Protein 9FD4 (pdb70)

Nearest PDB structures (foldseek):
  9fd5-assembly2_C  TM=9.879E-01  e=9.944E-30  Streptomyces albogriseolus
  4l82-assembly1_B  TM=9.341E-01  e=3.449E-16  Rickettsia felis URRWXCal2
  4l82-assembly2_D  TM=9.432E-01  e=1.412E-15  Rickettsia felis URRWXCal2
  5zyr-assembly1_B  TM=9.294E-01  e=1.955E-15  Acinetobacter baumannii
  4r82-assembly1_B  TM=9.121E-01  e=1.620E-14  Streptomyces globisporus

Secondary structure (DSSP, 8-state):
---HHHHHHHHHHTTS-EE-EEEEEE-TTS-EEEEEE---EEEETTTTEEEEEEETT-HHHHHHHHHSEEEEEEEBTT-HHHHHHTTSS-S-GGGSS--EE-TTS-EE-TTTEEEEEEEEEEEEEEETTEEEEEEEEEEEEE----BEEEETTEEEE---/-----HHHHHHHHHTS-EE-EEEEEE-TTS-EEEEEE---EEEEETTEEEEEEEETT-HHHHHHHHHSEEEEEEEBTT-HHHHHHTTSS-S-GGGSS--EE-TTS-EE-TTTEEEEEEEEEEEEEEETTEEEEEEEEEEEEE---PBEEEETTEEEE---/------HHHHHHHHHTS-EE-EEEEEE-TTS-EEEEEE---EEEEETTEEEEEEEETT-HHHHHHHHHTEEEEEEEBTT-HHHHHHTTSS-S-GGGSS--EE-TTS-EE-TTTEEEEEEEEEEEEEEETTEEEEEEEEEEEEE---PBEEEETTEEEEPPP-/----HHHHHHHHTTS-EE-EEEEEE-TTS-EEEEEE---EEEEETTEEEEEEEETT-HHHHHHHHH-EEEEEEEBTT-HHHHHHTTS--S-GGGGS--EE-TTS-EE-TTTEEEEEEEEEEEEEEETTEEEEEEEEEEEEE---PBEEEETTEEEE---

Organism: Streptomyces albogriseolus (NCBI:txid1887)

InterPro domains:
  IPR002563 Flavin reductase like domain [PF01613] (19-164)
  IPR002563 Flavin reductase like domain [SM00903] (19-163)
  IPR012349 FMN-binding split barrel [G3DSA:2.30.110.10] (6-163)
  IPR050268 NADH-dependent flavin reductase [PTHR30466] (11-163)

B-factor: mean 24.43, std 9.82, range [10.37, 85.11]

Structure (mmCIF, N/CA/C/O backbone):
data_9FD4
#
_entry.id   9FD4
#
_cell.length_a   47.790
_cell.length_b   83.610
_cell.length_c   157.340
_cell.angle_alpha   90.000
_cell.angle_beta   90.000
_cell.angle_gamma   90.000
#
_symmetry.space_group_name_H-M   'P 21 21 21'
#
loop_
_entity.id
_entity.type
_entity.pdbx_description
1 polymer 'Flavin reductase'
2 non-polymer 'FLAVIN-ADENINE DINUCLEOTIDE'
3 non-polymer GLYCEROL
4 non-polymer 1,2-ETHANEDIOL
5 water water
#
loop_
_atom_site.group_PDB
_atom_site.id
_atom_site.type_symbol
_atom_site.label_atom_id
_atom_site.label_alt_id
_atom_site.label_comp_id
_atom_site.label_asym_id
_atom_site.label_entity_id
_atom_site.label_seq_id
_atom_site.pdbx_PDB_ins_code
_atom_site.Cartn_x
_atom_site.Cartn_y
_atom_site.Cartn_z
_atom_site.occupancy
_atom_site.B_iso_or_equiv
_atom_site.auth_seq_id
_atom_site.auth_comp_id
_atom_site.auth_asym_id
_atom_site.auth_atom_id
_atom_site.pdbx_PDB_model_num
ATOM 1 N N . GLY A 1 9 ? 17.79307 52.43601 11.48857 1.000 39.00281 7 GLY A N 1
ATOM 2 C CA . GLY A 1 9 ? 18.81488 53.46993 11.48349 1.000 33.12133 7 GLY A CA 1
ATOM 3 C C . GLY A 1 9 ? 19.29365 53.81494 12.87870 1.000 27.20337 7 GLY A C 1
ATOM 4 O O . GLY A 1 9 ? 18.63747 53.49856 13.87330 1.000 30.77603 7 GLY A O 1
ATOM 7 N N . VAL A 1 10 ? 20.45128 54.46900 12.96140 1.000 23.67335 8 VAL A N 1
ATOM 8 C CA . VAL A 1 10 ? 21.04545 54.85503 14.23694 1.000 20.67895 8 VAL A CA 1
ATOM 9 C C . VAL A 1 10 ? 21.73850 56.19454 14.07125 1.000 19.27045 8 VAL A C 1
ATOM 10 O O . VAL A 1 10 ? 22.17425 56.57973 12.97822 1.000 21.45294 8 VAL A O 1
ATOM 23 N N . THR A 1 11 ? 21.85966 56.88559 15.18875 1.000 16.60661 9 THR A N 1
ATOM 24 C CA . THR A 1 11 ? 22.64209 58.10496 15.20859 1.000 16.42005 9 THR A CA 1
ATOM 25 C C . THR A 1 11 ? 24.11451 57.75958 15.37906 1.000 15.41581 9 THR A C 1
ATOM 26 O O . THR A 1 11 ? 24.48193 56.64840 15.77488 1.000 15.60975 9 THR A O 1
ATOM 37 N N . THR A 1 12 ? 24.96984 58.74344 15.12387 1.000 15.91645 10 THR A N 1
ATOM 38 C CA . THR A 1 12 ? 26.40435 58.56228 15.35485 1.000 17.11848 10 THR A CA 1
ATOM 39 C C . THR A 1 12 ? 26.69445 58.13992 16.78756 1.000 15.78698 10 THR A C 1
ATOM 40 O O . THR A 1 12 ? 27.48038 57.22458 17.03197 1.000 15.41061 10 THR A O 1
ATOM 51 N N A GLU A 1 13 ? 26.03493 58.78937 17.74100 0.559 16.41680 11 GLU A N 1
ATOM 52 N N B GLU A 1 13 ? 26.06662 58.80456 17.75924 0.441 15.08545 11 GLU A N 1
ATOM 53 C CA A GLU A 1 13 ? 26.23246 58.46568 19.14690 0.559 16.96122 11 GLU A CA 1
ATOM 54 C CA B GLU A 1 13 ? 26.27393 58.41366 19.15190 0.441 16.40979 11 GLU A CA 1
ATOM 55 C C A GLU A 1 13 ? 25.81484 57.02274 19.44759 0.559 15.08225 11 GLU A C 1
ATOM 56 C C B GLU A 1 13 ? 25.87437 56.95702 19.36326 0.441 14.48463 11 GLU A C 1
ATOM 57 O O A GLU A 1 13 ? 26.47051 56.31977 20.23238 0.559 15.88875 11 GLU A O 1
ATOM 58 O O B GLU A 1 13 ? 26.62302 56.16347 19.95202 0.441 13.90618 11 GLU A O 1
ATOM 81 N N . GLN A 1 14 ? 24.69576 56.57741 18.86580 1.000 14.37288 12 GLN A N 1
ATOM 82 C CA . GLN A 1 14 ? 24.26260 55.19217 19.02362 1.000 13.97159 12 GLN A CA 1
ATOM 83 C C . GLN A 1 14 ? 25.21811 54.21706 18.35638 1.000 14.96856 12 GLN A C 1
ATOM 84 O O . GLN A 1 14 ? 25.47412 53.13951 18.89325 1.000 14.79440 12 GLN A O 1
ATOM 98 N N . GLN A 1 15 ? 25.77911 54.58944 17.21471 1.000 14.66170 13 GLN A N 1
ATOM 99 C CA . GLN A 1 15 ? 26.75450 53.72403 16.57549 1.000 15.49619 13 GLN A CA 1
ATOM 100 C C . GLN A 1 15 ? 28.00694 53.54592 17.43132 1.000 15.28322 13 GLN A C 1
ATOM 101 O O . GLN A 1 15 ? 28.53892 52.44003 17.52046 1.000 15.70238 13 GLN A O 1
ATOM 115 N N . HIS A 1 16 ? 28.50153 54.60691 18.07904 1.000 15.77202 14 HIS A N 1
ATOM 116 C CA . HIS A 1 16 ? 29.66372 54.42094 18.94481 1.000 16.86809 14 HIS A CA 1
ATOM 117 C C . HIS A 1 16 ? 29.34644 53.46756 20.09399 1.000 16.07135 14 HIS A C 1
ATOM 118 O O . HIS A 1 16 ? 30.19646 52.67633 20.51712 1.000 15.07755 14 HIS A O 1
ATOM 132 N N . TYR A 1 17 ? 28.11880 53.52324 20.59521 1.000 14.86796 15 TYR A N 1
ATOM 133 C CA . TYR A 1 17 ? 27.70729 52.60555 21.63195 1.000 13.94721 15 TYR A CA 1
ATOM 134 C C . TYR A 1 17 ? 27.61997 51.17142 21.10819 1.000 14.45923 15 TYR A C 1
ATOM 135 O O . TYR A 1 17 ? 28.04097 50.23842 21.79181 1.000 15.00531 15 TYR A O 1
ATOM 153 N N A ARG A 1 18 ? 27.03063 50.96716 19.92265 0.310 11.64107 16 ARG A N 1
ATOM 154 N N B ARG A 1 18 ? 27.02942 50.98318 19.92489 0.690 16.58257 16 ARG A N 1
ATOM 155 C CA A ARG A 1 18 ? 27.03754 49.62720 19.33867 0.310 12.16163 16 ARG A CA 1
ATOM 156 C CA B ARG A 1 18 ? 27.02880 49.66779 19.29840 0.690 17.61238 16 ARG A CA 1
ATOM 157 C C A ARG A 1 18 ? 28.46146 49.11138 19.15419 0.310 14.10012 16 ARG A C 1
ATOM 158 C C B ARG A 1 18 ? 28.44379 49.12594 19.15444 0.690 16.33544 16 ARG A C 1
ATOM 159 O O A ARG A 1 18 ? 28.73133 47.92731 19.38352 0.310 15.70149 16 ARG A O 1
ATOM 160 O O B ARG A 1 18 ? 28.68750 47.94188 19.40742 0.690 17.12418 16 ARG A O 1
ATOM 201 N N . ASP A 1 19 ? 29.39107 49.98296 18.74389 1.000 16.02276 17 ASP A N 1
ATOM 202 C CA . ASP A 1 19 ? 30.77609 49.54657 18.56683 1.000 18.11007 17 ASP A CA 1
ATOM 203 C C . ASP A 1 19 ? 31.36669 49.04380 19.88202 1.000 16.94775 17 ASP A C 1
ATOM 204 O O . ASP A 1 19 ? 32.13251 48.07129 19.91211 1.000 18.18753 17 ASP A O 1
ATOM 213 N N . LEU A 1 20 ? 31.01357 49.71957 20.97579 1.000 15.98734 18 LEU A N 1
ATOM 214 C CA . LEU A 1 20 ? 31.45167 49.31116 22.29764 1.000 16.05397 18 LEU A CA 1
ATOM 215 C C . LEU A 1 20 ? 30.88239 47.95298 22.66439 1.000 16.31187 18 LEU A C 1
ATOM 216 O O . LEU A 1 20 ? 31.62441 47.03026 23.03638 1.000 16.79525 18 LEU A O 1
ATOM 232 N N . MET A 1 21 ? 29.55843 47.80942 22.58609 1.000 16.00646 19 MET A N 1
ATOM 233 C CA . MET A 1 21 ? 28.93220 46.58082 23.03913 1.000 15.57439 19 MET A CA 1
ATOM 234 C C . MET A 1 21 ? 29.23357 45.39519 22.13348 1.000 15.71803 19 MET A C 1
ATOM 235 O O . MET A 1 21 ? 29.24746 44.25508 22.59948 1.000 16.44749 19 MET A O 1
ATOM 249 N N A SER A 1 22 ? 29.54202 45.63918 20.86484 0.393 16.86478 20 SER A N 1
ATOM 250 N N B SER A 1 22 ? 29.50872 45.65552 20.87165 0.607 16.11049 20 SER A N 1
ATOM 251 C CA A SER A 1 22 ? 29.93812 44.55420 19.97807 0.393 18.85379 20 SER A CA 1
ATOM 252 C CA B SER A 1 22 ? 29.92510 44.58304 19.99324 0.607 15.78774 20 SER A CA 1
ATOM 253 C C A SER A 1 22 ? 31.26158 43.94339 20.40019 0.393 18.49969 20 SER A C 1
ATOM 254 C C B SER A 1 22 ? 31.15506 43.88677 20.55627 0.607 16.40275 20 SER A C 1
ATOM 255 O O A SER A 1 22 ? 31.61661 42.85618 19.92256 0.393 17.95888 20 SER A O 1
ATOM 256 O O B SER A 1 22 ? 31.32054 42.66724 20.38555 0.607 17.94065 20 SER A O 1
ATOM 271 N N . ALA A 1 23 ? 32.01587 44.63128 21.24808 1.000 16.03917 21 ALA A N 1
ATOM 272 C CA . ALA A 1 23 ? 33.28849 44.12195 21.74235 1.000 17.79984 21 ALA A CA 1
ATOM 273 C C . ALA A 1 23 ? 33.17933 43.47520 23.11785 1.000 16.20990 21 ALA A C 1
ATOM 274 O O . ALA A 1 23 ? 34.21684 43.10929 23.69962 1.000 16.28277 21 ALA A O 1
ATOM 281 N N . PHE A 1 24 ? 31.95603 43.25433 23.60915 1.000 15.36682 22 PHE A N 1
ATOM 282 C CA . PHE A 1 24 ? 31.69489 42.44422 24.80029 1.000 15.45633 22 PHE A CA 1
ATOM 283 C C . PHE A 1 24 ? 31.01944 41.15654 24.33030 1.000 14.30215 22 PHE A C 1
ATOM 284 O O . PHE A 1 24 ? 29.79375 41.09849 24.18099 1.000 14.83986 22 PHE A O 1
ATOM 301 N N . PRO A 1 25 ? 31.76807 40.10455 24.02530 1.000 14.08204 23 PRO A N 1
ATOM 302 C CA . PRO A 1 25 ? 31.14322 38.88713 23.49403 1.000 14.10322 23 PRO A CA 1
ATOM 303 C C . PRO A 1 25 ? 30.33682 38.15871 24.55447 1.000 13.65215 23 PRO A C 1
ATOM 304 O O . PRO A 1 25 ? 30.54641 38.32928 25.76025 1.000 15.02730 23 PRO A O 1
ATOM 315 N N . THR A 1 26 ? 29.41338 37.32500 24.08389 1.000 13.06196 24 THR A N 1
ATOM 316 C CA . THR A 1 26 ? 28.55865 36.55901 24.96801 1.000 13.86321 24 THR A CA 1
ATOM 317 C C . THR A 1 26 ? 28.23300 35.21337 24.34859 1.000 13.34757 24 THR A C 1
ATOM 318 O O . THR A 1 26 ? 28.39105 34.98472 23.15400 1.000 14.30609 24 THR A O 1
ATOM 329 N N . GLY A 1 27 ? 27.70059 34.33934 25.18099 1.000 12.92457 25 GLY A N 1
ATOM 330 C CA . GLY A 1 27 ? 26.92181 33.22377 24.72594 1.000 13.09149 25 GLY A CA 1
ATOM 331 C C . GLY A 1 27 ? 25.65396 33.65999 24.00418 1.000 13.01298 25 GLY A C 1
ATOM 332 O O . GLY A 1 27 ? 25.37375 34.86577 23.85935 1.000 14.07779 25 GLY A O 1
ATOM 336 N N A ILE A 1 28 ? 24.88616 32.69122 23.51757 0.641 13.26533 26 ILE A N 1
ATOM 337 N N B ILE A 1 28 ? 24.91538 32.69620 23.47119 0.359 14.74470 26 ILE A N 1
ATOM 338 C CA A ILE A 1 28 ? 23.68321 32.99233 22.75438 0.641 12.98203 26 ILE A CA 1
ATOM 339 C CA B ILE A 1 28 ? 23.69191 32.98973 22.74145 0.359 13.56412 26 ILE A CA 1
ATOM 340 C C A ILE A 1 28 ? 22.54358 32.13393 23.24122 0.641 13.04845 26 ILE A C 1
ATOM 341 C C B ILE A 1 28 ? 22.57525 32.14007 23.31211 0.359 13.50256 26 ILE A C 1
ATOM 342 O O A ILE A 1 28 ? 22.61938 30.90580 23.19276 0.641 13.28297 26 ILE A O 1
ATOM 343 O O B ILE A 1 28 ? 22.73791 30.93012 23.48424 0.359 14.77338 26 ILE A O 1
ATOM 374 N N . ALA A 1 29 ? 21.44986 32.77396 23.61453 1.000 13.36175 27 ALA A N 1
ATOM 375 C CA . ALA A 1 29 ? 20.21987 32.08889 23.94785 1.000 13.58834 27 ALA A CA 1
ATOM 376 C C . ALA A 1 29 ? 19.17427 32.32648 22.87507 1.000 12.60104 27 ALA A C 1
ATOM 377 O O . ALA A 1 29 ? 19.20526 33.31821 22.14572 1.000 13.57721 27 ALA A O 1
ATOM 384 N N . VAL A 1 30 ? 18.21467 31.43419 22.83126 1.000 13.15922 28 VAL A N 1
ATOM 385 C CA . VAL A 1 30 ? 16.91360 31.71187 22.25174 1.000 12.42576 28 VAL A CA 1
ATOM 386 C C . VAL A 1 30 ? 15.92932 31.71040 23.39769 1.000 12.47814 28 VAL A C 1
ATOM 387 O O . VAL A 1 30 ? 15.80589 30.70771 24.11970 1.000 12.94017 28 VAL A O 1
ATOM 400 N N . VAL A 1 31 ? 15.29605 32.86149 23.61696 1.000 12.58854 29 VAL A N 1
ATOM 401 C CA . VAL A 1 31 ? 14.29244 33.03301 24.65813 1.000 12.05829 29 VAL A CA 1
ATOM 402 C C . VAL A 1 31 ? 12.94379 32.73529 24.01064 1.000 12.63805 29 VAL A C 1
ATOM 403 O O . VAL A 1 31 ? 12.59624 33.34017 23.00134 1.000 13.10511 29 VAL A O 1
ATOM 416 N N . THR A 1 32 ? 12.22176 31.77147 24.55324 1.000 12.19253 30 THR A N 1
ATOM 417 C CA . THR A 1 32 ? 10.95177 31.33387 24.00067 1.000 12.41749 30 THR A CA 1
ATOM 418 C C . THR A 1 32 ? 9.81717 31.48950 25.00529 1.000 12.25559 30 THR A C 1
ATOM 419 O O . THR A 1 32 ? 10.01164 31.53551 26.22989 1.000 13.05406 30 THR A O 1
ATOM 430 N N . SER A 1 33 ? 8.60913 31.56532 24.46177 1.000 13.04185 31 SER A N 1
ATOM 431 C CA . SER A 1 33 ? 7.40692 31.59390 25.26767 1.000 12.85201 31 SER A CA 1
ATOM 432 C C . SER A 1 33 ? 6.24552 31.15841 24.39120 1.000 14.16397 31 SER A C 1
ATOM 433 O O . SER A 1 33 ? 6.42980 30.86111 23.21051 1.000 16.39914 31 SER A O 1
ATOM 441 N N . LEU A 1 34 ? 5.05664 31.09518 24.97416 1.000 15.57182 32 LEU A N 1
ATOM 442 C CA . LEU A 1 34 ? 3.83899 30.98027 24.19159 1.000 14.93676 32 LEU A CA 1
ATOM 443 C C . LEU A 1 34 ? 3.13572 32.31512 24.27694 1.000 15.83101 32 LEU A C 1
ATOM 444 O O . LEU A 1 34 ? 3.12805 32.95516 25.32638 1.000 16.85015 32 LEU A O 1
ATOM 460 N N . ASP A 1 35 ? 2.55252 32.749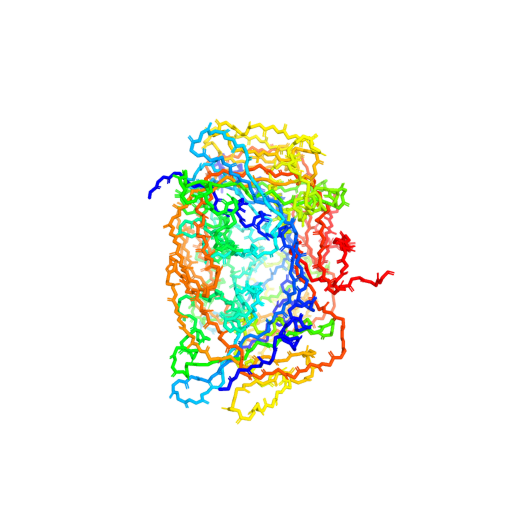82 23.17395 1.000 15.31963 33 ASP A N 1
ATOM 461 C CA . ASP A 1 35 ? 1.74732 33.94927 23.21621 1.000 17.33047 33 ASP A CA 1
ATOM 462 C C . ASP A 1 35 ? 0.38683 33.63308 23.83310 1.000 17.57528 33 ASP A C 1
ATOM 463 O O . ASP A 1 35 ? 0.10393 32.48291 24.20548 1.000 17.45246 33 ASP A O 1
ATOM 472 N N . ALA A 1 36 ? -0.43353 34.66215 23.96695 1.000 20.09450 34 ALA A N 1
ATOM 473 C CA . ALA A 1 36 ? -1.70524 34.49780 24.64991 1.000 20.05068 34 ALA A CA 1
ATOM 474 C C . ALA A 1 36 ? -2.61471 33.50621 23.95664 1.000 20.64459 34 ALA A C 1
ATOM 475 O O . ALA A 1 36 ? -3.49766 32.92994 24.60743 1.000 22.45346 34 ALA A O 1
ATOM 482 N N A GLN A 1 37 ? -2.47248 33.35619 22.63782 0.461 18.34342 35 GLN A N 1
ATOM 483 N N B GLN A 1 37 ? -2.41958 33.29428 22.66406 0.539 19.17101 35 GLN A N 1
ATOM 484 C CA A GLN A 1 37 ? -3.23655 32.39368 21.85262 0.461 18.28018 35 GLN A CA 1
ATOM 485 C CA B GLN A 1 37 ? -3.21970 32.37463 21.87643 0.539 20.63990 35 GLN A CA 1
ATOM 486 C C A GLN A 1 37 ? -2.65024 30.98448 21.90962 0.461 16.62536 35 GLN A C 1
ATOM 487 C C B GLN A 1 37 ? -2.54299 31.02267 21.74575 0.539 19.90248 35 GLN A C 1
ATOM 488 O O A GLN A 1 37 ? -3.28685 30.03954 21.42787 0.461 16.95603 35 GLN A O 1
ATOM 489 O O B GLN A 1 37 ? -2.96971 30.18649 20.94019 0.539 21.44039 35 GLN A O 1
ATOM 516 N N . GLY A 1 38 ? -1.46997 30.80957 22.49143 1.000 17.51038 36 GLY A N 1
ATOM 517 C CA . GLY A 1 38 ? -0.82488 29.51833 22.54035 1.000 18.53721 36 GLY A CA 1
ATOM 518 C C . GLY A 1 38 ? 0.18567 29.26909 21.44706 1.000 18.15696 36 GLY A C 1
ATOM 519 O O . GLY A 1 38 ? 0.69956 28.14968 21.34523 1.000 21.58171 36 GLY A O 1
ATOM 523 N N . VAL A 1 39 ? 0.49480 30.26974 20.63202 1.000 17.93267 37 VAL A N 1
ATOM 524 C CA . VAL A 1 39 ? 1.44059 30.13670 19.52776 1.000 18.43402 37 VAL A CA 1
ATOM 525 C C . VAL A 1 39 ? 2.85729 30.36454 20.04028 1.000 15.78324 37 VAL A C 1
ATOM 526 O O . VAL A 1 39 ? 3.10340 31.34037 20.73882 1.000 15.81967 37 VAL A O 1
ATOM 539 N N . PRO A 1 40 ? 3.81557 29.51830 19.68033 1.000 15.45826 38 PRO A N 1
ATOM 540 C CA . PRO A 1 40 ? 5.20325 29.71652 20.13851 1.000 14.53581 38 PRO A CA 1
ATOM 541 C C . PRO A 1 40 ? 5.81994 30.96499 19.53271 1.000 14.94220 38 PRO A C 1
ATOM 542 O O . PRO A 1 40 ? 5.64430 31.27020 18.35019 1.000 16.19665 38 PRO A O 1
ATOM 553 N N . ARG A 1 41 ? 6.53426 31.70019 20.37079 1.000 14.05948 39 ARG A N 1
ATOM 554 C CA . ARG A 1 41 ? 7.28442 32.87789 19.97513 1.000 14.17909 39 ARG A CA 1
ATOM 555 C C . ARG A 1 41 ? 8.68244 32.76441 20.56545 1.000 14.11534 39 ARG A C 1
ATOM 556 O O . ARG A 1 41 ? 8.88236 32.10707 21.58583 1.000 14.33333 39 ARG A O 1
ATOM 577 N N . GLY A 1 42 ? 9.64162 33.40598 19.92657 1.000 13.85836 40 GLY A N 1
ATOM 578 C CA . GLY A 1 42 ? 10.95446 33.47393 20.51980 1.000 14.19323 40 GLY A CA 1
ATOM 579 C C . GLY A 1 42 ? 11.87687 34.37495 19.76187 1.000 13.54742 40 GLY A C 1
ATOM 580 O O . GLY A 1 42 ? 11.59038 34.78051 18.63891 1.000 14.31896 40 GLY A O 1
ATOM 584 N N . MET A 1 43 ? 13.01468 34.66050 20.38655 1.000 12.25178 41 MET A N 1
ATOM 585 C CA . MET A 1 43 ? 14.02213 35.49144 19.76269 1.000 13.30133 41 MET A CA 1
ATOM 586 C C . MET A 1 43 ? 15.41383 35.10352 20.23179 1.000 12.69875 41 MET A C 1
ATOM 587 O O . MET A 1 43 ? 15.61546 34.66681 21.36621 1.000 13.11438 41 MET A O 1
ATOM 601 N 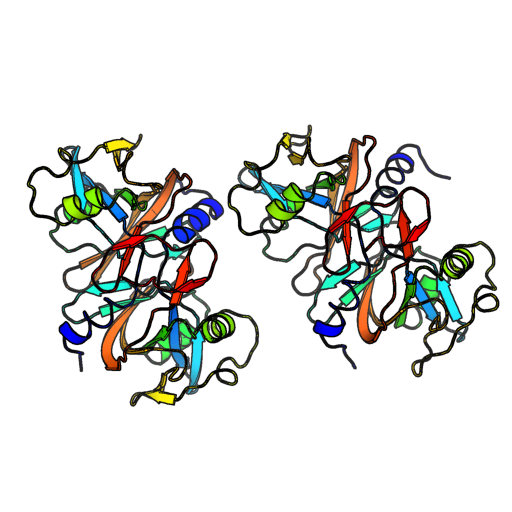N . THR A 1 44 ? 16.37062 35.36312 19.36554 1.000 11.96411 42 THR A N 1
ATOM 602 C CA . THR A 1 44 ? 17.76851 35.28976 19.74587 1.000 12.66017 42 THR A CA 1
ATOM 603 C C . THR A 1 44 ? 18.07274 36.40627 20.72480 1.000 12.50243 42 THR A C 1
ATOM 604 O O . THR A 1 44 ? 17.64634 37.55033 20.53094 1.000 12.82292 42 THR A O 1
ATOM 615 N N A CYS A 1 45 ? 18.81829 36.07709 21.77504 0.825 13.04453 43 CYS A N 1
ATOM 616 N N B CYS A 1 45 ? 18.75497 36.04318 21.80472 0.175 11.78309 43 CYS A N 1
ATOM 617 C CA A CYS A 1 45 ? 19.00458 36.96605 22.91045 0.825 13.04359 43 CYS A CA 1
ATOM 618 C CA B CYS A 1 45 ? 19.05987 36.95152 22.88963 0.175 11.61335 43 CYS A CA 1
ATOM 619 C C A CYS A 1 45 ? 20.42130 36.79775 23.45215 0.825 13.41756 43 CYS A C 1
ATOM 620 C C B CYS A 1 45 ? 20.50760 36.76912 23.30091 0.175 12.57031 43 CYS A C 1
ATOM 621 O O A CYS A 1 45 ? 20.79793 35.70187 23.88482 0.825 13.97221 43 CYS A O 1
ATOM 622 O O B CYS A 1 45 ? 21.00165 35.64168 23.39651 0.175 14.13752 43 CYS A O 1
ATOM 637 N N . SER A 1 46 ? 21.19070 37.88932 23.50202 1.000 13.41668 44 SER A N 1
ATOM 638 C CA . SER A 1 46 ? 22.50457 37.89841 24.11455 1.000 13.65545 44 SER A CA 1
ATOM 639 C C . SER A 1 46 ? 22.51195 38.64025 25.43340 1.000 13.82830 44 SER A C 1
ATOM 640 O O . SER A 1 46 ? 23.54832 38.70393 26.06052 1.000 15.59726 44 SER A O 1
ATOM 648 N N A SER A 1 47 ? 21.36625 39.13892 25.90455 0.701 16.65771 45 SER A N 1
ATOM 649 N N B SER A 1 47 ? 21.39203 39.20375 25.86594 0.299 16.32674 45 SER A N 1
ATOM 650 C CA A SER A 1 47 ? 21.27554 39.94205 27.13069 0.701 14.67051 45 SER A CA 1
ATOM 651 C CA B SER A 1 47 ? 21.34455 39.93614 27.12835 0.299 18.25805 45 SER A CA 1
ATOM 652 C C A SER A 1 47 ? 21.04175 39.10880 28.41467 0.701 15.26545 45 SER A C 1
ATOM 653 C C B SER A 1 47 ? 20.80503 39.07613 28.27964 0.299 19.29172 45 SER A C 1
ATOM 654 O O A SER A 1 47 ? 20.69969 39.65679 29.47961 0.701 16.18549 45 SER A O 1
ATOM 655 O O B SER A 1 47 ? 20.00696 39.54517 29.09039 0.299 21.96651 45 SER A O 1
ATOM 670 N N . VAL A 1 48 ? 21.21874 37.80519 28.35656 1.000 19.03718 46 VAL A N 1
ATOM 671 C CA . VAL A 1 48 ? 21.06452 36.97099 29.55125 1.000 16.69872 46 VAL A CA 1
ATOM 672 C C . VAL A 1 48 ? 22.11719 37.36289 30.58444 1.000 16.66389 46 VAL A C 1
ATOM 673 O O . VAL A 1 48 ? 23.32164 37.30257 30.30883 1.000 19.03209 46 VAL A O 1
ATOM 687 N N . THR A 1 49 ? 21.67990 37.67251 31.80930 1.000 15.28188 47 THR A N 1
ATOM 688 C CA . THR A 1 49 ? 22.58409 38.07105 32.87247 1.000 14.38093 47 THR A CA 1
ATOM 689 C C . THR A 1 49 ? 22.09547 37.52969 34.20802 1.000 13.25775 47 THR A C 1
ATOM 690 O O . THR A 1 49 ? 20.91485 37.42173 34.42211 1.000 14.58859 47 THR A O 1
ATOM 701 N N . SER A 1 50 ? 23.00203 37.18847 35.12390 1.000 15.46178 48 SER A N 1
ATOM 702 C CA . SER A 1 50 ? 22.58615 36.75560 36.46145 1.000 16.97784 48 SER A CA 1
ATOM 703 C C . SER A 1 50 ? 22.24697 37.93202 37.37829 1.000 17.29367 48 SER A C 1
ATOM 704 O O . SER A 1 50 ? 22.99105 38.91259 37.44992 1.000 19.14894 48 SER A O 1
ATOM 712 N N . ALA A 1 51 ? 21.12626 37.85178 38.07646 1.000 17.75961 49 ALA A N 1
ATOM 713 C CA . ALA A 1 51 ? 20.75824 38.89264 39.03046 1.000 20.14123 49 ALA A CA 1
ATOM 714 C C . ALA A 1 51 ? 21.06382 38.50679 40.47116 1.000 18.74362 49 ALA A C 1
ATOM 715 O O . ALA A 1 51 ? 21.70579 39.27142 41.18439 1.000 21.33437 49 ALA A O 1
ATOM 722 N N . THR A 1 52 ? 20.59385 37.34703 40.92882 1.000 16.43578 50 THR A N 1
ATOM 723 C CA . THR A 1 52 ? 20.85663 36.93089 42.29199 1.000 16.52004 50 THR A CA 1
ATOM 724 C C . THR A 1 52 ? 20.70688 35.41843 42.40335 1.000 15.40375 50 THR A C 1
ATOM 725 O O . THR A 1 52 ? 20.09075 34.76835 41.55600 1.000 16.13258 50 THR A O 1
ATOM 736 N N . LEU A 1 53 ? 21.28952 34.86307 43.45384 1.000 16.41661 51 LEU A N 1
ATOM 737 C CA . LEU A 1 53 ? 21.16131 33.43760 43.71830 1.000 16.27552 51 LEU A CA 1
ATOM 738 C C . LEU A 1 53 ? 19.98013 33.06981 44.59128 1.000 17.14662 51 LEU A C 1
ATOM 739 O O . LEU A 1 53 ? 19.57452 31.90870 44.56942 1.000 19.60815 51 LEU A O 1
ATOM 755 N N A SER A 1 54 ? 19.44608 33.99449 45.38289 0.520 17.76258 52 SER A N 1
ATOM 756 N N B SER A 1 54 ? 19.42855 34.00973 45.36335 0.480 18.81263 52 SER A N 1
ATOM 757 C CA A SER A 1 54 ? 18.41446 33.64821 46.35824 0.520 18.54314 52 SER A CA 1
ATOM 758 C CA B SER A 1 54 ? 18.41986 33.69820 46.37864 0.480 19.61057 52 SER A CA 1
ATOM 759 C C A SER A 1 54 ? 17.16395 34.48420 46.14205 0.520 19.81651 52 SER A C 1
ATOM 760 C C B SER A 1 54 ? 17.14316 34.49328 46.16683 0.480 18.33988 52 SER A C 1
ATOM 761 O O A SER A 1 54 ? 17.11754 35.65888 46.55048 0.520 24.18278 52 SER A O 1
ATOM 762 O O B SER A 1 54 ? 17.03834 35.63643 46.64692 0.480 19.53694 52 SER A O 1
ATOM 777 N N . PRO A 1 55 ? 16.14466 33.94169 45.48275 1.000 17.97148 53 PRO A N 1
ATOM 778 C CA . PRO A 1 55 ? 16.14036 32.65462 44.77419 1.000 18.31296 53 PRO A CA 1
ATOM 779 C C . PRO A 1 55 ? 16.85633 32.86299 43.44355 1.000 16.25843 53 PRO A C 1
ATOM 780 O O . PRO A 1 55 ? 17.07368 34.00573 43.01339 1.000 15.55815 53 PRO A O 1
ATOM 791 N N . PRO A 1 56 ? 17.19348 31.79629 42.72766 1.000 15.15076 54 PRO A N 1
ATOM 792 C CA . PRO A 1 56 ? 17.92801 31.96533 41.46180 1.000 14.27407 54 PRO A CA 1
ATOM 793 C C . PRO A 1 56 ? 17.12232 32.79673 40.47965 1.000 13.90495 54 PRO A C 1
ATOM 794 O O . PRO A 1 56 ? 16.00806 32.42596 40.09783 1.000 14.29796 54 PRO A O 1
ATOM 805 N N . THR A 1 57 ? 17.70382 33.92621 40.07894 1.000 13.38175 55 THR A N 1
ATOM 806 C CA . THR A 1 57 ? 17.02516 34.92643 39.25726 1.000 13.17730 55 THR A CA 1
ATOM 807 C C . THR A 1 57 ? 18.00399 35.44269 38.21960 1.000 13.23473 55 THR A C 1
ATOM 808 O O . THR A 1 57 ? 19.06076 35.98759 38.56241 1.000 14.16408 55 THR A O 1
ATOM 819 N N . LEU A 1 58 ? 17.63858 35.31381 36.95874 1.000 13.17290 56 LEU A N 1
ATOM 820 C CA . LEU A 1 58 ? 18.36001 35.89946 35.83869 1.000 12.98159 56 LEU A CA 1
ATOM 821 C C . LEU A 1 58 ? 17.52021 37.04985 35.28425 1.000 12.69368 56 LEU A C 1
ATOM 822 O O . LEU A 1 58 ? 16.38722 37.29652 35.71834 1.000 13.05032 56 LEU A O 1
ATOM 838 N N . LEU A 1 59 ? 18.08275 37.77189 34.33191 1.000 12.29020 57 LEU A N 1
ATOM 839 C CA . LEU A 1 59 ? 17.35009 38.78979 33.59513 1.000 12.64261 57 LEU A CA 1
ATOM 840 C C . LEU A 1 59 ? 17.67676 38.65998 32.11840 1.000 12.03930 57 LEU A C 1
ATOM 841 O O . LEU A 1 59 ? 18.73708 38.16379 31.73016 1.000 13.00403 57 LEU A O 1
ATOM 857 N N . VAL A 1 60 ? 16.75412 39.16221 31.30192 1.000 12.32314 58 VAL A N 1
ATOM 858 C CA . VAL A 1 60 ? 16.94903 39.36598 29.87947 1.000 13.16150 58 VAL A CA 1
ATOM 859 C C . VAL A 1 60 ? 16.39566 40.74542 29.55512 1.000 12.75214 58 VAL A C 1
ATOM 860 O O . VAL A 1 60 ? 15.60236 41.29995 30.30227 1.000 14.81258 58 VAL A O 1
ATOM 873 N N A CYS A 1 61 ? 16.87182 41.30109 28.44781 0.395 13.04365 59 CYS A N 1
ATOM 874 N N B CYS A 1 61 ? 16.80510 41.30762 28.42655 0.605 12.81260 59 CYS A N 1
ATOM 875 C CA A CYS A 1 61 ? 16.39771 42.56849 27.91296 0.395 12.47972 59 CYS A CA 1
ATOM 876 C CA B CYS A 1 61 ? 16.33407 42.62166 28.00390 0.605 14.70303 59 CYS A CA 1
ATOM 877 C C A CYS A 1 61 ? 15.73529 42.29275 26.57788 0.395 12.34437 59 CYS A C 1
ATOM 878 C C B CYS A 1 61 ? 15.79318 42.52210 26.58202 0.605 13.93597 59 CYS A C 1
ATOM 879 O O A CYS A 1 61 ? 16.35880 41.68401 25.69658 0.395 11.92142 59 CYS A O 1
ATOM 880 O O B CYS A 1 61 ? 16.56242 42.28832 25.64137 0.605 14.29453 59 CYS A O 1
ATOM 895 N N . LEU A 1 62 ? 14.47516 42.71287 26.43764 1.000 13.19080 60 LEU A N 1
ATOM 896 C CA . LEU A 1 62 ? 13.71833 42.45526 25.22031 1.000 12.76882 60 LEU A CA 1
ATOM 897 C C . LEU A 1 62 ? 13.09351 43.72463 24.67814 1.000 13.11723 60 LEU A C 1
ATOM 898 O O . LEU A 1 62 ? 12.61139 44.56716 25.42861 1.000 14.00633 60 LEU A O 1
ATOM 914 N N . ARG A 1 63 ? 13.04914 43.83121 23.35623 1.000 13.89260 61 ARG A N 1
ATOM 915 C CA . ARG A 1 63 ? 12.50367 45.01023 22.71239 1.000 14.55127 61 ARG A CA 1
ATOM 916 C C . ARG A 1 63 ? 11.00808 45.13741 22.94051 1.000 14.85714 61 ARG A C 1
ATOM 917 O O . ARG A 1 63 ? 10.23995 44.19370 22.73303 1.000 15.14744 61 ARG A O 1
ATOM 938 N N . ASN A 1 64 ? 10.57996 46.34823 23.25213 1.000 15.04229 62 ASN A N 1
ATOM 939 C CA . ASN A 1 64 ? 9.15591 46.61424 23.43443 1.000 16.88653 62 ASN A CA 1
ATOM 940 C C . ASN A 1 64 ? 8.42581 46.43357 22.10973 1.000 18.69072 62 ASN A C 1
ATOM 941 O O . ASN A 1 64 ? 8.88213 46.89404 21.06602 1.000 20.67562 62 ASN A O 1
ATOM 952 N N . GLY A 1 65 ? 7.28179 45.76038 22.15957 1.000 19.57638 63 GLY A N 1
ATOM 953 C CA . GLY A 1 65 ? 6.50260 45.48522 20.97285 1.000 21.47396 63 GLY A CA 1
ATOM 954 C C . GLY A 1 65 ? 6.95016 44.26336 20.20628 1.000 20.70509 63 GLY A C 1
ATOM 955 O O . GLY A 1 65 ? 6.30209 43.91999 19.21405 1.000 22.64709 63 GLY A O 1
ATOM 959 N N . SER A 1 66 ? 8.04292 43.61455 20.61658 1.000 16.78254 64 SER A N 1
ATOM 960 C CA . SER A 1 66 ? 8.42834 42.36475 19.99235 1.000 16.23067 64 SER A CA 1
ATOM 961 C C . SER A 1 66 ? 7.40466 41.29128 20.29522 1.000 16.26189 64 SER A C 1
ATOM 962 O O . SER A 1 66 ? 6.77647 41.27537 21.35845 1.000 15.93482 64 SER A O 1
ATOM 970 N N . ALA A 1 67 ? 7.26844 40.35273 19.36418 1.000 16.22692 65 ALA A N 1
ATOM 971 C CA . ALA A 1 67 ? 6.37499 39.23175 19.61063 1.000 15.97645 65 ALA A CA 1
ATOM 972 C C . ALA A 1 67 ? 6.78040 38.48202 20.86789 1.000 15.39321 65 ALA A C 1
ATOM 973 O O . ALA A 1 67 ? 5.92239 38.02163 21.62541 1.000 15.29146 65 ALA A O 1
ATOM 980 N N . THR A 1 68 ? 8.07715 38.30429 21.07521 1.000 14.48823 66 THR A N 1
ATOM 981 C CA . THR A 1 68 ? 8.52190 37.54914 22.24376 1.000 14.01519 66 THR A CA 1
ATOM 982 C C . THR A 1 68 ? 8.19348 38.26865 23.55535 1.000 13.11570 66 THR A C 1
ATOM 983 O O . THR A 1 68 ? 7.66626 37.66039 24.48132 1.000 13.02114 66 THR A O 1
ATOM 994 N N . LEU A 1 69 ? 8.46639 39.57908 23.64180 1.000 13.30911 67 LEU A N 1
ATOM 995 C CA . LEU A 1 69 ? 8.10867 40.28822 24.86054 1.000 13.47216 67 LEU A CA 1
ATOM 996 C C . LEU A 1 69 ? 6.60446 40.26631 25.09203 1.000 13.93021 67 LEU A C 1
ATOM 997 O O . LEU A 1 69 ? 6.14924 40.10591 26.22559 1.000 14.46783 67 LEU A O 1
ATOM 1013 N N . ASP A 1 70 ? 5.80949 40.45214 24.03563 1.000 14.42228 68 ASP A N 1
ATOM 1014 C CA . ASP A 1 70 ? 4.36343 40.37767 24.20947 1.000 15.88923 68 ASP A CA 1
ATOM 1015 C C . ASP A 1 70 ? 3.96797 39.03004 24.83063 1.000 15.98086 68 ASP A C 1
ATOM 1016 O O . ASP A 1 70 ? 3.11016 38.96690 25.71771 1.000 16.09689 68 ASP A O 1
ATOM 1025 N N . ALA A 1 71 ? 4.56203 37.94119 24.34237 1.000 15.35996 69 ALA A N 1
ATOM 1026 C CA . ALA A 1 71 ? 4.21391 36.61277 24.82507 1.000 15.08274 69 ALA A CA 1
ATOM 1027 C C . ALA A 1 71 ? 4.65983 36.42525 26.27374 1.000 14.07045 69 ALA A C 1
ATOM 1028 O O . ALA A 1 71 ? 3.88995 35.93640 27.11859 1.000 14.91853 69 ALA A O 1
ATOM 1035 N N . VAL A 1 72 ? 5.89648 36.83338 26.56914 1.000 13.72184 70 VAL A N 1
ATOM 1036 C CA . VAL A 1 72 ? 6.42073 36.73241 27.92349 1.000 14.05744 70 VAL A CA 1
ATOM 1037 C C . VAL A 1 72 ? 5.58064 37.53856 28.89190 1.000 15.27279 70 VAL A C 1
ATOM 1038 O O . VAL A 1 72 ? 5.27913 37.08663 29.99970 1.000 15.46223 70 VAL A O 1
ATOM 1051 N N A SER A 1 73 ? 5.20553 38.75599 28.50731 0.594 17.07616 71 SER A N 1
ATOM 1052 N N B SER A 1 73 ? 5.18324 38.74111 28.49461 0.406 15.91150 71 SER A N 1
ATOM 1053 C CA A SER A 1 73 ? 4.37194 39.58339 29.37603 0.594 18.75269 71 SER A CA 1
ATOM 1054 C CA B SER A 1 73 ? 4.38214 39.57280 29.38243 0.406 17.52281 71 SER A CA 1
ATOM 1055 C C A SER A 1 73 ? 2.98812 38.97075 29.57818 0.594 18.47718 71 SER A C 1
ATOM 1056 C C B SER A 1 73 ? 2.96884 39.02526 29.55766 0.406 18.10872 71 SER A C 1
ATOM 1057 O O A SER A 1 73 ? 2.43647 39.02273 30.67934 0.594 19.23399 71 SER A O 1
ATOM 1058 O O B SER A 1 73 ? 2.36860 39.19829 30.61980 0.406 18.35109 71 SER A O 1
ATOM 1073 N N . ALA A 1 74 ? 2.41579 38.37377 28.53638 1.000 15.66354 72 ALA A N 1
ATOM 1074 C CA . ALA A 1 74 ? 1.05538 37.85875 28.63106 1.000 16.55911 72 ALA A CA 1
ATOM 1075 C C . ALA A 1 74 ? 1.00239 36.63015 29.50896 1.000 16.66781 72 ALA A C 1
ATOM 1076 O O . ALA A 1 74 ? 0.05502 36.45002 30.26215 1.000 18.00596 72 ALA A O 1
ATOM 1083 N N . THR A 1 75 ? 1.99420 35.75277 29.39728 1.000 15.88180 73 THR A N 1
ATOM 1084 C CA . THR A 1 75 ? 1.94397 34.46435 30.06435 1.000 16.73529 73 THR A CA 1
ATOM 1085 C C . THR A 1 75 ? 2.82270 34.37572 31.29736 1.000 15.80038 73 THR A C 1
ATOM 1086 O O . THR A 1 75 ? 2.66775 33.42593 32.07709 1.000 16.44995 73 THR A O 1
ATOM 1097 N N . ARG A 1 76 ? 3.75186 35.31216 31.45110 1.000 14.91445 74 ARG A N 1
ATOM 1098 C CA . ARG A 1 76 ? 4.59978 35.43001 32.64310 1.000 15.62898 74 ARG A CA 1
ATOM 1099 C C . ARG A 1 76 ? 5.50330 34.22784 32.81568 1.000 14.55290 74 ARG A C 1
ATOM 1100 O O . ARG A 1 76 ? 5.92597 33.91610 33.92165 1.000 15.17110 74 ARG A O 1
ATOM 1121 N N . GLY A 1 77 ? 5.85195 33.58427 31.70719 1.000 14.34815 75 GLY A N 1
ATOM 1122 C CA . GLY A 1 77 ? 6.85919 32.54330 31.71736 1.000 15.49251 75 GLY A CA 1
ATOM 1123 C C . GLY A 1 77 ? 7.67611 32.57492 30.44179 1.000 14.00109 75 GLY A C 1
ATOM 1124 O O . GLY A 1 77 ? 7.19933 33.02296 29.40496 1.000 15.26675 75 GLY A O 1
ATOM 1128 N N . PHE A 1 78 ? 8.89605 32.05035 30.52029 1.000 12.88680 76 PHE A N 1
ATOM 1129 C CA . PHE A 1 78 ? 9.75430 31.97520 29.35250 1.000 12.75216 76 PHE A CA 1
ATOM 1130 C C . PHE A 1 78 ? 10.82519 30.93493 29.60223 1.000 12.17262 76 PHE A C 1
ATOM 1131 O O . PHE A 1 78 ? 11.15428 30.63331 30.74022 1.000 13.17287 76 PHE A O 1
ATOM 1148 N N . ALA A 1 79 ? 11.36630 30.40801 28.50894 1.000 12.10584 77 ALA A N 1
ATOM 1149 C CA . ALA A 1 79 ? 12.47809 29.49183 28.54548 1.000 11.56192 77 ALA A CA 1
ATOM 1150 C C . ALA A 1 79 ? 13.69804 30.13000 27.92741 1.000 12.04781 77 ALA A C 1
ATOM 1151 O O . ALA A 1 79 ? 13.62389 30.78526 26.89775 1.000 14.94089 77 ALA A O 1
ATOM 1158 N N . VAL A 1 80 ? 14.82935 29.94958 28.57573 1.000 12.02082 78 VAL A N 1
ATOM 1159 C CA . VAL A 1 80 ? 16.12034 30.38826 28.06831 1.000 11.84687 78 VAL A CA 1
ATOM 1160 C C . VAL A 1 80 ? 16.83469 29.14736 27.53073 1.000 11.94746 78 VAL A C 1
ATOM 1161 O O . VAL A 1 80 ? 17.16219 28.24900 28.30102 1.000 12.73978 78 VAL A O 1
ATOM 1174 N N . ASN A 1 81 ? 17.01903 29.07578 26.22595 1.000 11.98801 79 ASN A N 1
ATOM 1175 C CA . ASN A 1 81 ? 17.64728 27.94266 25.55221 1.000 11.50881 79 ASN A CA 1
ATOM 1176 C C . ASN A 1 81 ? 19.06679 28.35664 25.18275 1.000 12.15965 79 ASN A C 1
ATOM 1177 O O . ASN A 1 81 ? 19.24080 29.19326 24.29700 1.000 13.47859 79 ASN A O 1
ATOM 1188 N N . LEU A 1 82 ? 20.07255 27.80270 25.85392 1.000 11.44966 80 LEU A N 1
ATOM 1189 C CA . LEU A 1 82 ? 21.44736 28.17039 25.57200 1.000 11.71351 80 LEU A CA 1
ATOM 1190 C C . LEU A 1 82 ? 21.95792 27.32380 24.41168 1.000 12.32221 80 LEU A C 1
ATOM 1191 O O . LEU A 1 82 ? 21.89778 26.08777 24.46055 1.000 13.35250 80 LEU A O 1
ATOM 1207 N N . LEU A 1 83 ? 22.43848 27.99150 23.37485 1.000 12.80848 81 LEU A N 1
ATOM 1208 C CA . LEU A 1 83 ? 22.80708 27.29989 22.13949 1.000 13.55959 81 LEU A CA 1
ATOM 1209 C C . LEU A 1 83 ? 24.22417 26.75512 22.18356 1.000 13.62619 81 LEU A C 1
ATOM 1210 O O . LEU A 1 83 ? 25.15779 27.43987 22.61796 1.000 13.13389 81 LEU A O 1
ATOM 1226 N N . HIS A 1 84 ? 24.38090 25.52436 21.70517 1.000 13.80557 82 HIS A N 1
ATOM 1227 C CA . HIS A 1 84 ? 25.71256 24.97080 21.49291 1.000 13.98419 82 HIS A CA 1
ATOM 1228 C C . HIS A 1 84 ? 26.26211 25.40966 20.14042 1.000 14.18532 82 HIS A C 1
ATOM 1229 O O . HIS A 1 84 ? 25.59748 26.07308 19.34491 1.000 15.15923 82 HIS A O 1
ATOM 1243 N N . ASP A 1 85 ? 27.48598 25.00317 19.86744 1.000 15.48828 83 ASP A N 1
ATOM 1244 C CA . ASP A 1 85 ? 28.21139 25.46384 18.70767 1.000 17.61887 83 ASP A CA 1
ATOM 1245 C C . ASP A 1 85 ? 27.69449 24.87809 17.41024 1.000 18.24982 83 ASP A C 1
ATOM 1246 O O . ASP A 1 85 ? 28.12385 25.33229 16.35708 1.000 21.06605 83 ASP A O 1
ATOM 1255 N N . GLY A 1 86 ? 26.74001 23.96540 17.45325 1.000 17.57317 84 GLY A N 1
ATOM 1256 C CA . GLY A 1 86 ? 25.99546 23.56707 16.27601 1.000 19.37823 84 GLY A CA 1
ATOM 1257 C C . GLY A 1 86 ? 24.72679 24.35510 16.04780 1.000 19.39647 84 GLY A C 1
ATOM 1258 O O . GLY A 1 86 ? 23.99895 24.05851 15.09564 1.000 22.41682 84 GLY A O 1
ATOM 1262 N N . GLY A 1 87 ? 24.47005 25.37967 16.85849 1.000 17.53389 85 GLY A N 1
ATOM 1263 C CA . GLY A 1 87 ? 23.20889 26.10793 16.83082 1.000 18.87650 85 GLY A CA 1
ATOM 1264 C C . GLY A 1 87 ? 23.17160 27.43139 16.09217 1.000 16.76936 85 GLY A C 1
ATOM 1265 O O . GLY A 1 87 ? 22.22340 28.19645 16.24455 1.000 17.39980 85 GLY A O 1
ATOM 1269 N N . ARG A 1 88 ? 24.14844 27.69557 15.23191 1.000 17.25645 86 ARG A N 1
ATOM 1270 C CA . ARG A 1 88 ? 24.16534 28.98207 14.55039 1.000 18.34164 86 ARG A CA 1
ATOM 1271 C C . ARG A 1 88 ? 22.92906 29.18295 13.69851 1.000 19.44002 86 ARG A C 1
ATOM 1272 O O . ARG A 1 88 ? 22.37326 30.28151 13.65964 1.000 19.66551 86 ARG A O 1
ATOM 1293 N N . HIS A 1 89 ? 22.47424 28.14118 13.01483 1.000 20.78775 87 HIS A N 1
ATOM 1294 C CA . HIS A 1 89 ? 21.28412 28.29729 12.19109 1.000 22.87514 87 HIS A CA 1
ATOM 1295 C C . HIS A 1 89 ? 20.07202 28.72944 13.01905 1.000 19.99355 87 HIS A C 1
ATOM 1296 O O . HIS A 1 89 ? 19.30675 29.60904 12.60980 1.000 20.96566 87 HIS A O 1
ATOM 1310 N N . ALA A 1 90 ? 19.89627 28.14759 14.19862 1.000 19.25862 88 ALA A N 1
ATOM 1311 C CA . ALA A 1 90 ? 18.79684 28.56931 15.05682 1.000 18.28539 88 ALA A CA 1
ATOM 1312 C C . ALA A 1 90 ? 18.93454 30.02464 15.45870 1.000 16.52627 88 ALA A C 1
ATOM 1313 O O . ALA A 1 90 ? 17.95005 30.76524 15.48814 1.000 17.28123 88 ALA A O 1
ATOM 1320 N N . ALA A 1 91 ? 20.14468 30.44392 15.80943 1.000 14.98916 89 ALA A N 1
ATOM 1321 C CA . ALA A 1 91 ? 20.37152 31.83979 16.15886 1.000 15.03827 89 ALA A CA 1
ATOM 1322 C C . ALA A 1 91 ? 20.00479 32.76944 15.01470 1.000 17.32202 89 ALA A C 1
ATOM 1323 O O . ALA A 1 91 ? 19.47467 33.86741 15.24091 1.000 17.10037 89 ALA A O 1
ATOM 1330 N N . GLU A 1 92 ? 20.29482 32.36573 13.78547 1.000 19.76271 90 GLU A N 1
ATOM 1331 C CA . GLU A 1 92 ? 19.94627 33.17195 12.62542 1.000 22.68135 90 GLU A CA 1
ATOM 1332 C C . GLU A 1 92 ? 18.43775 33.19071 12.38963 1.000 25.75981 90 GLU A C 1
ATOM 1333 O O . GLU A 1 92 ? 17.85780 34.25352 12.14897 1.000 26.19654 90 GLU A O 1
ATOM 1345 N N . VAL A 1 93 ? 17.78320 32.02761 12.46588 1.000 24.91297 91 VAL A N 1
ATOM 1346 C CA . VAL A 1 93 ? 16.32507 31.96354 12.31249 1.000 27.13090 91 VAL A CA 1
ATOM 1347 C C . VAL A 1 93 ? 15.64969 32.89964 13.30332 1.000 23.24585 91 VAL A C 1
ATOM 1348 O O . VAL A 1 93 ? 14.75504 33.66371 12.95199 1.000 24.89579 91 VAL A O 1
ATOM 1361 N N . PHE A 1 94 ? 16.06179 32.84182 14.55846 1.000 19.40062 92 PHE A N 1
ATOM 1362 C CA . PHE A 1 94 ? 15.38590 33.56168 15.62860 1.000 17.27197 92 PHE A CA 1
ATOM 1363 C C . PHE A 1 94 ? 15.80250 35.01375 15.72833 1.000 16.09164 92 PHE A C 1
ATOM 1364 O O . PHE A 1 94 ? 15.31997 35.69023 16.61739 1.000 15.24087 92 PHE A O 1
ATOM 1381 N N . SER A 1 95 ? 16.61689 35.50022 14.79440 1.000 17.52557 93 SER A N 1
ATOM 1382 C CA . SER A 1 95 ? 16.92253 36.90735 14.72378 1.000 19.84928 93 SER A CA 1
ATOM 1383 C C . SER A 1 95 ? 16.54255 37.50016 13.38583 1.000 19.11738 93 SER A C 1
ATOM 1384 O O . SER A 1 95 ? 16.82556 38.67552 13.14029 1.000 23.57086 93 SER A O 1
ATOM 1392 N N . GLY A 1 96 ? 15.92693 36.71042 12.51169 1.000 19.70775 94 GLY A N 1
ATOM 1393 C CA . GLY A 1 96 ? 15.63743 37.13079 11.16532 1.000 23.29389 94 GLY A CA 1
ATOM 1394 C C . GLY A 1 96 ? 14.21477 37.59546 10.92534 1.000 21.06045 94 GLY A C 1
ATOM 1395 O O . GLY A 1 96 ? 13.32311 37.52988 11.76644 1.000 25.31007 94 GLY A O 1
ATOM 1399 N N . PRO A 1 97 ? 13.98052 38.05631 9.72176 1.000 17.81943 95 PRO A N 1
ATOM 1400 C CA . PRO A 1 97 ? 12.69832 38.69726 9.42783 1.000 20.51574 95 PRO A CA 1
ATOM 1401 C C . PRO A 1 97 ? 11.53699 37.73114 9.33910 1.000 20.22211 95 PRO A C 1
ATOM 1402 O O . PRO A 1 97 ? 10.38840 38.16270 9.45332 1.000 21.05351 95 PRO A O 1
ATOM 1413 N N . ASP A 1 98 ? 11.78778 36.45378 9.10646 1.000 24.31384 96 ASP A N 1
ATOM 1414 C CA . ASP A 1 98 ? 10.71710 35.49515 8.89716 1.000 24.44010 96 ASP A CA 1
ATOM 1415 C C . ASP A 1 98 ? 10.03196 35.14015 10.21551 1.000 19.63955 96 ASP A C 1
ATOM 1416 O O . ASP A 1 98 ? 10.68541 34.61900 11.11517 1.000 20.98547 96 ASP A O 1
ATOM 1425 N N . PRO A 1 99 ? 8.73219 35.40182 10.37581 1.000 19.81395 97 PRO A N 1
ATOM 1426 C CA . PRO A 1 99 ? 8.03900 34.95942 11.59823 1.000 19.91596 97 PRO A CA 1
ATOM 1427 C C . PRO A 1 99 ? 7.81132 33.46780 11.67346 1.000 19.71999 97 PRO A C 1
ATOM 1428 O O . PRO A 1 99 ? 7.43327 32.99002 12.75491 1.000 20.79929 97 PRO A O 1
ATOM 1439 N N . ASN A 1 100 ? 7.99402 32.72594 10.57289 1.000 20.00664 98 ASN A N 1
ATOM 1440 C CA . ASN A 1 100 ? 7.80502 31.27388 10.55847 1.000 21.19379 98 ASN A CA 1
ATOM 1441 C C . ASN A 1 100 ? 9.00323 30.50105 11.14318 1.000 22.28646 98 ASN A C 1
ATOM 1442 O O . ASN A 1 100 ? 9.40042 29.43747 10.67321 1.000 26.87386 98 ASN A O 1
ATOM 1453 N N A ARG A 1 101 ? 9.49325 30.95086 12.26309 0.579 27.65319 99 ARG A N 1
ATOM 1454 N N B ARG A 1 101 ? 9.53737 31.00037 12.24792 0.421 27.92371 99 ARG A N 1
ATOM 1455 C CA A ARG A 1 101 ? 10.76456 30.43350 12.75482 0.579 26.68670 99 ARG A CA 1
ATOM 1456 C CA B ARG A 1 101 ? 10.76560 30.45684 12.81930 0.421 27.11987 99 ARG A CA 1
ATOM 1457 C C A ARG A 1 101 ? 10.64390 29.04015 13.34831 0.579 22.97140 99 ARG A C 1
ATOM 1458 C C B ARG A 1 101 ? 10.59739 29.01275 13.26710 0.421 23.89482 99 ARG A C 1
ATOM 1459 O O A ARG A 1 101 ? 11.59641 28.25862 13.26363 0.579 20.34926 99 ARG A O 1
ATOM 1460 O O B ARG A 1 101 ? 11.44830 28.15999 12.98871 0.421 21.83327 99 ARG A O 1
ATOM 1501 N N . PHE A 1 102 ? 9.51641 28.72159 13.98655 1.000 23.09917 100 PHE A N 1
ATOM 1502 C CA . PHE A 1 102 ? 9.40070 27.42213 14.63189 1.000 20.93718 100 PHE A CA 1
ATOM 1503 C C . PHE A 1 102 ? 9.25179 26.28207 13.63141 1.000 23.44816 100 PHE A C 1
ATOM 1504 O O . PHE A 1 102 ? 9.39175 25.11842 14.02014 1.000 24.63781 100 PHE A O 1
ATOM 1521 N N A SER A 1 103 ? 8.97920 26.57594 12.35340 0.665 22.80593 101 SER A N 1
ATOM 1522 N N B SER A 1 103 ? 9.03576 26.58613 12.34988 0.335 21.81929 101 SER A N 1
ATOM 1523 C CA A SER A 1 103 ? 8.99675 25.54941 11.32021 0.665 23.94416 101 SER A CA 1
ATOM 1524 C CA B SER A 1 103 ? 9.01935 25.56736 11.31072 0.335 21.18327 101 SER A CA 1
ATOM 1525 C C A SER A 1 103 ? 10.38061 25.36191 10.71649 0.665 24.09492 101 SER A C 1
ATOM 1526 C C B SER A 1 103 ? 10.40120 25.25313 10.76204 0.335 21.68050 101 SER A C 1
ATOM 1527 O O A SER A 1 103 ? 10.55626 24.48338 9.86789 0.665 25.61847 101 SER A O 1
ATOM 1528 O O B SER A 1 103 ? 10.55005 24.26457 10.03756 0.335 24.05518 101 SER A O 1
ATOM 1543 N N A ARG A 1 104 ? 11.36215 26.15989 11.12914 0.665 23.79513 102 ARG A N 1
ATOM 1544 N N B ARG A 1 104 ? 11.40930 26.05265 11.10098 0.335 19.77579 102 ARG A N 1
ATOM 1545 C CA A ARG A 1 104 ? 12.70672 26.09679 10.57775 0.665 23.55800 102 ARG A CA 1
ATOM 1546 C CA B ARG A 1 104 ? 12.74332 25.92794 10.53629 0.335 21.99694 102 ARG A CA 1
ATOM 1547 C C A ARG A 1 104 ? 13.71554 25.44286 11.51955 0.665 22.97553 102 ARG A C 1
ATOM 1548 C C B ARG A 1 104 ? 13.76255 25.48172 11.56771 0.335 22.44637 102 ARG A C 1
ATOM 1549 O O A ARG A 1 104 ? 14.87055 25.26801 11.11984 0.665 26.40648 102 ARG A O 1
ATOM 1550 O O B ARG A 1 104 ? 14.96906 25.56666 11.31486 0.335 23.45400 102 ARG A O 1
ATOM 1591 N N . VAL A 1 105 ? 13.30180 25.04445 12.73948 1.000 24.35465 103 VAL A N 1
ATOM 1592 C CA . VAL A 1 105 ? 14.13612 24.37509 13.73133 1.000 24.04497 103 VAL A CA 1
ATOM 1593 C C . VAL A 1 105 ? 13.36829 23.16988 14.26083 1.000 23.65952 103 VAL A C 1
ATOM 1594 O O . VAL A 1 105 ? 12.13994 23.13814 14.25882 1.000 26.16380 103 VAL A O 1
ATOM 1607 N N . GLN A 1 106 ? 14.10248 22.19527 14.77805 1.000 22.94584 104 GLN A N 1
ATOM 1608 C CA . GLN A 1 106 ? 13.50017 21.06734 15.47740 1.000 25.36992 104 GLN A CA 1
ATOM 1609 C C . GLN A 1 106 ? 13.29859 21.49017 16.91796 1.000 24.15818 104 GLN A C 1
ATOM 1610 O O . GLN A 1 106 ? 14.24261 21.94578 17.55877 1.000 28.62387 104 GLN A O 1
ATOM 1624 N N . TRP A 1 107 ? 12.07770 21.36981 17.42096 1.000 19.51271 105 TRP A N 1
ATOM 1625 C CA . TRP A 1 107 ? 11.81832 21.75802 18.79398 1.000 19.00307 105 TRP A CA 1
ATOM 1626 C C . TRP A 1 107 ? 10.77336 20.82969 19.39255 1.000 17.55223 105 TRP A C 1
ATOM 1627 O O . TRP A 1 107 ? 10.13111 20.02861 18.69699 1.000 18.58175 105 TRP A O 1
ATOM 1648 N N . LYS A 1 108 ? 10.66419 20.91579 20.71742 1.000 17.93191 106 LYS A N 1
ATOM 1649 C CA . LYS A 1 108 ? 9.71133 20.15790 21.50834 1.000 18.39286 106 LYS A CA 1
ATOM 1650 C C . LYS A 1 108 ? 9.05994 21.06890 22.53882 1.000 16.72213 106 LYS A C 1
ATOM 1651 O O . LYS A 1 108 ? 9.64637 22.05526 22.98930 1.000 17.59907 106 LYS A O 1
ATOM 1670 N N A GLN A 1 109 ? 7.84428 20.72170 22.91252 0.673 16.78275 107 GLN A N 1
ATOM 1671 N N B GLN A 1 109 ? 7.81958 20.74775 22.89124 0.327 16.91681 107 GLN A N 1
ATOM 1672 C CA A GLN A 1 109 ? 7.14185 21.47636 23.93459 0.673 17.06127 107 GLN A CA 1
ATOM 1673 C CA B GLN A 1 109 ? 7.11826 21.48115 23.93785 0.327 17.41890 107 GLN A CA 1
ATOM 1674 C C A GLN A 1 109 ? 7.39494 20.85777 25.29652 0.673 17.07495 107 GLN A C 1
ATOM 1675 C C B GLN A 1 109 ? 7.42193 20.84923 25.28632 0.327 17.27665 107 GLN A C 1
ATOM 1676 O O A GLN A 1 109 ? 7.14693 19.66890 25.49544 0.673 19.36699 107 GLN A O 1
ATOM 1677 O O B GLN A 1 109 ? 7.25052 19.64011 25.46177 0.327 19.54814 107 GLN A O 1
ATOM 1704 N N . CYS A 1 110 ? 7.87570 21.66477 26.23107 1.000 16.20973 108 CYS A N 1
ATOM 1705 C CA . CYS A 1 110 ? 8.04901 21.18397 27.59690 1.000 15.59974 108 CYS A CA 1
ATOM 1706 C C . CYS A 1 110 ? 6.69672 20.83594 28.20335 1.000 16.40627 108 CYS A C 1
ATOM 1707 O O . CYS A 1 110 ? 5.64771 21.26307 27.72810 1.000 17.07915 108 CYS A O 1
ATOM 1715 N N . ARG A 1 111 ? 6.74522 20.10973 29.32349 1.000 16.59509 109 ARG A N 1
ATOM 1716 C CA . ARG A 1 111 ? 5.52577 19.78855 30.05113 1.000 18.28115 109 ARG A CA 1
ATOM 1717 C C . ARG A 1 111 ? 4.73414 21.05145 30.39097 1.000 19.08388 109 ARG A C 1
ATOM 1718 O O . ARG A 1 111 ? 3.50002 21.04382 30.35060 1.000 20.73185 109 ARG A O 1
ATOM 1739 N N . SER A 1 112 ? 5.43052 22.14564 30.71416 1.000 17.45089 110 SER A N 1
ATOM 1740 C CA . SER A 1 112 ? 4.79158 23.41549 31.02804 1.000 17.33024 110 SER A CA 1
ATOM 1741 C C . SER A 1 112 ? 4.19860 24.11903 29.81884 1.000 17.73989 110 SER A C 1
ATOM 1742 O O . SER A 1 112 ? 3.46877 25.10322 29.99084 1.000 21.34405 110 SER A O 1
ATOM 1750 N N . GLY A 1 113 ? 4.52659 23.66900 28.61148 1.000 17.81904 111 GLY A N 1
ATOM 1751 C CA . GLY A 1 113 ? 4.15532 24.33250 27.38925 1.000 17.97447 111 GLY A CA 1
ATOM 1752 C C . GLY A 1 113 ? 5.26738 25.13146 26.74313 1.000 16.13922 111 GLY A C 1
ATOM 1753 O O . GLY A 1 113 ? 5.15187 25.47100 25.55913 1.000 16.76937 111 GLY A O 1
ATOM 1757 N N . LEU A 1 114 ? 6.34501 25.41117 27.45283 1.000 14.81938 112 LEU A N 1
ATOM 1758 C CA . LEU A 1 114 ? 7.36009 26.29239 26.89561 1.000 14.92639 112 LEU A CA 1
ATOM 1759 C C . LEU A 1 114 ? 8.12717 25.60492 25.76312 1.000 14.69141 112 LEU A C 1
ATOM 1760 O O . LEU A 1 114 ? 8.50710 24.43383 25.88844 1.000 15.61098 112 LEU A O 1
ATOM 1776 N N . PRO A 1 115 ? 8.49656 26.34149 24.70796 1.000 14.15169 113 PRO A N 1
ATOM 1777 C CA . PRO A 1 115 ? 9.28467 25.71382 23.62956 1.000 14.95834 113 PRO A CA 1
ATOM 1778 C C . PRO A 1 115 ? 10.73758 25.46880 24.01592 1.000 14.76985 113 PRO A C 1
ATOM 1779 O O . PRO A 1 115 ? 11.43590 26.37593 24.48367 1.000 15.00104 113 PRO A O 1
ATOM 1790 N N . TRP A 1 116 ? 11.21401 24.25586 23.73597 1.000 14.76506 114 TRP A N 1
ATOM 1791 C CA . TRP A 1 116 ? 12.58994 23.83100 23.96246 1.000 14.90521 114 TRP A CA 1
ATOM 1792 C C . TRP A 1 116 ? 13.23382 23.50441 22.62015 1.000 14.92485 114 TRP A C 1
ATOM 1793 O O . TRP A 1 116 ? 12.71776 22.67097 21.87659 1.000 15.63782 114 TRP A O 1
ATOM 1814 N N . LEU A 1 117 ? 14.36032 24.15779 22.32150 1.000 15.11630 115 LEU A N 1
ATOM 1815 C CA . LEU A 1 117 ? 15.10704 23.92686 21.08273 1.000 16.03161 115 LEU A CA 1
ATOM 1816 C C . LEU A 1 117 ? 15.99678 22.70677 21.29607 1.000 15.93439 115 LEU A C 1
ATOM 1817 O O . LEU A 1 117 ? 17.19141 22.78708 21.57576 1.000 16.39772 115 LEU A O 1
ATOM 1833 N N . SER A 1 118 ? 15.36813 21.54258 21.17187 1.000 16.53985 116 SER A N 1
ATOM 1834 C CA . SER A 1 118 ? 15.99541 20.30210 21.59174 1.000 18.61389 116 SER A CA 1
ATOM 1835 C C . SER A 1 118 ? 17.24127 19.95645 20.77983 1.000 18.62514 116 SER A C 1
ATOM 1836 O O . SER A 1 118 ? 18.14573 19.30028 21.29179 1.000 20.56061 116 SER A O 1
ATOM 1844 N N . LYS A 1 119 ? 17.29419 20.31944 19.50930 1.000 17.50378 117 LYS A N 1
ATOM 1845 C CA . LYS A 1 119 ? 18.44995 19.99319 18.68288 1.000 18.21306 117 LYS A CA 1
ATOM 1846 C C . LYS A 1 119 ? 19.57858 21.00788 18.81683 1.000 17.69294 117 LYS A C 1
ATOM 1847 O O . LYS A 1 119 ? 20.74630 20.65360 18.65297 1.000 21.19978 117 LYS A O 1
ATOM 1866 N N . ASP A 1 120 ? 19.27549 22.26527 19.09146 1.000 15.90604 118 ASP A N 1
ATOM 1867 C CA . ASP A 1 120 ? 20.27641 23.33019 19.01392 1.000 16.10183 118 ASP A CA 1
ATOM 1868 C C . ASP A 1 120 ? 20.77947 23.82043 20.35170 1.000 15.19259 118 ASP A C 1
ATOM 1869 O O . ASP A 1 120 ? 21.77554 24.54789 20.38236 1.000 15.75168 118 ASP A O 1
ATOM 1878 N N . ALA A 1 121 ? 20.11798 23.45000 21.43161 1.000 14.35909 119 ALA A N 1
ATOM 1879 C CA . ALA A 1 121 ? 20.45726 23.94680 22.75500 1.000 14.48575 119 ALA A CA 1
ATOM 1880 C C . ALA A 1 121 ? 21.11377 22.85240 23.59175 1.000 14.84363 119 ALA A C 1
ATOM 1881 O O . ALA A 1 121 ? 20.72312 21.68690 23.53280 1.000 17.00249 119 ALA A O 1
ATOM 1888 N N . PHE A 1 122 ? 22.08347 23.22604 24.42838 1.000 13.86964 120 PHE A N 1
ATOM 1889 C CA . PHE A 1 122 ? 22.64440 22.28280 25.38271 1.000 14.57094 120 PHE A CA 1
ATOM 1890 C C . PHE A 1 122 ? 22.07623 22.47944 26.78399 1.000 13.61807 120 PHE A C 1
ATOM 1891 O O . PHE A 1 122 ? 22.34746 21.64591 27.65671 1.000 14.62140 120 PHE A O 1
ATOM 1908 N N . ALA A 1 123 ? 21.32104 23.55810 27.01694 1.000 13.33248 121 ALA A N 1
ATOM 1909 C CA . ALA A 1 123 ? 20.69982 23.79635 28.30730 1.000 12.95229 121 ALA A CA 1
ATOM 1910 C C . ALA A 1 123 ? 19.39941 24.53963 28.06862 1.000 12.87518 121 ALA A C 1
ATOM 1911 O O . ALA A 1 123 ? 19.29822 25.34646 27.14975 1.000 13.70453 121 ALA A O 1
ATOM 1918 N N . VAL A 1 124 ? 18.43308 24.28519 28.94023 1.000 13.16659 122 VAL A N 1
ATOM 1919 C CA . VAL A 1 124 ? 17.16963 24.99961 28.94010 1.000 12.91773 122 VAL A CA 1
ATOM 1920 C C . VAL A 1 124 ? 16.82612 25.33976 30.37734 1.000 12.85413 122 VAL A C 1
ATOM 1921 O O . VAL A 1 124 ? 16.93005 24.49309 31.27310 1.000 14.59576 122 VAL A O 1
ATOM 1934 N N . ALA A 1 125 ? 16.41913 26.58117 30.58466 1.000 13.01860 123 ALA A N 1
ATOM 1935 C CA . ALA A 1 125 ? 15.98311 27.05239 31.88573 1.000 12.32473 123 ALA A CA 1
ATOM 1936 C C . ALA A 1 125 ? 14.58349 27.63389 31.76628 1.000 12.67143 123 ALA A C 1
ATOM 1937 O O . ALA A 1 125 ? 14.37912 28.61340 31.03941 1.000 14.47989 123 ALA A O 1
ATOM 1944 N N . GLU A 1 126 ? 13.64075 27.05206 32.49708 1.000 12.45865 124 GLU A N 1
ATOM 1945 C CA . GLU A 1 126 ? 12.27427 27.56605 32.53815 1.000 12.53133 124 GLU A CA 1
ATOM 1946 C C . GLU A 1 126 ? 12.15338 28.57609 33.66399 1.000 12.25167 124 GLU A C 1
ATOM 1947 O O . GLU A 1 126 ? 12.54128 28.28100 34.78980 1.000 13.58621 124 GLU A O 1
ATOM 1959 N N . CYS A 1 127 ? 11.60079 29.74464 33.34821 1.000 12.82824 125 CYS A N 1
ATOM 1960 C CA . CYS A 1 127 ? 11.57462 30.88784 34.24474 1.000 12.27048 125 CYS A CA 1
ATOM 1961 C C . CYS A 1 127 ? 10.16551 31.43422 34.39800 1.000 13.21066 125 CYS A C 1
ATOM 1962 O O . CYS A 1 127 ? 9.38651 31.47540 33.43967 1.000 14.39648 125 CYS A O 1
ATOM 1970 N N . ARG A 1 128 ? 9.86251 31.88942 35.60371 1.000 13.49791 126 ARG A N 1
ATOM 1971 C CA . ARG A 1 128 ? 8.67667 32.68850 35.87585 1.000 13.84016 126 ARG A CA 1
ATOM 1972 C C . ARG A 1 128 ? 9.07264 34.14750 35.90496 1.000 13.78218 126 ARG A C 1
ATOM 1973 O O . ARG A 1 128 ? 10.08187 34.51027 36.52713 1.000 15.99471 126 ARG A O 1
ATOM 1994 N N . VAL A 1 129 ? 8.26487 34.99335 35.27095 1.000 13.98861 127 VAL A N 1
ATOM 1995 C CA . VAL A 1 129 ? 8.51160 36.42875 35.33123 1.000 14.24359 127 VAL A CA 1
ATOM 1996 C C . VAL A 1 129 ? 8.25475 36.90343 36.75003 1.000 14.75937 127 VAL A C 1
ATOM 1997 O O . VAL A 1 129 ? 7.14578 36.75368 37.26526 1.000 17.20510 127 VAL A O 1
ATOM 2010 N N . SER A 1 130 ? 9.25573 37.49292 37.37106 1.000 14.48314 128 SER A N 1
ATOM 2011 C CA . SER A 1 130 ? 9.15080 37.98829 38.72351 1.000 15.66667 128 SER A CA 1
ATOM 2012 C C . SER A 1 130 ? 9.12737 39.51160 38.80167 1.000 17.25130 128 SER A C 1
ATOM 2013 O O . SER A 1 130 ? 8.91866 40.05550 39.88650 1.000 21.12699 128 SER A O 1
ATOM 2021 N N . GLY A 1 131 ? 9.37277 40.20164 37.70201 1.000 16.75534 129 GLY A N 1
ATOM 2022 C CA . GLY A 1 131 ? 9.30943 41.64777 37.66290 1.000 17.42265 129 GLY A CA 1
ATOM 2023 C C . GLY A 1 131 ? 9.75986 42.09233 36.29196 1.000 15.85055 129 GLY A C 1
ATOM 2024 O O . GLY A 1 131 ? 10.37483 41.32867 35.54350 1.000 15.06525 129 GLY A O 1
ATOM 2028 N N . THR A 1 132 ? 9.44248 43.33717 35.97710 1.000 18.20358 130 THR A N 1
ATOM 2029 C CA . THR A 1 132 ? 9.90337 43.95286 34.74619 1.000 18.13199 130 THR A CA 1
ATOM 2030 C C . THR A 1 132 ? 10.28330 45.40337 35.01890 1.000 19.47696 130 THR A C 1
ATOM 2031 O O . THR A 1 132 ? 9.76810 46.03658 35.94763 1.000 23.00030 130 THR A O 1
ATOM 2042 N N . GLN A 1 133 ? 11.14075 45.95669 34.16051 1.000 18.12374 131 GLN A N 1
ATOM 2043 C CA . GLN A 1 133 ? 11.51616 47.36985 34.22392 1.000 18.59542 131 GLN A CA 1
ATOM 2044 C C . GLN A 1 133 ? 11.69145 47.87863 32.80277 1.000 16.77597 131 GLN A C 1
ATOM 2045 O O . GLN A 1 133 ? 12.58966 47.41611 32.09575 1.000 16.64347 131 GLN A O 1
ATOM 2059 N N . GLU A 1 134 ? 10.85442 48.83180 32.38790 1.000 17.87477 132 GLU A N 1
ATOM 2060 C CA . GLU A 1 134 ? 11.04512 49.45229 31.08916 1.000 17.60179 132 GLU A CA 1
ATOM 2061 C C . GLU A 1 134 ? 12.25522 50.35573 31.12969 1.000 17.16568 132 GLU A C 1
ATOM 2062 O O . GLU A 1 134 ? 12.50485 51.03976 32.12601 1.000 20.00786 132 GLU A O 1
ATOM 2074 N N A VAL A 1 135 ? 13.05487 50.27884 30.07501 0.600 16.72922 133 VAL A N 1
ATOM 2075 N N B VAL A 1 135 ? 13.02771 50.32847 30.04482 0.400 15.88364 133 VAL A N 1
ATOM 2076 C CA A VAL A 1 135 ? 14.20479 51.14566 29.86898 0.600 18.85061 133 VAL A CA 1
ATOM 2077 C CA B VAL A 1 135 ? 14.23154 51.13911 29.88623 0.400 18.38666 133 VAL A CA 1
ATOM 2078 C C A VAL A 1 135 ? 14.17661 51.54865 28.40435 0.600 17.88501 133 VAL A C 1
ATOM 2079 C C B VAL A 1 135 ? 14.34718 51.58577 28.42902 0.400 18.48645 133 VAL A C 1
ATOM 2080 O O A VAL A 1 135 ? 14.33681 50.70387 27.51505 0.600 15.95907 133 VAL A O 1
ATOM 2081 O O B VAL A 1 135 ? 14.82173 50.83952 27.56471 0.400 16.56524 133 VAL A O 1
ATOM 2106 N N . GLY A 1 136 ? 13.92448 52.81905 28.14992 1.000 22.09746 134 GLY A N 1
ATOM 2107 C CA . GLY A 1 136 ? 13.84107 53.26373 26.77128 1.000 24.04656 134 GLY A CA 1
ATOM 2108 C C . GLY A 1 136 ? 12.81772 52.42605 26.03222 1.000 23.30923 134 GLY A C 1
ATOM 2109 O O . GLY A 1 136 ? 11.68432 52.23188 26.48772 1.000 25.60526 134 GLY A O 1
ATOM 2113 N N . ASP A 1 137 ? 13.21331 51.86910 24.89790 1.000 23.51705 135 ASP A N 1
ATOM 2114 C CA . ASP A 1 137 ? 12.28162 51.06996 24.11037 1.000 23.18725 135 ASP A CA 1
ATOM 2115 C C . ASP A 1 137 ? 12.45278 49.58459 24.34661 1.000 17.83358 135 ASP A C 1
ATOM 2116 O O . ASP A 1 137 ? 12.05458 48.77194 23.49846 1.000 18.25033 135 ASP A O 1
ATOM 2125 N N . HIS A 1 138 ? 13.03863 49.22114 25.47907 1.000 16.75620 136 HIS A N 1
ATOM 2126 C CA . HIS A 1 138 ? 13.20001 47.83321 25.86955 1.000 14.64565 136 HIS A CA 1
ATOM 2127 C C . HIS A 1 138 ? 12.62522 47.62498 27.25235 1.000 14.58407 136 HIS A C 1
ATOM 2128 O O . HIS A 1 138 ? 12.32085 48.58446 27.96521 1.000 15.77537 136 HIS A O 1
ATOM 2143 N N . THR A 1 139 ? 12.52410 46.35614 27.63171 1.000 14.12743 137 THR A N 1
ATOM 2144 C CA . THR A 1 139 ? 12.08397 45.96692 28.95876 1.000 13.96526 137 THR A CA 1
ATOM 2145 C C . THR A 1 139 ? 13.04105 44.92428 29.50637 1.000 13.55821 137 THR A C 1
ATOM 2146 O O . THR A 1 139 ? 13.29695 43.91276 28.85146 1.000 13.77924 137 THR A O 1
ATOM 2157 N N . VAL A 1 140 ? 13.57947 45.18675 30.69921 1.000 13.13501 138 VAL A N 1
ATOM 2158 C CA . VAL A 1 140 ? 14.29610 44.17453 31.46728 1.000 12.89571 138 VAL A CA 1
ATOM 2159 C C . VAL A 1 140 ? 13.27545 43.27768 32.13951 1.000 13.76264 138 VAL A C 1
ATOM 2160 O O . VAL A 1 140 ? 12.37688 43.76574 32.83549 1.000 15.12031 138 VAL A O 1
ATOM 2173 N N . VAL A 1 141 ? 13.39837 41.96956 31.91161 1.000 12.67521 139 VAL A N 1
ATOM 2174 C CA . VAL A 1 141 ? 12.50405 40.96514 32.44862 1.000 12.61770 139 VAL A CA 1
ATOM 2175 C C . VAL A 1 141 ? 13.31588 40.12523 33.41468 1.000 12.38376 139 VAL A C 1
ATOM 2176 O O . VAL A 1 141 ? 14.30914 39.49853 33.02187 1.000 13.36144 139 VAL A O 1
ATOM 2189 N N . PHE A 1 142 ? 12.87640 40.09917 34.66049 1.000 12.99806 140 PHE A N 1
ATOM 2190 C CA . PHE A 1 142 ? 13.48843 39.25287 35.66845 1.000 12.96080 140 PHE A CA 1
ATOM 2191 C C . PHE A 1 142 ? 12.79701 37.90923 35.67208 1.000 13.62432 140 PHE A C 1
ATOM 2192 O O . PHE A 1 142 ? 11.56995 37.84115 35.65473 1.000 14.67203 140 PHE A O 1
ATOM 2209 N N . GLY A 1 143 ? 13.59328 36.84833 35.64663 1.000 13.25364 141 GLY A N 1
ATOM 2210 C CA . GLY A 1 143 ? 13.10733 35.48696 35.61818 1.000 13.20232 141 GLY A CA 1
ATOM 2211 C C . GLY A 1 143 ? 13.61891 34.67299 36.77762 1.000 13.19561 141 GLY A C 1
ATOM 2212 O O . GLY A 1 143 ? 14.82114 34.41062 36.88510 1.000 14.27077 141 GLY A O 1
ATOM 2216 N N . GLU A 1 144 ? 12.70072 34.23261 37.62137 1.000 13.11577 142 GLU A N 1
ATOM 2217 C CA . GLU A 1 144 ? 13.02395 33.29094 38.67796 1.000 13.63740 142 GLU A CA 1
ATOM 2218 C C . GLU A 1 144 ? 13.03435 31.90345 38.07443 1.000 13.18236 142 GLU A C 1
ATOM 2219 O O . GLU A 1 144 ? 12.06382 31.48681 37.43844 1.000 14.15097 142 GLU A O 1
ATOM 2231 N N . VAL A 1 145 ? 14.15664 31.21115 38.21120 1.000 13.06038 143 VAL A N 1
ATOM 2232 C CA . VAL A 1 145 ? 14.35975 29.95497 37.51148 1.000 13.75975 143 VAL A CA 1
ATOM 2233 C C . VAL A 1 145 ? 13.68324 28.80642 38.25356 1.000 13.76560 143 VAL A C 1
ATOM 2234 O O . VAL A 1 145 ? 14.00412 28.51843 39.41556 1.000 14.81863 143 VAL A O 1
ATOM 2247 N N . ALA A 1 146 ? 12.74337 28.16327 37.57507 1.000 13.27891 144 ALA A N 1
ATOM 2248 C CA . ALA A 1 146 ? 11.93479 27.07142 38.09250 1.000 13.63423 144 ALA A CA 1
ATOM 2249 C C . ALA A 1 146 ? 12.56800 25.71506 37.82750 1.000 14.04798 144 ALA A C 1
ATOM 2250 O O . ALA A 1 146 ? 12.45209 24.82542 38.66605 1.000 15.98048 144 ALA A O 1
ATOM 2257 N N . ARG A 1 147 ? 13.19793 25.53144 36.67290 1.000 12.98524 145 ARG A N 1
ATOM 2258 C CA . ARG A 1 147 ? 13.69500 24.22296 36.25563 1.000 13.08052 145 ARG A CA 1
ATOM 2259 C C . ARG A 1 147 ? 14.83519 24.43798 35.28217 1.000 12.54972 145 ARG A C 1
ATOM 2260 O O . ARG A 1 147 ? 14.73024 25.29343 34.40587 1.000 13.71907 145 ARG A O 1
ATOM 2281 N N . ILE A 1 148 ? 15.88724 23.62873 35.40487 1.000 12.62723 146 ILE A N 1
ATOM 2282 C CA . ILE A 1 148 ? 16.99529 23.60600 34.46576 1.000 12.87915 146 ILE A CA 1
ATOM 2283 C C . ILE A 1 148 ? 17.20940 22.17911 34.00693 1.000 12.58116 146 ILE A C 1
ATOM 2284 O O . ILE A 1 148 ? 17.15807 21.24669 34.81866 1.000 13.73908 146 ILE A O 1
ATOM 2300 N N . ALA A 1 149 ? 17.51101 22.01282 32.72077 1.000 13.41711 147 ALA A N 1
ATOM 2301 C CA . ALA A 1 149 ? 18.09533 20.79205 32.19660 1.000 13.42807 147 ALA A CA 1
ATOM 2302 C C . ALA A 1 149 ? 19.33090 21.16622 31.40600 1.000 13.64154 147 ALA A C 1
ATOM 2303 O O . ALA A 1 149 ? 19.34982 22.18700 30.71228 1.000 14.10940 147 ALA A O 1
ATOM 2310 N N . GLN A 1 150 ? 20.37178 20.35915 31.53379 1.000 13.39857 148 GLN A N 1
ATOM 2311 C CA . GLN A 1 150 ? 21.65483 20.74327 30.98210 1.000 14.51416 148 GLN A CA 1
ATOM 2312 C C . GLN A 1 150 ? 22.43290 19.49080 30.62705 1.000 14.71222 148 GLN A C 1
ATOM 2313 O O . GLN A 1 150 ? 22.33801 18.47381 31.31659 1.000 16.58269 148 GLN A O 1
ATOM 2327 N N . THR A 1 151 ? 23.19261 19.57739 29.54383 1.000 14.77767 149 THR A N 1
ATOM 2328 C CA . THR A 1 151 ? 24.12017 18.53583 29.13412 1.000 16.84216 149 THR A CA 1
ATOM 2329 C C . THR A 1 151 ? 25.42026 19.20458 28.71629 1.000 17.16180 149 THR A C 1
ATOM 2330 O O . THR A 1 151 ? 25.46833 20.40678 28.48747 1.000 17.78759 149 THR A O 1
ATOM 2341 N N . ASP A 1 152 ? 26.48254 18.42468 28.62165 1.000 20.02258 150 ASP A N 1
ATOM 2342 C CA . ASP A 1 152 ? 27.74078 18.96838 28.13688 1.000 22.42757 150 ASP A CA 1
ATOM 2343 C C . ASP A 1 152 ? 27.58243 19.49379 26.71632 1.000 22.12401 150 ASP A C 1
ATOM 2344 O O . ASP A 1 152 ? 26.85681 18.93379 25.88997 1.000 22.85234 150 ASP A O 1
ATOM 2353 N N . GLY A 1 153 ? 28.25964 20.58530 26.44133 1.000 21.86376 151 GLY A N 1
ATOM 2354 C CA . GLY A 1 153 ? 28.24918 21.16098 25.11304 1.000 22.09946 151 GLY A CA 1
ATOM 2355 C C . GLY A 1 153 ? 29.21580 22.31045 25.07376 1.000 18.69724 151 GLY A C 1
ATOM 2356 O O . GLY A 1 153 ? 29.54801 22.91050 26.10763 1.000 22.00804 151 GLY A O 1
ATOM 2360 N N . THR A 1 154 ? 29.65199 22.61924 23.87014 1.000 18.32515 152 THR A N 1
ATOM 2361 C CA . THR A 1 154 ? 30.49276 23.78168 23.64571 1.000 17.02309 152 THR A CA 1
ATOM 2362 C C . THR A 1 154 ? 29.59149 24.97300 23.33152 1.000 15.70122 152 THR A C 1
ATOM 2363 O O . THR A 1 154 ? 28.89151 24.94094 22.31168 1.000 17.04188 152 THR A O 1
ATOM 2374 N N . PRO A 1 155 ? 29.55389 26.02670 24.15890 1.000 14.82185 153 PRO A N 1
ATOM 2375 C CA . PRO A 1 155 ? 28.65674 27.15498 23.84934 1.000 14.83347 153 PRO A CA 1
ATOM 2376 C C . PRO A 1 155 ? 28.98578 27.83568 22.52606 1.000 14.27029 153 PRO A C 1
ATOM 2377 O O . PRO A 1 155 ? 30.15407 28.07797 22.20078 1.000 15.71094 153 PRO A O 1
ATOM 2388 N N . LEU A 1 156 ? 27.93267 28.20542 21.80799 1.000 14.40411 154 LEU A N 1
ATOM 2389 C CA . LEU A 1 156 ? 28.02057 29.18578 20.72980 1.000 15.05334 154 LEU A CA 1
ATOM 2390 C C . LEU A 1 156 ? 28.30744 30.56384 21.32808 1.000 14.35573 154 LEU A C 1
ATOM 2391 O O . LEU A 1 156 ? 27.77951 30.90337 22.38425 1.000 15.57286 154 LEU A O 1
ATOM 2407 N N . LEU A 1 157 ? 29.11749 31.35759 20.66138 1.000 14.48488 155 LEU A N 1
ATOM 2408 C CA . LEU A 1 157 ? 29.36682 32.74046 21.04278 1.000 13.97374 155 LEU A CA 1
ATOM 2409 C C . LEU A 1 157 ? 29.02985 33.68973 19.90418 1.000 14.56331 155 LEU A C 1
ATOM 2410 O O . LEU A 1 157 ? 29.00558 33.31525 18.72670 1.000 15.98530 155 LEU A O 1
ATOM 2426 N N . TYR A 1 158 ? 28.78832 34.93642 20.29008 1.000 15.09797 156 TYR A N 1
ATOM 2427 C CA . TYR A 1 158 ? 28.67029 36.01566 19.32286 1.000 15.53410 156 TYR A CA 1
ATOM 2428 C C . TYR A 1 158 ? 29.44240 37.21104 19.85194 1.000 15.91466 156 TYR A C 1
ATOM 2429 O O . TYR A 1 158 ? 29.30500 37.57361 21.02269 1.000 16.04899 156 TYR A O 1
ATOM 2447 N N . GLY A 1 159 ? 30.24163 37.81919 18.98680 1.000 15.64430 157 GLY A N 1
ATOM 2448 C CA . GLY A 1 159 ? 30.95359 39.02493 19.34490 1.000 17.47742 157 GLY A CA 1
ATOM 2449 C C . GLY A 1 159 ? 31.67453 39.55513 18.13219 1.000 17.65144 157 GLY A C 1
ATOM 2450 O O . GLY A 1 159 ? 31.91388 38.82563 17.16483 1.000 17.85250 157 GLY A O 1
ATOM 2454 N N A LEU A 1 160 ? 32.03722 40.83591 18.19882 0.506 18.69979 158 LEU A N 1
ATOM 2455 N N B LEU A 1 160 ? 32.00262 40.84796 18.18729 0.494 19.14681 158 LEU A N 1
ATOM 2456 C CA A LEU A 1 160 ? 32.74112 41.48223 17.09399 0.506 18.11458 158 LEU A CA 1
ATOM 2457 C CA B LEU A 1 160 ? 32.73484 41.50743 17.10631 0.494 20.30694 158 LEU A CA 1
ATOM 2458 C C A LEU A 1 160 ? 32.05116 41.15005 15.77992 0.506 19.27806 158 LEU A C 1
ATOM 2459 C C B LEU A 1 160 ? 32.04803 41.25921 15.77069 0.494 20.61818 158 LEU A C 1
ATOM 2460 O O A LEU A 1 160 ? 32.68629 40.82945 14.77305 0.506 19.70820 158 LEU A O 1
ATOM 2461 O O B LEU A 1 160 ? 32.68912 41.11344 14.73065 0.494 21.23715 158 LEU A O 1
ATOM 2492 N N . ARG A 1 161 ? 30.72060 41.20231 15.81385 1.000 19.56471 159 ARG A N 1
ATOM 2493 C CA . ARG A 1 161 ? 29.89775 41.03385 14.63780 1.000 22.12450 159 ARG A CA 1
ATOM 2494 C C . ARG A 1 161 ? 30.10790 39.67598 13.94952 1.000 22.01763 159 ARG A C 1
ATOM 2495 O O . ARG A 1 161 ? 30.01468 39.56764 12.72313 1.000 25.49484 159 ARG A O 1
ATOM 2517 N N A SER A 1 162 ? 30.39183 38.63634 14.74073 0.619 20.52816 160 SER A N 1
ATOM 2518 N N B SER A 1 162 ? 30.34484 38.62573 14.73758 0.187 21.07303 160 SER A N 1
ATOM 2519 N N C SER A 1 162 ? 30.35725 38.63447 14.74968 0.194 20.97077 160 SER A N 1
ATOM 2520 C CA A SER A 1 162 ? 30.62897 37.30231 14.21779 0.619 20.60108 160 SER A CA 1
ATOM 2521 C CA B SER A 1 162 ? 30.57544 37.30526 14.16431 0.187 20.50017 160 SER A CA 1
ATOM 2522 C CA C SER A 1 162 ? 30.64086 37.30314 14.22797 0.194 20.24668 160 SER A CA 1
ATOM 2523 C C A SER A 1 162 ? 30.18278 36.25182 15.22262 0.619 18.89069 160 SER A C 1
ATOM 2524 C C B SER A 1 162 ? 30.28637 36.22469 15.19484 0.187 19.73210 160 SER A C 1
ATOM 2525 C C C SER A 1 162 ? 30.22707 36.23682 15.23086 0.194 19.83731 160 SER A C 1
ATOM 2526 O O A SER A 1 162 ? 30.24859 36.46441 16.42691 0.619 19.56366 160 SER A O 1
ATOM 2527 O O B SER A 1 162 ? 30.55892 36.39409 16.38372 0.187 18.54539 160 SER A O 1
ATOM 2528 O O C SER A 1 162 ? 30.35074 36.42579 16.44139 0.194 19.54938 160 SER A O 1
ATOM 2550 N N . PHE A 1 163 ? 29.76965 35.09607 14.71625 1.000 20.51334 161 PHE A N 1
ATOM 2551 C CA . PHE A 1 163 ? 29.64217 33.90648 15.54800 1.000 19.36015 161 PHE A CA 1
ATOM 2552 C C . PHE A 1 163 ? 31.00131 33.23625 15.72048 1.000 20.58478 161 PHE A C 1
ATOM 2553 O O . PHE A 1 163 ? 31.87711 33.32597 14.85078 1.000 22.86614 161 PHE A O 1
ATOM 2572 N N . ALA A 1 164 ? 31.16438 32.54899 16.84960 1.000 18.63506 162 ALA A N 1
ATOM 2573 C CA . ALA A 1 164 ? 32.33549 31.73314 17.12177 1.000 19.19320 162 ALA A CA 1
ATOM 2574 C C . ALA A 1 164 ? 31.92834 30.62715 18.08613 1.000 19.40692 162 ALA A C 1
ATOM 2575 O O . ALA A 1 164 ? 30.80689 30.57819 18.56283 1.000 24.10173 162 ALA A O 1
ATOM 2582 N N . ALA A 1 165 ? 32.83742 29.72390 18.36041 1.000 21.17643 163 ALA A N 1
ATOM 2583 C CA . ALA A 1 165 ? 32.64189 28.67742 19.35398 1.000 20.08989 163 ALA A CA 1
ATOM 2584 C C . ALA A 1 165 ? 33.51920 28.98811 20.56058 1.000 19.08927 163 ALA A C 1
ATOM 2585 O O . ALA A 1 165 ? 34.64903 29.45199 20.41468 1.000 18.97739 163 ALA A O 1
ATOM 2592 N N . TRP A 1 166 ? 33.01341 28.69989 21.74957 1.000 17.99696 164 TRP A N 1
ATOM 2593 C CA . TRP A 1 166 ? 33.85121 28.76750 22.93645 1.000 16.94159 164 TRP A CA 1
ATOM 2594 C C . TRP A 1 166 ? 35.12082 27.94443 22.70923 1.000 18.55043 164 TRP A C 1
ATOM 2595 O O . TRP A 1 166 ? 35.02647 26.78347 22.28043 1.000 18.86559 164 TRP A O 1
ATOM 2616 N N . PRO A 1 167 ? 36.31304 28.49456 22.97522 1.000 19.33653 165 PRO A N 1
ATOM 2617 C CA . PRO A 1 167 ? 37.54820 27.82936 22.54743 1.000 22.88291 165 PRO A CA 1
ATOM 2618 C C . PRO A 1 167 ? 38.07922 26.77244 23.49390 1.000 28.39154 165 PRO A C 1
ATOM 2619 O O . PRO A 1 167 ? 38.96788 26.01332 23.08846 1.000 36.08898 165 PRO A O 1
ATOM 2630 N N . LEU A 1 168 ? 37.56241 26.70815 24.70762 1.000 32.10447 166 LEU A N 1
ATOM 2631 C CA . LEU A 1 168 ? 37.96946 25.74523 25.72833 1.000 42.21350 166 LEU A CA 1
ATOM 2632 C C . LEU A 1 168 ? 39.28880 26.15023 26.38122 1.000 47.04495 166 LEU A C 1
ATOM 2633 O O . LEU A 1 168 ? 39.35105 27.19447 27.05282 1.000 47.73767 166 LEU A O 1
ATOM 2649 N N . GLY B 1 8 ? 35.92821 62.87008 68.72286 1.000 38.02992 6 GLY C N 1
ATOM 2650 C CA . GLY B 1 8 ? 36.10495 63.50332 67.43183 1.000 33.32753 6 GLY C CA 1
ATOM 2651 C C . GLY B 1 8 ? 37.53787 63.41058 66.97130 1.000 30.64110 6 GLY C C 1
ATOM 2652 O O . GLY B 1 8 ? 38.39973 62.89954 67.68087 1.000 36.29556 6 GLY C O 1
ATOM 2655 N N . GLY B 1 9 ? 37.78807 63.90909 65.76947 1.000 24.68722 7 GLY C N 1
ATOM 2656 C CA . GLY B 1 9 ? 39.09400 63.86835 65.14854 1.000 22.38943 7 GLY C CA 1
ATOM 2657 C C . GLY B 1 9 ? 39.07259 63.04008 63.88342 1.000 21.27274 7 GLY C C 1
ATOM 2658 O O . GLY B 1 9 ? 38.06207 62.44685 63.51653 1.000 23.11639 7 GLY C O 1
ATOM 2662 N N . VAL B 1 10 ? 40.21883 63.02164 63.20466 1.000 20.45733 8 VAL C N 1
ATOM 2663 C CA . VAL B 1 10 ? 40.34034 62.33288 61.92281 1.000 20.08876 8 VAL C CA 1
ATOM 2664 C C . VAL B 1 10 ? 40.41609 60.83233 62.15128 1.000 19.35933 8 VAL C C 1
ATOM 2665 O O . VAL B 1 10 ? 40.96955 60.35945 63.15032 1.000 21.36148 8 VAL C O 1
ATOM 2678 N N . THR B 1 11 ? 39.90547 60.05882 61.19900 1.000 19.79351 9 THR C N 1
ATOM 2679 C CA . THR B 1 11 ? 40.27443 58.65061 61.15187 1.000 23.31936 9 THR C CA 1
ATOM 2680 C C . THR B 1 11 ? 40.54289 58.24866 59.72050 1.000 21.91211 9 THR C C 1
ATOM 2681 O O . THR B 1 11 ? 40.12746 58.93055 58.77385 1.000 22.20894 9 THR C O 1
ATOM 2692 N N . THR B 1 12 ? 41.23277 57.11411 59.58393 1.000 23.42472 10 THR C N 1
ATOM 2693 C CA . THR B 1 12 ? 41.57907 56.58375 58.27163 1.000 26.16150 10 THR C CA 1
ATOM 2694 C C . THR B 1 12 ? 40.34199 56.06016 57.56549 1.000 26.70564 10 THR C C 1
ATOM 2695 O O . THR B 1 12 ? 39.29575 55.83269 58.17449 1.000 24.48489 10 THR C O 1
ATOM 2706 N N . GLU B 1 13 ? 40.47232 55.86678 56.25250 1.000 28.04427 11 GLU C N 1
ATOM 2707 C CA . GLU B 1 13 ? 39.43172 55.14764 55.53384 1.000 29.51005 11 GLU C CA 1
ATOM 2708 C C . GLU B 1 13 ? 39.25356 53.76184 56.13525 1.000 23.01341 11 GLU C C 1
ATOM 2709 O O . GLU B 1 13 ? 40.21291 53.12190 56.61539 1.000 21.63706 11 GLU C O 1
ATOM 2721 N N . GLN B 1 14 ? 38.00744 53.28650 56.07835 1.000 25.03345 12 GLN C N 1
ATOM 2722 C CA . GLN B 1 14 ? 37.69434 51.99199 56.66711 1.000 21.76519 12 GLN C CA 1
ATOM 2723 C C . GLN B 1 14 ? 38.47649 50.86906 56.01270 1.000 18.58096 12 GLN C C 1
ATOM 2724 O O . GLN B 1 14 ? 38.90317 49.93529 56.69078 1.000 18.42645 12 GLN C O 1
ATOM 2738 N N . GLN B 1 15 ? 38.64881 50.91314 54.69913 1.000 18.41355 13 GLN C N 1
ATOM 2739 C CA . GLN B 1 15 ? 39.26789 49.77386 54.04081 1.000 18.04884 13 GLN C CA 1
ATOM 2740 C C . GLN B 1 15 ? 40.71752 49.60941 54.47890 1.000 16.70784 13 GLN C C 1
ATOM 2741 O O . GLN B 1 15 ? 41.19345 48.49051 54.69552 1.000 17.27706 13 GLN C O 1
ATOM 2755 N N . HIS B 1 16 ? 41.44715 50.71305 54.62118 1.000 17.74387 14 HIS C N 1
ATOM 2756 C CA . HIS B 1 16 ? 42.82484 50.59563 55.08724 1.000 18.16852 14 HIS C CA 1
ATOM 2757 C C . HIS B 1 16 ? 42.89839 50.06438 56.50635 1.000 17.57049 14 HIS C C 1
ATOM 2758 O O . HIS B 1 16 ? 43.85267 49.37801 56.85362 1.000 17.54974 14 HIS C O 1
ATOM 2772 N N . TYR B 1 17 ? 41.89953 50.36141 57.32133 1.000 17.81130 15 TYR C N 1
ATOM 2773 C CA . TYR B 1 17 ? 41.84061 49.77728 58.64822 1.000 17.01775 15 TYR C CA 1
ATOM 2774 C C . TYR B 1 17 ? 41.61312 48.27892 58.57420 1.000 16.29154 15 TYR C C 1
ATOM 2775 O O . TYR B 1 17 ? 42.28752 47.50845 59.27540 1.000 16.50459 15 TYR C O 1
ATOM 2793 N N . ARG B 1 18 ? 40.69771 47.83150 57.70501 1.000 16.26169 16 ARG C N 1
ATOM 2794 C CA . ARG B 1 18 ? 40.53904 46.40056 57.49061 1.000 16.40069 16 ARG C CA 1
ATOM 2795 C C . ARG B 1 18 ? 41.85152 45.77136 57.03236 1.000 16.11129 16 ARG C C 1
ATOM 2796 O O . ARG B 1 18 ? 42.20825 44.68330 57.48124 1.000 16.48351 16 ARG C O 1
ATOM 2817 N N . ASP B 1 19 ? 42.58505 46.43762 56.13883 1.000 16.33357 17 ASP C N 1
ATOM 2818 C CA . ASP B 1 19 ? 43.81640 45.87335 55.60841 1.000 16.32532 17 ASP C CA 1
ATOM 2819 C C . ASP B 1 19 ? 44.86092 45.75150 56.71152 1.000 15.93230 17 ASP C C 1
ATOM 2820 O O . ASP B 1 19 ? 45.67151 44.82260 56.70658 1.000 17.30280 17 ASP C O 1
ATOM 2829 N N . LEU B 1 20 ? 44.86856 46.69657 57.64759 1.000 16.52309 18 LEU C N 1
ATOM 2830 C CA . LEU B 1 20 ? 45.77674 46.63473 58.77984 1.000 17.47444 18 LEU C CA 1
ATOM 2831 C C . LEU B 1 20 ? 45.44135 45.45833 59.67815 1.000 16.36760 18 LEU C C 1
ATOM 2832 O O . LEU B 1 20 ? 46.30655 44.62474 59.97988 1.000 16.40710 18 LEU C O 1
ATOM 2848 N N . MET B 1 21 ? 44.18053 45.36391 60.10556 1.000 16.06083 19 MET C N 1
ATOM 2849 C CA . MET B 1 21 ? 43.79474 44.32110 61.04483 1.000 15.62383 19 MET C CA 1
ATOM 2850 C C . MET B 1 21 ? 43.85267 42.93856 60.42554 1.000 15.80994 19 MET C C 1
ATOM 2851 O O . MET B 1 21 ? 44.12114 41.95056 61.11127 1.000 16.50575 19 MET C O 1
ATOM 2865 N N . SER B 1 22 ? 43.62912 42.85255 59.12281 1.000 16.22393 20 SER C N 1
ATOM 2866 C CA . SER B 1 22 ? 43.80293 41.58117 58.42354 1.000 16.06564 20 SER C CA 1
ATOM 2867 C C . SER B 1 22 ? 45.21076 41.02469 58.59419 1.000 16.29646 20 SER C C 1
ATOM 2868 O O . SER B 1 22 ? 45.39658 39.80021 58.63492 1.000 16.67483 20 SER C O 1
ATOM 2876 N N . ALA B 1 23 ? 46.19331 41.91485 58.70608 1.000 15.67998 21 ALA C N 1
ATOM 2877 C CA . ALA B 1 23 ? 47.59885 41.54881 58.82910 1.000 16.20817 21 ALA C CA 1
ATOM 2878 C C . ALA B 1 23 ? 48.03762 41.25735 60.26408 1.000 16.29158 21 ALA C C 1
ATOM 2879 O O . ALA B 1 23 ? 49.22675 41.02170 60.49482 1.000 17.30333 21 ALA C O 1
ATOM 2886 N N . PHE B 1 24 ? 47.09448 41.17947 61.20551 1.000 15.18514 22 PHE C N 1
ATOM 2887 C CA . PHE B 1 24 ? 47.31202 40.67141 62.55867 1.000 16.03963 22 PHE C CA 1
ATOM 2888 C C . PHE B 1 24 ? 46.61398 39.31787 62.64132 1.000 15.15452 22 PHE C C 1
ATOM 2889 O O . PHE B 1 24 ? 45.41988 39.24224 62.96404 1.000 15.71785 22 PHE C O 1
ATOM 2906 N N . PRO B 1 25 ? 47.30640 38.22149 62.36310 1.000 15.01427 23 PRO C N 1
ATOM 2907 C CA . PRO B 1 25 ? 46.62436 36.92081 62.34837 1.000 15.37571 23 PRO C CA 1
ATOM 2908 C C . PRO B 1 25 ? 46.28378 36.46986 63.76423 1.000 14.39441 23 PRO C C 1
ATOM 2909 O O . PRO B 1 25 ? 46.87022 36.93529 64.74627 1.000 15.62412 23 PRO C O 1
ATOM 2920 N N . THR B 1 26 ? 45.31520 35.56716 63.85184 1.000 14.53616 24 THR C N 1
ATOM 2921 C CA . THR B 1 26 ? 44.83352 35.07971 65.13707 1.000 14.93393 24 THR C CA 1
ATOM 2922 C C . THR B 1 26 ? 44.39791 33.62785 64.99686 1.000 14.51656 24 THR C C 1
ATOM 2923 O O . THR B 1 26 ? 44.17648 33.10801 63.89022 1.000 15.24891 24 THR C O 1
ATOM 2934 N N . GLY B 1 27 ? 44.20823 32.98865 66.14900 1.000 14.41099 25 GLY C N 1
ATOM 2935 C CA . GLY B 1 27 ? 43.36197 31.81654 66.23890 1.000 15.16813 25 GLY C CA 1
ATOM 2936 C C . GLY B 1 27 ? 41.91978 32.11708 65.89435 1.000 14.04931 25 GLY C C 1
ATOM 2937 O O . GLY B 1 27 ? 41.54364 33.25511 65.57320 1.000 14.80951 25 GLY C O 1
ATOM 2941 N N . ILE B 1 28 ? 41.09101 31.08866 65.93698 1.000 14.76236 26 ILE C N 1
ATOM 2942 C CA . ILE B 1 28 ? 39.68104 31.22982 65.60241 1.000 14.42940 26 ILE C CA 1
ATOM 2943 C C . ILE B 1 28 ? 38.87075 30.50605 66.65159 1.000 13.79701 26 ILE C C 1
ATOM 2944 O O . ILE B 1 28 ? 39.13159 29.33050 66.94515 1.000 14.86139 26 ILE C O 1
ATOM 2960 N N . ALA B 1 29 ? 37.85250 31.17974 67.16609 1.000 14.04360 27 ALA C N 1
ATOM 2961 C CA . ALA B 1 29 ? 36.92676 30.58301 68.10100 1.000 14.99088 27 ALA C CA 1
ATOM 2962 C C . ALA B 1 29 ? 35.53454 30.55955 67.49146 1.000 13.86602 27 ALA C C 1
ATOM 2963 O O . ALA B 1 29 ? 35.20875 31.31458 66.56392 1.000 14.37352 27 ALA C O 1
ATOM 2970 N N . VAL B 1 30 ? 34.68599 29.71941 68.06777 1.000 14.14593 28 VAL C N 1
ATOM 2971 C CA . VAL B 1 30 ? 33.23761 29.87134 67.96948 1.000 14.40464 28 VAL C CA 1
ATOM 2972 C C . VAL B 1 30 ? 32.74408 30.20429 69.37075 1.000 14.11488 28 VAL C C 1
ATOM 2973 O O . VAL B 1 30 ? 33.00438 29.44641 70.31810 1.000 14.52555 28 VAL C O 1
ATOM 2986 N N . VAL B 1 31 ? 32.10327 31.37504 69.51077 1.000 14.34999 29 VAL C N 1
ATOM 2987 C CA . VAL B 1 31 ? 31.53180 31.82152 70.76394 1.000 13.59305 29 VAL C CA 1
ATOM 2988 C C . VAL B 1 31 ? 30.07695 31.42389 70.77293 1.000 14.15181 29 VAL C C 1
ATOM 2989 O O . VAL B 1 31 ? 29.34901 31.74358 69.83244 1.000 15.04983 29 VAL C O 1
ATOM 3002 N N . THR B 1 32 ? 29.65557 30.71451 71.81817 1.000 14.14325 30 THR C N 1
ATOM 3003 C CA . THR B 1 32 ? 28.29649 30.20706 71.88957 1.000 14.19252 30 THR C CA 1
ATOM 3004 C C . THR B 1 32 ? 27.60706 30.62629 73.18504 1.000 14.22582 30 THR C C 1
ATOM 3005 O O . THR B 1 32 ? 28.25322 30.91750 74.19812 1.000 15.27097 30 THR C O 1
ATOM 3016 N N . SER B 1 33 ? 26.28051 30.62580 73.15542 1.000 14.95203 31 SER C N 1
ATOM 3017 C CA . SER B 1 33 ? 25.48152 30.83680 74.35475 1.000 15.40143 31 SER C CA 1
ATOM 3018 C C . SER B 1 33 ? 24.07126 30.33664 74.05261 1.000 16.32382 31 SER C C 1
ATOM 3019 O O . SER B 1 33 ? 23.83337 29.67187 73.03734 1.000 17.91225 31 SER C O 1
ATOM 3027 N N . LEU B 1 34 ? 23.13384 30.60669 74.97021 1.000 16.87999 32 LEU C N 1
ATOM 3028 C CA . LEU B 1 34 ? 21.71915 30.28373 74.81784 1.000 18.03170 32 LEU C CA 1
ATOM 3029 C C . LEU B 1 34 ? 20.91732 31.57694 74.86719 1.000 19.14558 32 LEU C C 1
ATOM 3030 O O . LEU B 1 34 ? 21.19873 32.45546 75.68496 1.000 20.55081 32 LEU C O 1
ATOM 3046 N N . ASP B 1 35 ? 19.93428 31.72074 73.98005 1.000 18.84382 33 ASP C N 1
ATOM 3047 C CA . ASP B 1 35 ? 19.15014 32.94862 73.97711 1.000 20.27522 33 ASP C CA 1
ATOM 3048 C C . ASP B 1 35 ? 18.09666 32.92069 75.07409 1.000 21.75898 33 ASP C C 1
ATOM 3049 O O . ASP B 1 35 ? 17.99549 31.94748 75.83704 1.000 21.01030 33 ASP C O 1
ATOM 3058 N N . ALA B 1 36 ? 17.29563 33.99977 75.15378 1.000 22.57608 34 ALA C N 1
ATOM 3059 C CA . ALA B 1 36 ? 16.32897 34.15604 76.23202 1.000 23.22850 34 ALA C CA 1
ATOM 3060 C C . ALA B 1 36 ? 15.24760 33.09026 76.18358 1.000 25.56708 34 ALA C C 1
ATOM 3061 O O . ALA B 1 36 ? 14.57083 32.86840 77.18852 1.000 28.84929 34 ALA C O 1
ATOM 3068 N N . GLN B 1 37 ? 15.05454 32.44765 75.03528 1.000 22.76827 35 GLN C N 1
ATOM 3069 C CA . GLN B 1 37 ? 14.10862 31.35125 74.89322 1.000 23.30785 35 GLN C CA 1
ATOM 3070 C C . GLN B 1 37 ? 14.79409 29.98871 74.92201 1.000 24.20787 35 GLN C C 1
ATOM 3071 O O . GLN B 1 37 ? 14.14060 28.96914 74.66254 1.000 27.44614 35 GLN C O 1
ATOM 3085 N N . GLY B 1 38 ? 16.08461 29.93950 75.23636 1.000 22.51664 36 GLY C N 1
ATOM 3086 C CA . GLY B 1 38 ? 16.77478 28.67346 75.37070 1.000 22.62510 36 GLY C CA 1
ATOM 3087 C C . GLY B 1 38 ? 17.41899 28.13119 74.10298 1.000 22.68162 36 GLY C C 1
ATOM 3088 O O . GLY B 1 38 ? 17.93271 27.01391 74.12405 1.000 25.13649 36 GLY C O 1
ATOM 3092 N N . VAL B 1 39 ? 17.39210 28.86619 73.00588 1.000 21.90642 37 VAL C N 1
ATOM 3093 C CA . VAL B 1 39 ? 17.88715 28.35560 71.72405 1.000 21.18140 37 VAL C CA 1
ATOM 3094 C C . VAL B 1 39 ? 19.39862 28.58163 71.65429 1.000 19.06518 37 VAL C C 1
ATOM 3095 O O . VAL B 1 39 ? 19.85129 29.69655 71.90567 1.000 19.02144 37 VAL C O 1
ATOM 3108 N N . PRO B 1 40 ? 20.19895 27.59301 71.26353 1.000 18.22963 38 PRO C N 1
ATOM 3109 C CA . PRO B 1 40 ? 21.63880 27.83514 71.08547 1.000 17.27931 38 PRO C CA 1
ATOM 3110 C C . PRO B 1 40 ? 21.90502 28.84498 69.98851 1.000 15.88113 38 PRO C C 1
ATOM 3111 O O . PRO B 1 40 ? 21.27449 28.82125 68.92321 1.000 17.31081 38 PRO C O 1
ATOM 3122 N N . ARG B 1 41 ? 22.83301 29.72758 70.27691 1.000 15.41642 39 ARG C N 1
ATOM 3123 C CA . ARG B 1 41 ? 23.28612 30.74208 69.34038 1.000 16.51906 39 ARG C CA 1
ATOM 3124 C C . ARG B 1 41 ? 24.80864 30.76661 69.36444 1.000 14.63157 39 ARG C C 1
ATOM 3125 O O . ARG B 1 41 ? 25.42983 30.40184 70.36204 1.000 16.05685 39 ARG C O 1
ATOM 3146 N N . GLY B 1 42 ? 25.42025 31.16407 68.25857 1.000 15.41638 40 GLY C N 1
ATOM 3147 C CA . GLY B 1 42 ? 26.86519 31.30859 68.25967 1.000 14.45389 40 GLY C CA 1
ATOM 3148 C C . GLY B 1 42 ? 27.37502 31.90569 66.97720 1.000 14.18508 40 GLY C C 1
ATOM 3149 O O . GLY B 1 42 ? 26.64866 31.99929 65.98487 1.000 15.45775 40 GLY C O 1
ATOM 3153 N N . MET B 1 43 ? 28.64888 32.31204 67.02381 1.000 14.26649 41 MET C N 1
ATOM 3154 C CA . MET B 1 43 ? 29.28553 32.90582 65.86463 1.000 14.10845 41 MET C CA 1
ATOM 3155 C C . MET B 1 43 ? 30.77415 32.60573 65.86770 1.000 14.49384 41 MET C C 1
ATOM 3156 O O . MET B 1 43 ? 31.40137 32.45290 66.92125 1.000 14.66956 41 MET C O 1
ATOM 3170 N N . THR B 1 44 ? 31.36058 32.67132 64.68458 1.000 13.75960 42 THR C N 1
ATOM 3171 C CA . THR B 1 44 ? 32.80704 32.67649 64.53495 1.000 13.15991 42 THR C CA 1
ATOM 3172 C C . THR B 1 44 ? 33.35947 33.98929 65.05997 1.000 13.46467 42 THR C C 1
ATOM 3173 O O . THR B 1 44 ? 32.79519 35.05076 64.78357 1.000 14.74657 42 THR C O 1
ATOM 3184 N N A CYS B 1 45 ? 34.43188 33.91886 65.84677 0.873 13.99299 43 CYS C N 1
ATOM 3185 N N B CYS B 1 45 ? 34.41937 33.89473 65.85413 0.127 14.16190 43 CYS C N 1
ATOM 3186 C CA A CYS B 1 45 ? 34.97212 35.06773 66.55414 0.873 13.55426 43 CYS C CA 1
ATOM 3187 C CA B CYS B 1 45 ? 35.00678 35.02904 66.54071 0.127 14.36467 43 CYS C CA 1
ATOM 3188 C C A CYS B 1 45 ? 36.48424 34.97872 66.61368 0.873 14.61933 43 CYS C C 1
ATOM 3189 C C B CYS B 1 45 ? 36.51206 34.91156 66.45906 0.127 14.51976 43 CYS C C 1
ATOM 3190 O O A CYS B 1 45 ? 37.03164 34.00891 67.15841 0.873 16.21575 43 CYS C O 1
ATOM 3191 O O B CYS B 1 45 ? 37.06945 33.83333 66.68549 0.127 13.44149 43 CYS C O 1
ATOM 3206 N N . SER B 1 46 ? 37.16151 36.01441 66.12281 1.000 14.74118 44 SER C N 1
ATOM 3207 C CA . SER B 1 46 ? 38.60493 36.10612 66.21509 1.000 15.49444 44 SER C CA 1
ATOM 3208 C C . SER B 1 46 ? 39.04412 37.19021 67.17407 1.000 16.08710 44 SER C C 1
ATOM 3209 O O . SER B 1 46 ? 40.24301 37.37956 67.34081 1.000 18.34987 44 SER C O 1
ATOM 3217 N N . SER B 1 47 ? 38.12702 37.85577 67.87891 1.000 16.22568 45 SER C N 1
ATOM 3218 C CA . SER B 1 47 ? 38.48321 38.94636 68.77691 1.000 15.66821 45 SER C CA 1
ATOM 3219 C C . SER B 1 47 ? 38.75765 38.47978 70.21789 1.000 16.58040 45 SER C C 1
ATOM 3220 O O . SER B 1 47 ? 38.75762 39.29863 71.14732 1.000 19.87400 45 SER C O 1
ATOM 3228 N N . VAL B 1 48 ? 38.98560 37.18510 70.42260 1.000 17.02190 46 VAL C N 1
ATOM 3229 C CA . VAL B 1 48 ? 39.33809 36.64775 71.73884 1.000 16.34615 46 VAL C CA 1
ATOM 3230 C C . VAL B 1 48 ? 40.66598 37.26547 72.16850 1.000 17.13283 46 VAL C C 1
ATOM 3231 O O . VAL B 1 48 ? 41.66889 37.17259 71.45743 1.000 19.56919 46 VAL C O 1
ATOM 3244 N N . THR B 1 49 ? 40.68036 37.90566 73.33553 1.000 16.05967 47 THR C N 1
ATOM 3245 C CA . THR B 1 49 ? 41.84462 38.60416 73.85855 1.000 17.00387 47 THR C CA 1
ATOM 3246 C C . THR B 1 49 ? 41.93440 38.40185 75.36369 1.000 17.49592 47 THR C C 1
ATOM 3247 O O . THR B 1 49 ? 40.92934 38.44464 76.05933 1.000 17.72629 47 THR C O 1
ATOM 3258 N N . SER B 1 50 ? 43.12609 38.18610 75.87482 1.000 18.54083 48 SER C N 1
ATOM 3259 C CA . SER B 1 50 ? 43.29019 38.09093 77.31309 1.000 21.24913 48 SER C CA 1
ATOM 3260 C C . SER B 1 50 ? 43.25698 39.47628 77.95762 1.000 23.09641 48 SER C C 1
ATOM 3261 O O . SER B 1 50 ? 43.91495 40.40459 77.48719 1.000 25.49118 48 SER C O 1
ATOM 3269 N N . ALA B 1 51 ? 42.50862 39.61175 79.04951 1.000 23.74797 49 ALA C N 1
ATOM 3270 C CA . ALA B 1 51 ? 42.42584 40.88043 79.76726 1.000 25.70013 49 ALA C CA 1
ATOM 3271 C C . ALA B 1 51 ? 43.21528 40.90576 81.06899 1.000 25.55039 49 ALA C C 1
ATOM 3272 O O . ALA B 1 51 ? 43.98800 41.83545 81.28749 1.000 28.76895 49 ALA C O 1
ATOM 3279 N N . THR B 1 52 ? 43.02245 39.92470 81.94404 1.000 24.07868 50 THR C N 1
ATOM 3280 C CA . THR B 1 52 ? 43.73148 39.90079 83.21716 1.000 23.55298 50 THR C CA 1
ATOM 3281 C C . THR B 1 52 ? 43.76882 38.46702 83.73053 1.000 22.77837 50 THR C C 1
ATOM 3282 O O . THR B 1 52 ? 42.96066 37.62091 83.33102 1.000 22.12765 50 THR C O 1
ATOM 3293 N N . LEU B 1 53 ? 44.72307 38.20878 84.62116 1.000 21.75780 51 LEU C N 1
ATOM 3294 C CA . LEU B 1 53 ? 44.81679 36.90164 85.25893 1.000 22.00434 51 LEU C CA 1
ATOM 3295 C C . LEU B 1 53 ? 44.08572 36.83855 86.57904 1.000 24.96792 51 LEU C C 1
ATOM 3296 O O . LEU B 1 53 ? 43.86367 35.73159 87.09627 1.000 29.81316 51 LEU C O 1
ATOM 3312 N N . SER B 1 54 ? 43.72939 37.98954 87.14081 1.000 28.15630 52 SER C N 1
ATOM 3313 C CA . SER B 1 54 ? 43.31197 38.08842 88.53390 1.000 34.03464 52 SER C CA 1
ATOM 3314 C C . SER B 1 54 ? 41.99038 38.83663 88.62324 1.000 35.23118 52 SER C C 1
ATOM 3315 O O . SER B 1 54 ? 41.96144 40.07019 88.73782 1.000 40.04558 52 SER C O 1
ATOM 3323 N N . PRO B 1 55 ? 40.87756 38.12549 88.54999 1.000 30.78766 53 PRO C N 1
ATOM 3324 C CA . PRO B 1 55 ? 40.77698 36.70393 88.17832 1.000 27.71712 53 PRO C CA 1
ATOM 3325 C C . PRO B 1 55 ? 40.87347 36.51682 86.67426 1.000 24.49341 53 PRO C C 1
ATOM 3326 O O . PRO B 1 55 ? 40.77334 37.48033 85.93218 1.000 22.97073 53 PRO C O 1
ATOM 3337 N N . PRO B 1 56 ? 41.06954 35.28285 86.21103 1.000 24.71363 54 PRO C N 1
ATOM 3338 C CA . PRO B 1 56 ? 41.20139 35.04604 84.76783 1.000 20.55952 54 PRO C CA 1
ATOM 3339 C C . PRO B 1 56 ? 40.00697 35.57134 83.97946 1.000 19.49594 54 PRO C C 1
ATOM 3340 O O . PRO B 1 56 ? 38.87624 35.11600 84.15161 1.000 19.92833 54 PRO C O 1
ATOM 3351 N N . THR B 1 57 ? 40.27622 36.54188 83.10875 1.000 18.40023 55 THR C N 1
ATOM 3352 C CA . THR B 1 57 ? 39.25136 37.24803 82.34958 1.000 18.06248 55 THR C CA 1
ATOM 3353 C C . THR B 1 57 ? 39.76157 37.46153 80.93577 1.000 18.08437 55 THR C C 1
ATOM 3354 O O . THR B 1 57 ? 40.83496 38.04273 80.72924 1.000 19.16642 55 THR C O 1
ATOM 3365 N N . LEU B 1 58 ? 38.98515 36.99979 79.97440 1.000 17.81317 56 LEU C N 1
ATOM 3366 C CA . LEU B 1 58 ? 39.19637 37.29784 78.56937 1.000 17.45642 56 LEU C CA 1
ATOM 3367 C C . LEU B 1 58 ? 38.12665 38.28210 78.10852 1.000 16.58791 56 LEU C C 1
ATOM 3368 O O . LEU B 1 58 ? 37.20425 38.62394 78.85004 1.000 17.39487 56 LEU C O 1
ATOM 3384 N N . LEU B 1 59 ? 38.26488 38.75609 76.87688 1.000 16.46715 57 LEU C N 1
ATOM 3385 C CA . LEU B 1 59 ? 37.22554 39.55529 76.25531 1.000 16.15844 57 LEU C CA 1
ATOM 3386 C C . LEU B 1 59 ? 37.01657 39.07636 74.83086 1.000 15.16563 57 LEU C C 1
ATOM 3387 O O . LEU B 1 59 ? 37.88003 38.44124 74.21619 1.000 15.86985 57 LEU C O 1
ATOM 3403 N N . VAL B 1 60 ? 35.83917 39.40513 74.32714 1.000 15.48569 58 VAL C N 1
ATOM 3404 C CA . VAL B 1 60 ? 35.47625 39.26698 72.92807 1.000 15.63258 58 VAL C CA 1
ATOM 3405 C C . VAL B 1 60 ? 34.74039 40.53294 72.53118 1.000 15.96711 58 VAL C C 1
ATOM 3406 O O . VAL B 1 60 ? 34.20262 41.25951 73.37550 1.000 17.85270 58 VAL C O 1
ATOM 3419 N N A CYS B 1 61 ? 34.67774 40.78050 71.22500 0.693 15.68567 59 CYS C N 1
ATOM 3420 N N B CYS B 1 61 ? 34.75089 40.81216 71.23125 0.307 15.49385 59 CYS C N 1
ATOM 3421 C CA A CYS B 1 61 ? 34.00840 41.96410 70.69028 0.693 15.71777 59 CYS C CA 1
ATOM 3422 C CA B CYS B 1 61 ? 34.01726 41.92829 70.64792 0.307 16.55633 59 CYS C CA 1
ATOM 3423 C C A CYS B 1 61 ? 32.97063 41.50821 69.67235 0.693 15.39506 59 CYS C C 1
ATOM 3424 C C B CYS B 1 61 ? 32.94422 41.34774 69.73983 0.307 16.19387 59 CYS C C 1
ATOM 3425 O O A CYS B 1 61 ? 33.32811 41.00542 68.59960 0.693 15.55392 59 CYS C O 1
ATOM 3426 O O B CYS B 1 61 ? 33.25005 40.55138 68.84232 0.307 16.88042 59 CYS C O 1
ATOM 3441 N N . LEU B 1 62 ? 31.68926 41.71187 69.99560 1.000 15.60027 60 LEU C N 1
ATOM 3442 C CA . LEU B 1 62 ? 30.56280 41.19131 69.22779 1.000 15.20179 60 LEU C CA 1
ATOM 3443 C C . LEU B 1 62 ? 29.70294 42.31497 68.66433 1.000 14.98789 60 LEU C C 1
ATOM 3444 O O . LEU B 1 62 ? 29.44049 43.31752 69.33398 1.000 17.18030 60 LEU C O 1
ATOM 3460 N N . ARG B 1 63 ? 29.19200 42.10640 67.45681 1.000 16.11585 61 ARG C N 1
ATOM 3461 C CA . ARG B 1 63 ? 28.35520 43.10871 66.80487 1.000 16.35292 61 ARG C CA 1
ATOM 3462 C C . ARG B 1 63 ? 27.03351 43.31258 67.54809 1.000 17.05545 61 ARG C C 1
ATOM 3463 O O . ARG B 1 63 ? 26.32074 42.34827 67.86354 1.000 17.53746 61 ARG C O 1
ATOM 3484 N N . ASN B 1 64 ? 26.66900 44.58115 67.75761 1.000 18.00449 62 ASN C N 1
ATOM 3485 C CA . ASN B 1 64 ? 25.34957 44.92050 68.26774 1.000 20.21284 62 ASN C CA 1
ATOM 3486 C C . ASN B 1 64 ? 24.30308 44.48859 67.25283 1.000 19.89045 62 ASN C C 1
ATOM 3487 O O . ASN B 1 64 ? 24.40603 44.77239 66.05209 1.000 21.41619 62 ASN C O 1
ATOM 3498 N N . GLY B 1 65 ? 23.29918 43.81329 67.74001 1.000 21.40995 63 GLY C N 1
ATOM 3499 C CA . GLY B 1 65 ? 22.27316 43.26395 66.89013 1.000 19.91633 63 GLY C CA 1
ATOM 3500 C C . GLY B 1 65 ? 22.46471 41.79881 66.58395 1.000 18.73997 63 GLY C C 1
ATOM 3501 O O . GLY B 1 65 ? 21.51750 41.14699 66.12131 1.000 21.16002 63 GLY C O 1
ATOM 3505 N N . SER B 1 66 ? 23.64229 41.24945 66.84567 1.000 17.19736 64 SER C N 1
ATOM 3506 C CA . SER B 1 66 ? 23.85641 39.83720 66.58459 1.000 18.56605 64 SER C CA 1
ATOM 3507 C C . SER B 1 66 ? 23.05653 38.96430 67.54784 1.000 17.32061 64 SER C C 1
ATOM 3508 O O . SER B 1 66 ? 22.87865 39.26960 68.74027 1.000 17.00533 64 SER C O 1
ATOM 3516 N N . ALA B 1 67 ? 22.59274 37.83782 67.01218 1.000 17.32772 65 ALA C N 1
ATOM 3517 C CA . ALA B 1 67 ? 21.90774 36.85582 67.83862 1.000 16.74646 65 ALA C CA 1
ATOM 3518 C C . ALA B 1 67 ? 22.80800 36.38026 68.96649 1.000 16.11063 65 ALA C C 1
ATOM 3519 O O . ALA B 1 67 ? 22.34236 36.14232 70.08531 1.000 16.86121 65 ALA C O 1
ATOM 3526 N N . THR B 1 68 ? 24.09758 36.23723 68.69489 1.000 15.97099 66 THR C N 1
ATOM 3527 C CA . THR B 1 68 ? 24.99567 35.74914 69.72857 1.000 15.84969 66 THR C CA 1
ATOM 3528 C C . THR B 1 68 ? 25.12104 36.76500 70.86069 1.000 15.70972 66 THR C C 1
ATOM 3529 O O . THR B 1 68 ? 25.05189 36.38709 72.03409 1.000 16.89905 66 THR C O 1
ATOM 3540 N N . LEU B 1 69 ? 25.32207 38.05548 70.55077 1.000 15.57881 67 LEU C N 1
ATOM 3541 C CA . LEU B 1 69 ? 25.42450 39.02532 71.63717 1.000 16.01476 67 LEU C CA 1
ATOM 3542 C C . LEU B 1 69 ? 24.14897 39.06100 72.45301 1.000 17.69100 67 LEU C C 1
ATOM 3543 O O . LEU B 1 69 ? 24.19550 39.18014 73.67628 1.000 18.18639 67 LEU C O 1
ATOM 3559 N N . ASP B 1 70 ? 22.99799 38.96579 71.80408 1.000 17.12166 68 ASP C N 1
ATOM 3560 C CA . ASP B 1 70 ? 21.75603 38.95387 72.56917 1.000 18.75895 68 ASP C CA 1
ATOM 3561 C C . ASP B 1 70 ? 21.68226 37.74688 73.50228 1.000 18.90187 68 ASP C C 1
ATOM 3562 O O . ASP B 1 70 ? 21.21524 37.85964 74.64926 1.000 19.40213 68 ASP C O 1
ATOM 3571 N N . ALA B 1 71 ? 22.12885 36.58170 73.02606 1.000 17.97293 69 ALA C N 1
ATOM 3572 C CA . ALA B 1 71 ? 22.14180 35.39654 73.87359 1.000 16.85757 69 ALA C CA 1
ATOM 3573 C C . ALA B 1 71 ? 23.11355 35.56244 75.04813 1.000 17.75877 69 ALA C C 1
ATOM 3574 O O . ALA B 1 71 ? 22.77946 35.24038 76.19820 1.000 19.21635 69 ALA C O 1
ATOM 3581 N N . VAL B 1 72 ? 24.31767 36.06067 74.77775 1.000 16.81112 70 VAL C N 1
ATOM 3582 C CA . VAL B 1 72 ? 25.28915 36.30295 75.83596 1.000 18.42441 70 VAL C CA 1
ATOM 3583 C C . VAL B 1 72 ? 24.70791 37.23861 76.88572 1.000 18.94716 70 VAL C C 1
ATOM 3584 O O . VAL B 1 72 ? 24.87896 37.03675 78.09825 1.000 20.85956 70 VAL C O 1
ATOM 3597 N N . SER B 1 73 ? 24.00858 38.26990 76.43304 1.000 20.44578 71 SER C N 1
ATOM 3598 C CA . SER B 1 73 ? 23.43335 39.23819 77.34510 1.000 23.21459 71 SER C CA 1
ATOM 3599 C C . SER B 1 73 ? 22.31737 38.61572 78.17519 1.000 25.02233 71 SER C C 1
ATOM 3600 O O . SER B 1 73 ? 22.21481 38.88531 79.37023 1.000 28.83783 71 SER C O 1
ATOM 3608 N N . ALA B 1 74 ? 21.48177 37.77018 77.56649 1.000 23.46173 72 ALA C N 1
ATOM 3609 C CA . ALA B 1 74 ? 20.39911 37.12567 78.30684 1.000 23.75603 72 ALA C CA 1
ATOM 3610 C C . ALA B 1 74 ? 20.92077 36.12428 79.33775 1.000 24.20207 72 ALA C C 1
ATOM 3611 O O . ALA B 1 74 ? 20.44959 36.09155 80.48305 1.000 28.82124 72 ALA C O 1
ATOM 3618 N N . THR B 1 75 ? 21.85210 35.27079 78.92425 1.000 22.85535 73 THR C N 1
ATOM 3619 C CA . THR B 1 75 ? 22.39394 34.18437 79.73857 1.000 22.33996 73 THR C CA 1
ATOM 3620 C C . THR B 1 75 ? 23.38260 34.70037 80.76606 1.000 20.48928 73 THR C C 1
ATOM 3621 O O . THR B 1 75 ? 23.57084 34.07567 81.80898 1.000 21.61735 73 THR C O 1
ATOM 3632 N N . ARG B 1 76 ? 24.06543 35.79991 80.45018 1.000 20.60144 74 ARG C N 1
ATOM 3633 C CA . ARG B 1 76 ? 25.17691 36.30550 81.25322 1.000 21.66051 74 ARG C CA 1
ATOM 3634 C C . ARG B 1 76 ? 26.32235 35.31199 81.28018 1.000 19.90970 74 ARG C C 1
ATOM 3635 O O . ARG B 1 76 ? 27.11231 35.28582 82.21824 1.000 20.59799 74 ARG C O 1
ATOM 3656 N N . GLY B 1 77 ? 26.43132 34.50476 80.23346 1.000 20.44360 75 GLY C N 1
ATOM 3657 C CA . GLY B 1 77 ? 27.54311 33.58527 80.09847 1.000 22.15767 75 GLY C CA 1
ATOM 3658 C C . GLY B 1 77 ? 27.69515 33.18907 78.65144 1.000 16.77385 75 GLY C C 1
ATOM 3659 O O . GLY B 1 77 ? 26.80382 33.39055 77.82193 1.000 18.52990 75 GLY C O 1
ATOM 3663 N N . PHE B 1 78 ? 28.84257 32.61641 78.35513 1.000 16.63586 76 PHE C N 1
ATOM 3664 C CA . PHE B 1 78 ? 29.16749 32.21207 77.00434 1.000 16.02546 76 PHE C CA 1
ATOM 3665 C C . PHE B 1 78 ? 30.33370 31.24150 77.04211 1.000 15.68024 76 PHE C C 1
ATOM 3666 O O . PHE B 1 78 ? 31.11062 31.22782 77.99238 1.000 15.39131 76 PHE C O 1
ATOM 3683 N N . ALA B 1 79 ? 30.43471 30.42491 76.00985 1.000 14.88428 77 ALA C N 1
ATOM 3684 C CA . ALA B 1 79 ? 31.55571 29.51546 75.84218 1.000 14.45228 77 ALA C CA 1
ATOM 3685 C C . ALA B 1 79 ? 32.41915 29.96663 74.67700 1.000 15.08537 77 ALA C C 1
ATOM 3686 O O . ALA B 1 79 ? 31.91131 30.35251 73.62020 1.000 16.26033 77 ALA C O 1
ATOM 3693 N N . VAL B 1 80 ? 33.72144 29.91385 74.88270 1.000 13.60992 78 VAL C N 1
ATOM 3694 C CA . VAL B 1 80 ? 34.70336 30.17266 73.84857 1.000 13.41598 78 VAL C CA 1
ATOM 3695 C C . VAL B 1 80 ? 35.28842 28.83097 73.40878 1.000 13.74297 78 VAL C C 1
ATOM 3696 O O . VAL B 1 80 ? 35.96467 28.16261 74.19083 1.000 14.85872 78 VAL C O 1
ATOM 3709 N N . ASN B 1 81 ? 35.00690 28.42202 72.17551 1.000 13.43650 79 ASN C N 1
ATOM 3710 C CA . ASN B 1 81 ? 35.45014 27.14053 71.61009 1.000 13.80728 79 ASN C CA 1
ATOM 3711 C C . ASN B 1 81 ? 36.60011 27.40544 70.64729 1.000 13.61829 79 ASN C C 1
ATOM 3712 O O . ASN B 1 81 ? 36.38176 27.96330 69.57687 1.000 15.11768 79 ASN C O 1
ATOM 3723 N N . LEU B 1 82 ? 37.80558 27.04499 71.04139 1.000 13.61018 80 LEU C N 1
ATOM 3724 C CA . LEU B 1 82 ? 38.97601 27.28041 70.20880 1.000 13.57750 80 LEU C CA 1
ATOM 3725 C C . LEU B 1 82 ? 39.10526 26.19144 69.16487 1.000 14.43293 80 LEU C C 1
ATOM 3726 O O . LEU B 1 82 ? 39.20889 25.01880 69.50436 1.000 14.46533 80 LEU C O 1
ATOM 3742 N N . LEU B 1 83 ? 39.12622 26.57942 67.88737 1.000 14.16329 81 LEU C N 1
ATOM 3743 C CA . LEU B 1 83 ? 39.08711 25.59704 66.80382 1.000 14.68560 81 LEU C CA 1
ATOM 3744 C C . LEU B 1 83 ? 40.46575 25.04800 66.48626 1.000 14.48221 81 LEU C C 1
ATOM 3745 O O . LEU B 1 83 ? 41.44332 25.79358 66.43280 1.000 14.45795 81 LEU C O 1
ATOM 3761 N N . HIS B 1 84 ? 40.53117 23.73549 66.26583 1.000 15.16792 82 HIS C N 1
ATOM 3762 C CA . HIS B 1 84 ? 41.75370 23.13331 65.79051 1.000 15.76754 82 HIS C CA 1
ATOM 3763 C C . HIS B 1 84 ? 41.78822 23.18423 64.26071 1.000 16.83079 82 HIS C C 1
ATOM 3764 O O . HIS B 1 84 ? 40.84648 23.65756 63.60866 1.000 16.43331 82 HIS C O 1
ATOM 3778 N N . ASP B 1 85 ? 42.88018 22.68159 63.68142 1.000 17.14093 83 ASP C N 1
ATOM 3779 C CA . ASP B 1 85 ? 43.12351 22.81378 62.24869 1.000 18.34569 83 ASP C CA 1
ATOM 3780 C C . ASP B 1 85 ? 42.19135 21.97880 61.38850 1.000 20.03426 83 ASP C C 1
ATOM 3781 O O . ASP B 1 85 ? 42.20916 22.14435 60.16445 1.000 22.83089 83 ASP C O 1
ATOM 3790 N N . GLY B 1 86 ? 41.35052 21.13177 61.97701 1.000 18.68978 84 GLY C N 1
ATOM 3791 C CA . GLY B 1 86 ? 40.24515 20.51753 61.26806 1.000 20.60748 84 GLY C CA 1
ATOM 3792 C C . GLY B 1 86 ? 38.95091 21.30381 61.30087 1.000 20.59497 84 GLY C C 1
ATOM 3793 O O . GLY B 1 86 ? 37.93897 20.84689 60.75839 1.000 24.14198 84 GLY C O 1
ATOM 3797 N N . GLY B 1 87 ? 38.96058 22.49352 61.88382 1.000 19.72091 85 GLY C N 1
ATOM 3798 C CA . GLY B 1 87 ? 37.76072 23.25266 62.15522 1.000 19.34908 85 GLY C CA 1
ATOM 3799 C C . GLY B 1 87 ? 37.33075 24.27948 61.13436 1.000 18.66622 85 GLY C C 1
ATOM 3800 O O . GLY B 1 87 ? 36.44696 25.08843 61.43022 1.000 18.69063 85 GLY C O 1
ATOM 3804 N N . ARG B 1 88 ? 37.92573 24.30682 59.94836 1.000 18.20347 86 ARG C N 1
ATOM 3805 C CA . ARG B 1 88 ? 37.55245 25.33006 58.97375 1.000 18.24325 86 ARG C CA 1
ATOM 3806 C C . ARG B 1 88 ? 36.06929 25.27587 58.62935 1.000 18.07256 86 ARG C C 1
ATOM 3807 O O . ARG B 1 88 ? 35.41573 26.31433 58.54010 1.000 17.36874 86 ARG C O 1
ATOM 3828 N N . HIS B 1 89 ? 35.51777 24.08317 58.41483 1.000 18.72382 87 HIS C N 1
ATOM 3829 C CA . HIS B 1 89 ? 34.10539 23.99087 58.07892 1.000 19.49594 87 HIS C CA 1
ATOM 3830 C C . HIS B 1 89 ? 33.24736 24.61461 59.17088 1.000 18.48110 87 HIS C C 1
ATOM 3831 O O . HIS B 1 89 ? 32.30696 25.36691 58.88396 1.000 18.49100 87 HIS C O 1
ATOM 3845 N N . ALA B 1 90 ? 33.56448 24.34289 60.43542 1.000 18.49200 88 ALA C N 1
ATOM 3846 C CA . ALA B 1 90 ? 32.78607 24.95047 61.51233 1.000 18.10770 88 ALA C CA 1
ATOM 3847 C C . ALA B 1 90 ? 32.90264 26.47102 61.50399 1.000 16.71070 88 ALA C C 1
ATOM 3848 O O . ALA B 1 90 ? 31.91131 27.17792 61.72868 1.000 17.02810 88 ALA C O 1
ATOM 3855 N N . ALA B 1 91 ? 34.10917 26.98689 61.27250 1.000 16.04635 89 ALA C N 1
ATOM 3856 C CA . ALA B 1 91 ? 34.29891 28.42664 61.17435 1.000 15.74917 89 ALA C CA 1
ATOM 3857 C C . ALA B 1 91 ? 33.47080 29.02847 60.05651 1.000 15.50821 89 ALA C C 1
ATOM 3858 O O . ALA B 1 91 ? 32.95110 30.14321 60.20067 1.000 16.13662 89 ALA C O 1
ATOM 3865 N N . GLU B 1 92 ? 33.38150 28.33260 58.92296 1.000 15.92366 90 GLU C N 1
ATOM 3866 C CA . GLU B 1 92 ? 32.56284 28.79722 57.81019 1.000 16.37259 90 GLU C CA 1
ATOM 3867 C C . GLU B 1 92 ? 31.07958 28.73440 58.14834 1.000 16.24241 90 GLU C C 1
ATOM 3868 O O . GLU B 1 92 ? 30.33933 29.69573 57.90172 1.000 17.92565 90 GLU C O 1
ATOM 3880 N N . VAL B 1 93 ? 30.62349 27.63752 58.74855 1.000 16.59603 91 VAL C N 1
ATOM 3881 C CA . VAL B 1 93 ? 29.22150 27.53888 59.14060 1.000 17.26115 91 VAL C CA 1
ATOM 3882 C C . VAL B 1 93 ? 28.85118 28.70067 60.06315 1.000 15.80573 91 VAL C C 1
ATOM 3883 O O . VAL B 1 93 ? 27.81354 29.34913 59.89189 1.000 16.56605 91 VAL C O 1
ATOM 3896 N N . PHE B 1 94 ? 29.69836 28.97019 61.05897 1.000 15.83830 92 PHE C N 1
ATOM 3897 C CA . PHE B 1 94 ? 29.37382 29.92477 62.10420 1.000 15.58599 92 PHE C CA 1
ATOM 3898 C C . PHE B 1 94 ? 29.64335 31.36587 61.71400 1.000 15.00030 92 PHE C C 1
ATOM 3899 O O . PHE B 1 94 ? 29.39730 32.25412 62.52045 1.000 15.37218 92 PHE C O 1
ATOM 3916 N N . SER B 1 95 ? 30.07386 31.61308 60.49091 1.000 15.58304 93 SER C N 1
ATOM 3917 C CA . SER B 1 95 ? 30.19772 32.96399 59.96669 1.000 17.25383 93 SER C CA 1
ATOM 3918 C C . SER B 1 95 ? 29.33809 33.20049 58.74283 1.000 17.23488 93 SER C C 1
ATOM 3919 O O . SER B 1 95 ? 29.33919 34.31862 58.22655 1.000 20.17085 93 SER C O 1
ATOM 3927 N N . GLY B 1 96 ? 28.60571 32.19706 58.27568 1.000 19.24573 94 GLY C N 1
ATOM 3928 C CA . GLY B 1 96 ? 27.89020 32.25380 57.03294 1.000 21.95577 94 GLY C CA 1
ATOM 3929 C C . GLY B 1 96 ? 26.40517 32.42237 57.20256 1.000 22.23132 94 GLY C C 1
ATOM 3930 O O . GLY B 1 96 ? 25.83939 32.37904 58.29990 1.000 22.10210 94 GLY C O 1
ATOM 3934 N N . PRO B 1 97 ? 25.73442 32.61985 56.07863 1.000 26.83262 95 PRO C N 1
ATOM 3935 C CA . PRO B 1 97 ? 24.33275 33.01658 56.13255 1.000 32.17022 95 PRO C CA 1
ATOM 3936 C C . PRO B 1 97 ? 23.38989 31.85755 56.31218 1.000 34.20389 95 PRO C C 1
ATOM 3937 O O . PRO B 1 97 ? 22.18011 32.07441 56.50005 1.000 36.86849 95 PRO C O 1
ATOM 3948 N N . ASP B 1 98 ? 23.87075 30.63990 56.23010 1.000 34.51899 96 ASP C N 1
ATOM 3949 C CA . ASP B 1 98 ? 22.91392 29.55976 56.17495 1.000 38.42693 96 ASP C CA 1
ATOM 3950 C C . ASP B 1 98 ? 22.27212 29.38868 57.55358 1.000 35.23954 96 ASP C C 1
ATOM 3951 O O . ASP B 1 98 ? 22.91406 29.62230 58.58634 1.000 33.93783 96 ASP C O 1
ATOM 3960 N N . PRO B 1 99 ? 20.98491 29.09537 57.60666 1.000 33.86584 97 PRO C N 1
ATOM 3961 C CA . PRO B 1 99 ? 20.31832 28.96312 58.89108 1.000 32.52848 97 PRO C CA 1
ATOM 3962 C C . PRO B 1 99 ? 20.71772 27.63360 59.51867 1.000 32.74710 97 PRO C C 1
ATOM 3963 O O . PRO B 1 99 ? 21.37371 26.77616 58.91222 1.000 34.62662 97 PRO C O 1
ATOM 3974 N N . ASN B 1 100 ? 20.31645 27.48272 60.76000 1.000 28.84548 98 ASN C N 1
ATOM 3975 C CA . ASN B 1 100 ? 20.43059 26.21309 61.46732 1.000 23.59753 98 ASN C CA 1
ATOM 3976 C C . ASN B 1 100 ? 21.87337 25.75407 61.60858 1.000 21.39842 98 ASN C C 1
ATOM 3977 O O . ASN B 1 100 ? 22.20581 24.59754 61.35060 1.000 22.07239 98 ASN C O 1
ATOM 3988 N N . ARG B 1 101 ? 22.72414 26.65853 62.08689 1.000 18.59318 99 ARG C N 1
ATOM 3989 C CA . ARG B 1 101 ? 24.13300 26.33473 62.26436 1.000 17.86768 99 ARG C CA 1
ATOM 3990 C C . ARG B 1 101 ? 24.34024 25.10751 63.14887 1.000 17.25587 99 ARG C C 1
ATOM 3991 O O . ARG B 1 101 ? 25.21275 24.26797 62.87145 1.000 17.35719 99 ARG C O 1
ATOM 4012 N N . PHE B 1 102 ? 23.60743 25.01004 64.25663 1.000 16.72880 100 PHE C N 1
ATOM 4013 C CA . PHE B 1 102 ? 23.84057 23.91020 65.18026 1.000 18.80839 100 PHE C CA 1
ATOM 4014 C C . PHE B 1 102 ? 23.38309 22.57176 64.63802 1.000 21.68382 100 PHE C C 1
ATOM 4015 O O . PHE B 1 102 ? 23.72209 21.54822 65.22001 1.000 27.95771 100 PHE C O 1
ATOM 4032 N N A SER B 1 103 ? 22.64218 22.56109 63.53955 0.458 16.78383 101 SER C N 1
ATOM 4033 N N B SER B 1 103 ? 22.62966 22.54373 63.54729 0.542 17.58159 101 SER C N 1
ATOM 4034 C CA A SER B 1 103 ? 22.28455 21.30764 62.88457 0.458 17.27657 101 SER C CA 1
ATOM 4035 C CA B SER B 1 103 ? 22.28513 21.28402 62.89117 0.542 19.28630 101 SER C CA 1
ATOM 4036 C C A SER B 1 103 ? 23.40114 20.76572 62.00826 0.458 16.15181 101 SER C C 1
ATOM 4037 C C B SER B 1 103 ? 23.39694 20.76123 61.99699 0.542 19.18334 101 SER C C 1
ATOM 4038 O O A SER B 1 103 ? 23.31007 19.62023 61.55442 0.458 17.85428 101 SER C O 1
ATOM 4039 O O B SER B 1 103 ? 23.30181 19.62461 61.52300 0.542 21.78450 101 SER C O 1
ATOM 4054 N N . ARG B 1 104 ? 24.45182 21.54418 61.79265 1.000 17.70414 102 ARG C N 1
ATOM 4055 C CA . ARG B 1 104 ? 25.48856 21.23432 60.82307 1.000 19.05768 102 ARG C CA 1
ATOM 4056 C C . ARG B 1 104 ? 26.85355 21.01193 61.45306 1.000 18.49032 102 ARG C C 1
ATOM 4057 O O . ARG B 1 104 ? 27.81892 20.74523 60.72592 1.000 21.60689 102 ARG C O 1
ATOM 4078 N N . VAL B 1 105 ? 26.94640 21.05594 62.77963 1.000 18.58087 103 VAL C N 1
ATOM 4079 C CA . VAL B 1 105 ? 28.17333 20.74371 63.49970 1.000 18.67730 103 VAL C CA 1
ATOM 4080 C C . VAL B 1 105 ? 27.84514 19.82824 64.66508 1.000 19.28926 103 VAL C C 1
ATOM 4081 O O . VAL B 1 105 ? 26.72583 19.81189 65.18100 1.000 21.39852 103 VAL C O 1
ATOM 4094 N N . GLN B 1 106 ? 28.82407 19.05114 65.07454 1.000 18.91038 104 GLN C N 1
ATOM 4095 C CA . GLN B 1 106 ? 28.64674 18.26106 66.28098 1.000 19.71647 104 GLN C CA 1
ATOM 4096 C C . GLN B 1 106 ? 28.78149 19.16925 67.49920 1.000 18.59237 104 GLN C C 1
ATOM 4097 O O . GLN B 1 106 ? 29.68675 20.00660 67.58409 1.000 20.85143 104 GLN C O 1
ATOM 4111 N N . TRP B 1 107 ? 27.88427 19.00796 68.45572 1.000 18.12964 105 TRP C N 1
ATOM 4112 C CA . TRP B 1 107 ? 28.00779 19.77464 69.68062 1.000 17.16879 105 TRP C CA 1
ATOM 4113 C C . TRP B 1 107 ? 27.37512 19.01035 70.81902 1.000 17.01949 105 TRP C C 1
ATOM 4114 O O . TRP B 1 107 ? 26.57722 18.09436 70.62679 1.000 19.20870 105 TRP C O 1
ATOM 4135 N N . LYS B 1 108 ? 27.76418 19.40643 72.01284 1.000 17.27010 106 LYS C N 1
ATOM 4136 C CA . LYS B 1 108 ? 27.22015 18.85724 73.23615 1.000 17.66459 106 LYS C CA 1
ATOM 4137 C C . LYS B 1 108 ? 27.10073 19.98813 74.23647 1.000 18.00973 106 LYS C C 1
ATOM 4138 O O . LYS B 1 108 ? 27.55862 21.10481 74.00409 1.000 20.19242 106 LYS C O 1
ATOM 4157 N N . GLN B 1 109 ? 26.48002 19.70591 75.37044 1.000 19.59636 107 GLN C N 1
ATOM 4158 C CA . GLN B 1 109 ? 26.30862 20.76347 76.34897 1.000 21.49995 107 GLN C CA 1
ATOM 4159 C C . GLN B 1 109 ? 27.36607 20.69155 77.44353 1.000 26.73655 107 GLN C C 1
ATOM 4160 O O . GLN B 1 109 ? 27.61557 19.62822 78.00156 1.000 32.23223 107 GLN C O 1
ATOM 4174 N N . CYS B 1 110 ? 28.04800 21.81340 77.67753 1.000 24.72926 108 CYS C N 1
ATOM 4175 C CA . CYS B 1 110 ? 28.82967 21.96919 78.89530 1.000 28.78131 108 CYS C CA 1
ATOM 4176 C C . CYS B 1 110 ? 27.88846 21.79604 80.08772 1.000 33.89689 108 CYS C C 1
ATOM 4177 O O . CYS B 1 110 ? 26.66328 21.82592 79.94844 1.000 33.34876 108 CYS C O 1
ATOM 4185 N N . ARG B 1 111 ? 28.45339 21.59264 81.27690 1.000 39.27130 109 ARG C N 1
ATOM 4186 C CA . ARG B 1 111 ? 27.57090 21.38734 82.42561 1.000 42.80683 109 ARG C CA 1
ATOM 4187 C C . ARG B 1 111 ? 26.59939 22.55716 82.60825 1.000 41.24789 109 ARG C C 1
ATOM 4188 O O . ARG B 1 111 ? 25.45336 22.36601 83.04113 1.000 41.48666 109 ARG C O 1
ATOM 4209 N N . SER B 1 112 ? 27.03833 23.76677 82.28901 1.000 35.78868 110 SER C N 1
ATOM 4210 C CA . SER B 1 112 ? 26.19762 24.95545 82.36691 1.000 30.77832 110 SER C CA 1
ATOM 4211 C C . SER B 1 112 ? 25.07841 25.00246 81.32408 1.000 29.99608 110 SER C C 1
ATOM 4212 O O . SER B 1 112 ? 24.23989 25.90798 81.40053 1.000 31.88856 110 SER C O 1
ATOM 4220 N N . GLY B 1 113 ? 25.06148 24.10002 80.33332 1.000 28.68727 111 GLY C N 1
ATOM 4221 C CA . GLY B 1 113 ? 24.18703 24.23207 79.16881 1.000 27.15825 111 GLY C CA 1
ATOM 4222 C C . GLY B 1 113 ? 24.79940 24.93600 77.96979 1.000 23.30241 111 GLY C C 1
ATOM 4223 O O . GLY B 1 113 ? 24.21278 24.90629 76.87359 1.000 23.65659 111 GLY C O 1
ATOM 4227 N N . LEU B 1 114 ? 25.95051 25.55597 78.12509 1.000 19.55446 112 LEU C N 1
ATOM 4228 C CA . LEU B 1 114 ? 26.54339 26.25843 77.00952 1.000 19.21895 112 LEU C CA 1
ATOM 4229 C C . LEU B 1 114 ? 26.96062 25.26988 75.91780 1.000 18.42670 112 LEU C C 1
ATOM 4230 O O . LEU B 1 114 ? 27.51096 24.21014 76.21205 1.000 18.62320 112 LEU C O 1
ATOM 4246 N N . PRO B 1 115 ? 26.77707 25.61727 74.64538 1.000 16.91515 113 PRO C N 1
ATOM 4247 C CA . PRO B 1 115 ? 27.18149 24.68307 73.58590 1.000 16.47742 113 PRO C CA 1
ATOM 4248 C C . PRO B 1 115 ? 28.69044 24.56512 73.43617 1.000 16.74251 113 PRO C C 1
ATOM 4249 O O . PRO B 1 115 ? 29.41033 25.57018 73.31605 1.000 17.23381 113 PRO C O 1
ATOM 4260 N N . TRP B 1 116 ? 29.14210 23.31592 73.32349 1.000 17.48255 114 TRP C N 1
ATOM 4261 C CA . TRP B 1 116 ? 30.54380 22.94361 73.16467 1.000 17.11583 114 TRP C CA 1
ATOM 4262 C C . TRP B 1 116 ? 30.67203 22.22496 71.83400 1.000 17.05994 114 TRP C C 1
ATOM 4263 O O . TRP B 1 116 ? 30.03453 21.19283 71.61414 1.000 18.10620 114 TRP C O 1
ATOM 4284 N N . LEU B 1 117 ? 31.52248 22.75568 70.96552 1.000 16.22230 115 LEU C N 1
ATOM 4285 C CA . LEU B 1 117 ? 31.77411 22.18769 69.63542 1.000 16.44977 115 LEU C CA 1
ATOM 4286 C C . LEU B 1 117 ? 32.84936 21.12097 69.76982 1.000 18.23801 115 LEU C C 1
ATOM 4287 O O . LEU B 1 117 ? 34.04170 21.34365 69.49604 1.000 19.42478 115 LEU C O 1
ATOM 4303 N N . SER B 1 118 ? 32.40395 19.93953 70.19308 1.000 21.64449 116 SER C N 1
ATOM 4304 C CA . SER B 1 118 ? 33.31826 18.92014 70.68407 1.000 26.80563 116 SER C CA 1
ATOM 4305 C C . SER B 1 118 ? 34.17019 18.27472 69.59646 1.000 25.40283 116 SER C C 1
ATOM 4306 O O . SER B 1 118 ? 35.23422 17.71684 69.91004 1.000 28.61268 116 SER C O 1
ATOM 4314 N N . LYS B 1 119 ? 33.72443 18.28472 68.34664 1.000 20.98043 117 LYS C N 1
ATOM 4315 C CA . LYS B 1 119 ? 34.50114 17.69055 67.26374 1.000 20.88453 117 LYS C CA 1
ATOM 4316 C C . LYS B 1 119 ? 35.48318 18.66923 66.63709 1.000 18.49544 117 LYS C C 1
ATOM 4317 O O . LYS B 1 119 ? 36.55596 18.25522 66.19647 1.000 21.14759 117 LYS C O 1
ATOM 4336 N N . ASP B 1 120 ? 35.15241 19.94502 66.59778 1.000 16.83425 118 ASP C N 1
ATOM 4337 C CA . ASP B 1 120 ? 35.91059 20.93567 65.85163 1.000 16.51388 118 ASP C CA 1
ATOM 4338 C C . ASP B 1 120 ? 36.80846 21.80203 66.72201 1.000 15.94230 118 ASP C C 1
ATOM 4339 O O . ASP B 1 120 ? 37.66998 22.51795 66.17901 1.000 16.58990 118 ASP C O 1
ATOM 4348 N N . ALA B 1 121 ? 36.63933 21.74961 68.04564 1.000 16.20479 119 ALA C N 1
ATOM 4349 C CA . ALA B 1 121 ? 37.39523 22.57042 68.98023 1.000 15.99003 119 ALA C CA 1
ATOM 4350 C C . ALA B 1 121 ? 38.31109 21.71492 69.83236 1.000 16.61565 119 ALA C C 1
ATOM 4351 O O . ALA B 1 121 ? 37.93901 20.62029 70.25345 1.000 19.12817 119 ALA C O 1
ATOM 4358 N N . PHE B 1 122 ? 39.51333 22.21777 70.08286 1.000 15.90677 120 PHE C N 1
ATOM 4359 C CA . PHE B 1 122 ? 40.41319 21.52085 70.99854 1.000 16.88271 120 PHE C CA 1
ATOM 4360 C C . PHE B 1 122 ? 40.31619 22.04940 72.42424 1.000 15.87020 120 PHE C C 1
ATOM 4361 O O . PHE B 1 122 ? 40.90321 21.44647 73.32920 1.000 17.77746 120 PHE C O 1
ATOM 4378 N N . ALA B 1 123 ? 39.61637 23.15166 72.65169 1.000 15.59625 121 ALA C N 1
ATOM 4379 C CA . ALA B 1 123 ? 39.46572 23.70046 73.98493 1.000 15.78665 121 ALA C CA 1
ATOM 4380 C C . ALA B 1 123 ? 38.17512 24.47221 74.06526 1.000 15.54134 121 ALA C C 1
ATOM 4381 O O . ALA B 1 123 ? 37.73126 25.04881 73.06862 1.000 15.92231 121 ALA C O 1
ATOM 4388 N N . VAL B 1 124 ? 37.55142 24.40978 75.24063 1.000 16.29185 122 VAL C N 1
ATOM 4389 C CA . VAL B 1 124 ? 36.37381 25.20529 75.52917 1.000 16.20707 122 VAL C CA 1
ATOM 4390 C C . VAL B 1 124 ? 36.55253 25.87632 76.88172 1.000 16.70406 122 VAL C C 1
ATOM 4391 O O . VAL B 1 124 ? 36.94069 25.23301 77.85672 1.000 18.47755 122 VAL C O 1
ATOM 4404 N N . ALA B 1 125 ? 36.26441 27.16759 76.92515 1.000 16.08031 123 ALA C N 1
ATOM 4405 C CA . ALA B 1 125 ? 36.26117 27.95860 78.14859 1.000 16.25880 123 ALA C CA 1
ATOM 4406 C C . ALA B 1 125 ? 34.85548 28.46890 78.41561 1.000 15.98990 123 ALA C C 1
ATOM 4407 O O . ALA B 1 125 ? 34.28558 29.18404 77.58785 1.000 17.59412 123 ALA C O 1
ATOM 4414 N N . GLU B 1 126 ? 34.30755 28.11592 79.56708 1.000 16.82958 124 GLU C N 1
ATOM 4415 C CA . GLU B 1 126 ? 33.00471 28.59864 79.99174 1.000 17.77551 124 GLU C CA 1
ATOM 4416 C C . GLU B 1 126 ? 33.19786 29.86761 80.79431 1.000 17.22544 124 GLU C C 1
ATOM 4417 O O . GLU B 1 126 ? 33.95725 29.86541 81.77312 1.000 18.63465 124 GLU C O 1
ATOM 4429 N N . CYS B 1 127 ? 32.52461 30.93350 80.37957 1.000 17.39476 125 CYS C N 1
ATOM 4430 C CA . CYS B 1 127 ? 32.75736 32.26727 80.91028 1.000 18.26720 125 CYS C CA 1
ATOM 4431 C C . CYS B 1 127 ? 31.48591 32.88633 81.45205 1.000 19.60965 125 CYS C C 1
ATOM 4432 O O . CYS B 1 127 ? 30.40772 32.70834 80.88176 1.000 20.53296 125 CYS C O 1
ATOM 4440 N N . ARG B 1 128 ? 31.63328 33.61407 82.56606 1.000 20.52116 126 ARG C N 1
ATOM 4441 C CA . ARG B 1 128 ? 30.58165 34.45871 83.10679 1.000 19.80948 126 ARG C CA 1
ATOM 4442 C C . ARG B 1 128 ? 30.82173 35.88505 82.64803 1.000 19.84149 126 ARG C C 1
ATOM 4443 O O . ARG B 1 128 ? 31.94641 36.37416 82.71095 1.000 20.86174 126 ARG C O 1
ATOM 4464 N N . VAL B 1 129 ? 29.76251 36.55326 82.19834 1.000 19.11388 127 VAL C N 1
ATOM 4465 C CA . VAL B 1 129 ? 29.90212 37.94789 81.79492 1.000 20.36115 127 VAL C CA 1
ATOM 4466 C C . VAL B 1 129 ? 30.15790 38.76551 83.04967 1.000 20.52866 127 VAL C C 1
ATOM 4467 O O . VAL B 1 129 ? 29.34019 38.78781 83.97141 1.000 23.98527 127 VAL C O 1
ATOM 4480 N N . SER B 1 130 ? 31.29632 39.41823 83.09885 1.000 20.99982 128 SER C N 1
ATOM 4481 C CA . SER B 1 130 ? 31.66706 40.26505 84.21810 1.000 22.70966 128 SER C CA 1
ATOM 4482 C C . SER B 1 130 ? 31.51830 41.74953 83.91943 1.000 24.95814 128 SER C C 1
ATOM 4483 O O . SER B 1 130 ? 31.62626 42.56286 84.84077 1.000 28.66936 128 SER C O 1
ATOM 4491 N N . GLY B 1 131 ? 31.25040 42.10995 82.67496 1.000 24.48755 129 GLY C N 1
ATOM 4492 C CA . GLY B 1 131 ? 30.95608 43.47345 82.29621 1.000 24.70784 129 GLY C CA 1
ATOM 4493 C C . GLY B 1 131 ? 30.90515 43.56637 80.78871 1.000 21.86196 129 GLY C C 1
ATOM 4494 O O . GLY B 1 131 ? 31.28218 42.63756 80.05412 1.000 21.50133 129 GLY C O 1
ATOM 4498 N N . THR B 1 132 ? 30.44092 44.71996 80.33139 1.000 23.73444 130 THR C N 1
ATOM 4499 C CA . THR B 1 132 ? 30.38500 45.02825 78.91310 1.000 23.63967 130 THR C CA 1
ATOM 4500 C C . THR B 1 132 ? 30.73616 46.49124 78.69344 1.000 25.08892 130 THR C C 1
ATOM 4501 O O . THR B 1 132 ? 30.57052 47.32303 79.58466 1.000 28.39086 130 THR C O 1
ATOM 4512 N N . GLN B 1 133 ? 31.22797 46.79548 77.49349 1.000 23.88395 131 GLN C N 1
ATOM 4513 C CA . GLN B 1 133 ? 31.48375 48.17019 77.08097 1.000 25.03942 131 GLN C CA 1
ATOM 4514 C C . GLN B 1 133 ? 31.09253 48.32353 75.62303 1.000 23.94441 131 GLN C C 1
ATOM 4515 O O . GLN B 1 133 ? 31.67234 47.67105 74.75405 1.000 24.25124 131 GLN C O 1
ATOM 4529 N N . GLU B 1 134 ? 30.12723 49.18674 75.35799 1.000 26.48244 132 GLU C N 1
ATOM 4530 C CA A GLU B 1 134 ? 29.74677 49.47056 73.98602 0.569 27.68147 132 GLU C CA 1
ATOM 4531 C CA B GLU B 1 134 ? 29.74586 49.47258 73.98792 0.431 28.21849 132 GLU C CA 1
ATOM 4532 C C . GLU B 1 134 ? 30.79655 50.35817 73.32706 1.000 27.44960 132 GLU C C 1
ATOM 4533 O O . GLU B 1 134 ? 31.33076 51.28698 73.94115 1.000 30.85949 132 GLU C O 1
ATOM 4554 N N A VAL B 1 135 ? 31.11491 50.04205 72.07344 0.438 26.16867 133 VAL C N 1
ATOM 4555 N N B VAL B 1 135 ? 31.08365 50.06656 72.06455 0.562 26.42158 133 VAL C N 1
ATOM 4556 C CA A VAL B 1 135 ? 32.04950 50.81229 71.25815 0.438 26.49395 133 VAL C CA 1
ATOM 4557 C CA B VAL B 1 135 ? 32.04244 50.83019 71.27841 0.562 27.89410 133 VAL C CA 1
ATOM 4558 C C A VAL B 1 135 ? 31.46346 50.86295 69.85420 0.438 29.14685 133 VAL C C 1
ATOM 4559 C C B VAL B 1 135 ? 31.53269 50.88665 69.84211 0.562 30.50838 133 VAL C C 1
ATOM 4560 O O A VAL B 1 135 ? 31.49202 49.86153 69.12937 0.438 27.63582 133 VAL C O 1
ATOM 4561 O O B VAL B 1 135 ? 31.66805 49.92426 69.07975 0.562 30.74963 133 VAL C O 1
ATOM 4586 N N . GLY B 1 136 ? 30.93579 52.01706 69.46912 1.000 32.99098 134 GLY C N 1
ATOM 4587 C CA . GLY B 1 136 ? 30.26868 52.10541 68.18285 1.000 34.38119 134 GLY C CA 1
ATOM 4588 C C . GLY B 1 136 ? 29.14815 51.08118 68.09369 1.000 32.75979 134 GLY C C 1
ATOM 4589 O O . GLY B 1 136 ? 28.29491 50.96666 68.98234 1.000 34.76349 134 GLY C O 1
ATOM 4593 N N . ASP B 1 137 ? 29.16628 50.29323 67.02469 1.000 33.66867 135 ASP C N 1
ATOM 4594 C CA . ASP B 1 137 ? 28.13040 49.30316 66.76726 1.000 28.85454 135 ASP C CA 1
ATOM 4595 C C . ASP B 1 137 ? 28.52327 47.91519 67.26130 1.000 23.31743 135 ASP C C 1
ATOM 4596 O O . ASP B 1 137 ? 27.95750 46.91993 66.79482 1.000 23.44575 135 ASP C O 1
ATOM 4605 N N . HIS B 1 138 ? 29.48865 47.83649 68.17707 1.000 22.86092 136 HIS C N 1
ATOM 4606 C CA . HIS B 1 138 ? 29.92537 46.58838 68.78508 1.000 19.90319 136 HIS C CA 1
ATOM 4607 C C . HIS B 1 138 ? 29.91872 46.73198 70.29208 1.000 18.83597 136 HIS C C 1
ATOM 4608 O O . HIS B 1 138 ? 29.86074 47.83923 70.83653 1.000 20.92935 136 HIS C O 1
ATOM 4623 N N . THR B 1 139 ? 30.00774 45.59084 70.95324 1.000 18.47456 137 THR C N 1
ATOM 4624 C CA . THR B 1 139 ? 30.11908 45.53949 72.39859 1.000 18.15430 137 THR C CA 1
ATOM 4625 C C . THR B 1 139 ? 31.28389 44.63825 72.77300 1.000 17.15166 137 THR C C 1
ATOM 4626 O O . THR B 1 139 ? 31.37136 43.49568 72.30546 1.000 17.17659 137 THR C O 1
ATOM 4637 N N . VAL B 1 140 ? 32.17257 45.15485 73.61816 1.000 17.15300 138 VAL C N 1
ATOM 4638 C CA . VAL B 1 140 ? 33.20399 44.33927 74.24487 1.000 17.31998 138 VAL C CA 1
ATOM 4639 C C . VAL B 1 140 ? 32.57827 43.64573 75.44256 1.000 18.56557 138 VAL C C 1
ATOM 4640 O O . VAL B 1 140 ? 31.96462 44.29048 76.29552 1.000 19.80253 138 VAL C O 1
ATOM 4653 N N . VAL B 1 141 ? 32.70258 42.32274 75.47584 1.000 16.87955 139 VAL C N 1
ATOM 4654 C CA . VAL B 1 141 ? 32.16370 41.51382 76.55462 1.000 17.61440 139 VAL C CA 1
ATOM 4655 C C . VAL B 1 141 ? 33.33095 40.93321 77.32097 1.000 17.25413 139 VAL C C 1
ATOM 4656 O O . VAL B 1 141 ? 34.16134 40.22111 76.74901 1.000 17.63479 139 VAL C O 1
ATOM 4669 N N . PHE B 1 142 ? 33.37468 41.21149 78.60980 1.000 17.98868 140 PHE C N 1
ATOM 4670 C CA . PHE B 1 142 ? 34.37800 40.62326 79.48230 1.000 18.94668 140 PHE C CA 1
ATOM 4671 C C . PHE B 1 142 ? 33.84222 39.31598 80.04789 1.000 18.75006 140 PHE C C 1
ATOM 4672 O O . PHE B 1 142 ? 32.70799 39.25308 80.52581 1.000 19.76989 140 PHE C O 1
ATOM 4689 N N . GLY B 1 143 ? 34.66219 38.27491 79.96716 1.000 18.47120 141 GLY C N 1
ATOM 4690 C CA . GLY B 1 143 ? 34.30862 36.95413 80.43273 1.000 19.02610 141 GLY C CA 1
ATOM 4691 C C . GLY B 1 143 ? 35.26561 36.44051 81.47880 1.000 18.42976 141 GLY C C 1
ATOM 4692 O O . GLY B 1 143 ? 36.42155 36.12891 81.18042 1.000 19.28795 141 GLY C O 1
ATOM 4696 N N . GLU B 1 144 ? 34.78796 36.31302 82.70280 1.000 19.41953 142 GLU C N 1
ATOM 4697 C CA . GLU B 1 144 ? 35.57352 35.66744 83.74087 1.000 19.51063 142 GLU C CA 1
ATOM 4698 C C . GLU B 1 144 ? 35.47180 34.16113 83.54443 1.000 19.04036 142 GLU C C 1
ATOM 4699 O O . GLU B 1 144 ? 34.36557 33.61122 83.44235 1.000 19.47081 142 GLU C O 1
ATOM 4711 N N . VAL B 1 145 ? 36.61042 33.49890 83.41652 1.000 19.54622 143 VAL C N 1
ATOM 4712 C CA . VAL B 1 145 ? 36.62680 32.09789 83.01999 1.000 19.58564 143 VAL C CA 1
ATOM 4713 C C . VAL B 1 145 ? 36.37202 31.20747 84.22219 1.000 19.83732 143 VAL C C 1
ATOM 4714 O O . VAL B 1 145 ? 37.15962 31.18210 85.17669 1.000 21.85640 143 VAL C O 1
ATOM 4727 N N . ALA B 1 146 ? 35.25656 30.48501 84.17658 1.000 19.57845 144 ALA C N 1
ATOM 4728 C CA . ALA B 1 146 ? 34.81911 29.60075 85.24589 1.000 20.47912 144 ALA C CA 1
ATOM 4729 C C . ALA B 1 146 ? 35.41875 28.20607 85.13444 1.000 20.32583 144 ALA C C 1
ATOM 4730 O O . ALA B 1 146 ? 35.80477 27.62268 86.14868 1.000 23.69220 144 ALA C O 1
ATOM 4737 N N . ARG B 1 147 ? 35.50538 27.65553 83.92481 1.000 20.04377 145 ARG C N 1
ATOM 4738 C CA . ARG B 1 147 ? 35.94031 26.28042 83.69700 1.000 19.78806 145 ARG C CA 1
ATOM 4739 C C . ARG B 1 147 ? 36.53336 26.16065 82.29929 1.000 17.72709 145 ARG C C 1
ATOM 4740 O O . ARG B 1 147 ? 36.07069 26.83108 81.37388 1.000 18.99741 145 ARG C O 1
ATOM 4761 N N . ILE B 1 148 ? 37.55989 25.31918 82.16675 1.000 17.53217 146 ILE C N 1
ATOM 4762 C CA . ILE B 1 148 ? 38.23333 25.05261 80.90342 1.000 16.82926 146 ILE C CA 1
ATOM 4763 C C . ILE B 1 148 ? 38.35174 23.55438 80.72123 1.000 18.08554 146 ILE C C 1
ATOM 4764 O O . ILE B 1 148 ? 38.69112 22.84241 81.66583 1.000 19.97383 146 ILE C O 1
ATOM 4780 N N . ALA B 1 149 ? 38.05935 23.06629 79.51703 1.000 17.47749 147 ALA C N 1
ATOM 4781 C CA . ALA B 1 149 ? 38.42186 21.72525 79.07131 1.000 18.16376 147 ALA C CA 1
ATOM 4782 C C . ALA B 1 149 ? 39.31615 21.88281 77.85094 1.000 19.35803 147 ALA C C 1
ATOM 4783 O O . ALA B 1 149 ? 38.95806 22.59576 76.92482 1.000 23.03262 147 ALA C O 1
ATOM 4790 N N . GLN B 1 150 ? 40.49701 21.27899 77.87280 1.000 18.96033 148 GLN C N 1
ATOM 4791 C CA . GLN B 1 150 ? 41.47618 21.46141 76.81858 1.000 20.33674 148 GLN C CA 1
ATOM 4792 C C . GLN B 1 150 ? 42.14607 20.14059 76.50291 1.000 21.79942 148 GLN C C 1
ATOM 4793 O O . GLN B 1 150 ? 42.45703 19.35777 77.40162 1.000 26.28290 148 GLN C O 1
ATOM 4807 N N A THR B 1 151 ? 42.32496 19.88785 75.20526 0.685 19.83181 149 THR C N 1
ATOM 4808 N N B THR B 1 151 ? 42.37330 19.91522 75.21555 0.315 22.07778 149 THR C N 1
ATOM 4809 C CA A THR B 1 151 ? 43.05300 18.73814 74.68690 0.685 23.62027 149 THR C CA 1
ATOM 4810 C CA B THR B 1 151 ? 43.09067 18.75292 74.73184 0.315 23.96750 149 THR C CA 1
ATOM 4811 C C A THR B 1 151 ? 44.13685 19.24064 73.74602 0.685 22.06581 149 THR C C 1
ATOM 4812 C C B THR B 1 151 ? 44.08567 19.21360 73.67752 0.315 23.35661 149 THR C C 1
ATOM 4813 O O A THR B 1 151 ? 44.16476 20.42015 73.37820 0.685 20.70650 149 THR C O 1
ATOM 4814 O O B THR B 1 151 ? 43.99459 20.33114 73.16025 0.315 23.12261 149 THR C O 1
ATOM 4835 N N . ASP B 1 152 ? 45.04077 18.34416 73.35941 1.000 24.15717 150 ASP C N 1
ATOM 4836 C CA . ASP B 1 152 ? 46.06608 18.70165 72.38344 1.000 25.15411 150 ASP C CA 1
ATOM 4837 C C . ASP B 1 152 ? 45.42352 18.93466 71.02273 1.000 24.21762 150 ASP C C 1
ATOM 4838 O O . ASP B 1 152 ? 44.39752 18.34032 70.67352 1.000 25.21566 150 ASP C O 1
ATOM 4847 N N . GLY B 1 153 ? 46.01281 19.84301 70.27181 1.000 25.04739 151 GLY C N 1
ATOM 4848 C CA . GLY B 1 153 ? 45.52785 20.12642 68.94625 1.000 23.65489 151 GLY C CA 1
ATOM 4849 C C . GLY B 1 153 ? 46.36077 21.22881 68.34040 1.000 20.74492 151 GLY C C 1
ATOM 4850 O O . GLY B 1 153 ? 47.07140 21.96809 69.03501 1.000 24.19346 151 GLY C O 1
ATOM 4854 N N . THR B 1 154 ? 46.31545 21.28481 67.03313 1.000 19.86223 152 THR C N 1
ATOM 4855 C CA . THR B 1 154 ? 47.00042 22.34499 66.31819 1.000 18.90972 152 THR C CA 1
ATOM 4856 C C . THR B 1 154 ? 45.99453 23.44665 66.06109 1.000 18.21915 152 THR C C 1
ATOM 4857 O O . THR B 1 154 ? 44.97773 23.19025 65.39100 1.000 17.92618 152 THR C O 1
ATOM 4868 N N . PRO B 1 155 ? 46.20330 24.67351 66.55746 1.000 16.72061 153 PRO C N 1
ATOM 4869 C CA . PRO B 1 155 ? 45.20135 25.71883 66.34734 1.000 15.98107 153 PRO C CA 1
ATOM 4870 C C . PRO B 1 155 ? 45.01590 26.06935 64.87762 1.000 16.11066 153 PRO C C 1
ATOM 4871 O O . PRO B 1 155 ? 45.97542 26.18462 64.11276 1.000 17.24623 153 PRO C O 1
ATOM 4882 N N . LEU B 1 156 ? 43.75898 26.26443 64.51175 1.000 15.41604 154 LEU C N 1
ATOM 4883 C CA . LEU B 1 156 ? 43.42846 26.91949 63.25579 1.000 15.33625 154 LEU C CA 1
ATOM 4884 C C . LEU B 1 156 ? 43.81747 28.39064 63.35200 1.000 15.47029 154 LEU C C 1
ATOM 4885 O O . LEU B 1 156 ? 43.66745 29.00441 64.40997 1.000 16.85654 154 LEU C O 1
ATOM 4901 N N . LEU B 1 157 ? 44.27255 28.96492 62.25404 1.000 15.35706 155 LEU C N 1
ATOM 4902 C CA . LEU B 1 157 ? 44.54489 30.39270 62.18215 1.000 16.68114 155 LEU C CA 1
ATOM 4903 C C . LEU B 1 157 ? 43.71516 31.05664 61.08883 1.000 16.43509 155 LEU C C 1
ATOM 4904 O O . LEU B 1 157 ? 43.30367 30.42797 60.11307 1.000 16.95380 155 LEU C O 1
ATOM 4920 N N . TYR B 1 158 ? 43.56385 32.37090 61.23044 1.000 17.39528 156 TYR C N 1
ATOM 4921 C CA . TYR B 1 158 ? 43.01607 33.19641 60.16569 1.000 16.82218 156 TYR C CA 1
ATOM 4922 C C . TYR B 1 158 ? 43.89464 34.43540 60.07661 1.000 17.05354 156 TYR C C 1
ATOM 4923 O O . TYR B 1 158 ? 44.21199 35.04124 61.10178 1.000 17.75611 156 TYR C O 1
ATOM 4941 N N . GLY B 1 159 ? 44.29875 34.79702 58.86220 1.000 16.48702 157 GLY C N 1
ATOM 4942 C CA . GLY B 1 159 ? 45.05116 36.01595 58.65633 1.000 16.97962 157 GLY C CA 1
ATOM 4943 C C . GLY B 1 159 ? 45.21467 36.29964 57.18477 1.000 16.44861 157 GLY C C 1
ATOM 4944 O O . GLY B 1 159 ? 45.16406 35.39076 56.36087 1.000 16.96641 157 GLY C O 1
ATOM 4948 N N A LEU B 1 160 ? 45.39973 37.57063 56.85075 0.796 16.62593 158 LEU C N 1
ATOM 4949 N N B LEU B 1 160 ? 45.41521 37.57432 56.85763 0.204 17.02404 158 LEU C N 1
ATOM 4950 C CA A LEU B 1 160 ? 45.60901 37.96177 55.46596 0.796 18.24515 158 LEU C CA 1
ATOM 4951 C CA B LEU B 1 160 ? 45.63676 37.97328 55.46055 0.204 18.01892 158 LEU C CA 1
ATOM 4952 C C A LEU B 1 160 ? 44.57913 37.28548 54.55864 0.796 17.17362 158 LEU C C 1
ATOM 4953 C C B LEU B 1 160 ? 44.56460 37.40520 54.52656 0.204 17.50042 158 LEU C C 1
ATOM 4954 O O A LEU B 1 160 ? 44.87977 36.77500 53.46803 0.796 19.29926 158 LEU C O 1
ATOM 4955 O O B LEU B 1 160 ? 44.83458 37.07179 53.36734 0.204 18.02925 158 LEU C O 1
ATOM 4986 N N . ARG B 1 161 ? 43.33774 37.29432 55.03388 1.000 17.02381 159 ARG C N 1
ATOM 4987 C CA . ARG B 1 161 ? 42.17264 36.85132 54.27192 1.000 17.60468 159 ARG C CA 1
ATOM 4988 C C . ARG B 1 161 ? 42.21576 35.37531 53.90468 1.000 18.37709 159 ARG C C 1
ATOM 4989 O O . ARG B 1 161 ? 41.64163 34.95340 52.89670 1.000 20.70351 159 ARG C O 1
ATOM 5011 N N A SER B 1 162 ? 42.88343 34.57878 54.73109 0.617 18.73692 160 SER C N 1
ATOM 5012 N N B SER B 1 162 ? 42.84132 34.56080 54.74974 0.177 19.07794 160 SER C N 1
ATOM 5013 N N C SER B 1 162 ? 42.86110 34.57425 54.75449 0.206 19.19937 160 SER C N 1
ATOM 5014 C CA A SER B 1 162 ? 42.99122 33.14912 54.49848 0.617 18.48346 160 SER C CA 1
ATOM 5015 C CA B SER B 1 162 ? 42.97590 33.14138 54.46955 0.177 19.20920 160 SER C CA 1
ATOM 5016 C CA C SER B 1 162 ? 43.04368 33.15281 54.49029 0.206 19.71560 160 SER C CA 1
ATOM 5017 C C A SER B 1 162 ? 42.99789 32.38491 55.81311 0.617 17.54350 160 SER C C 1
ATOM 5018 C C B SER B 1 162 ? 43.08324 32.35864 55.76721 0.177 18.55315 160 SER C C 1
ATOM 5019 C C C SER B 1 162 ? 43.07942 32.36397 55.79077 0.206 18.68106 160 SER C C 1
ATOM 5020 O O A SER B 1 162 ? 43.42066 32.89187 56.84964 0.617 19.36530 160 SER C O 1
ATOM 5021 O O B SER B 1 162 ? 43.67041 32.82298 56.74548 0.177 18.34114 160 SER C O 1
ATOM 5022 O O C SER B 1 162 ? 43.61815 32.82561 56.79718 0.206 18.55731 160 SER C O 1
ATOM 5044 N N . PHE B 1 163 ? 42.54654 31.14545 55.74300 1.000 18.03633 161 PHE C N 1
ATOM 5045 C CA . PHE B 1 163 ? 42.75126 30.19531 56.81004 1.000 17.70400 161 PHE C CA 1
ATOM 5046 C C . PHE B 1 163 ? 44.14344 29.60142 56.68682 1.000 18.22591 161 PHE C C 1
ATOM 5047 O O . PHE B 1 163 ? 44.69980 29.49035 55.59532 1.000 21.27497 161 PHE C O 1
ATOM 5064 N N . ALA B 1 164 ? 44.72093 29.24595 57.82521 1.000 18.14381 162 ALA C N 1
ATOM 5065 C CA . ALA B 1 164 ? 45.97379 28.51244 57.88443 1.000 18.71861 162 ALA C CA 1
ATOM 5066 C C . ALA B 1 164 ? 45.98706 27.68477 59.16578 1.000 19.98329 162 ALA C C 1
ATOM 5067 O O . ALA B 1 164 ? 45.01512 27.63964 59.92187 1.000 22.93451 162 ALA C O 1
ATOM 5074 N N . ALA B 1 165 ? 47.08024 27.00114 59.38255 1.000 22.34687 163 ALA C N 1
ATOM 5075 C CA . ALA B 1 165 ? 47.28756 26.22828 60.59581 1.000 21.56319 163 ALA C CA 1
ATOM 5076 C C . ALA B 1 165 ? 48.55116 26.69195 61.29609 1.000 20.74854 163 ALA C C 1
ATOM 5077 O O . ALA B 1 165 ? 49.54051 27.04288 60.65887 1.000 22.11705 163 ALA C O 1
ATOM 5084 N N . TRP B 1 166 ? 48.52325 26.64328 62.62220 1.000 19.83942 164 TRP C N 1
ATOM 5085 C CA . TRP B 1 166 ? 49.73200 26.91264 63.38394 1.000 20.47571 164 TRP C CA 1
ATOM 5086 C C . TRP B 1 166 ? 50.86273 26.01971 62.87562 1.000 22.36107 164 TRP C C 1
ATOM 5087 O O . TRP B 1 166 ? 50.69206 24.79013 62.82024 1.000 23.33716 164 TRP C O 1
ATOM 5108 N N . PRO B 1 167 ? 52.01518 26.58683 62.50076 1.000 23.67029 165 PRO C N 1
ATOM 5109 C CA . PRO B 1 167 ? 53.07718 25.79030 61.87320 1.000 28.75897 165 PRO C CA 1
ATOM 5110 C C . PRO B 1 167 ? 53.88014 24.99444 62.88857 1.000 33.58886 165 PRO C C 1
ATOM 5111 O O . PRO B 1 167 ? 53.96895 25.34815 64.06426 1.000 35.51711 165 PRO C O 1
ATOM 5122 N N . LEU B 1 168 ? 54.46780 23.89856 62.41129 1.000 39.27708 166 LEU C N 1
ATOM 5123 C CA . LEU B 1 168 ? 55.17368 22.99522 63.30574 1.000 46.82893 166 LEU C CA 1
ATOM 5124 C C . LEU B 1 168 ? 56.45390 23.65136 63.82341 1.000 50.09859 166 LEU C C 1
ATOM 5125 O O . LEU B 1 168 ? 57.02216 24.52583 63.16253 1.000 49.11574 166 LEU C O 1
ATOM 5141 N N . PRO B 1 169 ? 56.93734 23.23802 65.01030 1.000 53.29284 167 PRO C N 1
ATOM 5142 C CA . PRO B 1 169 ? 58.17856 23.77147 65.59228 1.000 56.62959 167 PRO C CA 1
ATOM 5143 C C . PRO B 1 169 ? 59.36174 23.81456 64.61677 1.000 56.89000 167 PRO C C 1
ATOM 5144 O O . PRO B 1 169 ? 59.68467 22.81562 63.96528 1.000 56.37114 167 PRO C O 1
ATOM 5155 N N . GLY C 1 9 ? 5.45151 27.32426 41.90653 1.000 41.80910 7 GLY B N 1
ATOM 5156 C CA . GLY C 1 9 ? 6.28744 27.62965 43.05355 1.000 38.42018 7 GLY B CA 1
ATOM 5157 C C . GLY C 1 9 ? 7.61804 26.90536 42.98888 1.000 32.44667 7 GLY B C 1
ATOM 5158 O O . GLY C 1 9 ? 8.51841 27.19643 43.77664 1.000 35.53070 7 GLY B O 1
ATOM 5161 N N . VAL C 1 10 ? 7.75150 25.96348 42.04540 1.000 26.96529 8 VAL B N 1
ATOM 5162 C CA . VAL C 1 10 ? 8.96770 25.15948 41.95533 1.000 20.80017 8 VAL B CA 1
ATOM 5163 C C . VAL C 1 10 ? 10.15643 26.06632 41.65890 1.000 19.34970 8 VAL B C 1
ATOM 5164 O O . VAL C 1 10 ? 10.05839 27.01906 40.88722 1.000 20.48298 8 VAL B O 1
ATOM 5177 N N . THR C 1 11 ? 11.28760 25.78542 42.29210 1.000 17.99084 9 THR B N 1
ATOM 5178 C CA . THR C 1 11 ? 12.47273 26.62802 42.23685 1.000 18.74384 9 THR B CA 1
ATOM 5179 C C . THR C 1 11 ? 13.68762 25.73936 42.08891 1.000 16.95442 9 THR B C 1
ATOM 5180 O O . THR C 1 11 ? 13.84058 24.77937 42.84528 1.000 18.25206 9 THR B O 1
ATOM 5191 N N . THR C 1 12 ? 14.56185 26.06179 41.13697 1.000 15.60285 10 THR B N 1
ATOM 5192 C CA . THR C 1 12 ? 15.76520 25.26365 40.94110 1.000 16.22000 10 THR B CA 1
ATOM 5193 C C . THR C 1 12 ? 16.74133 25.46469 42.09911 1.000 16.60579 10 THR B C 1
ATOM 5194 O O . THR C 1 12 ? 16.71970 26.47617 42.80404 1.000 18.47566 10 THR B O 1
ATOM 5205 N N . GLU C 1 13 ? 17.62597 24.49569 42.26885 1.000 18.13044 11 GLU B N 1
ATOM 5206 C CA . GLU C 1 13 ? 18.66541 24.61341 43.27905 1.000 19.15691 11 GLU B CA 1
ATOM 5207 C C . GLU C 1 13 ? 19.74858 25.58770 42.83248 1.000 17.12274 11 GLU B C 1
ATOM 5208 O O . GLU C 1 13 ? 20.05628 25.71694 41.64561 1.000 16.82657 11 GLU B O 1
ATOM 5220 N N . GLN C 1 14 ? 20.36895 26.25416 43.80987 1.000 18.56493 12 GLN B N 1
ATOM 5221 C CA . GLN C 1 14 ? 21.40368 27.22956 43.49313 1.000 18.31837 12 GLN B CA 1
ATOM 5222 C C . GLN C 1 14 ? 22.54638 26.63452 42.68278 1.000 17.58096 12 GLN B C 1
ATOM 5223 O O . GLN C 1 14 ? 23.05571 27.28983 41.77624 1.000 16.50054 12 GLN B O 1
ATOM 5237 N N . GLN C 1 15 ? 22.99787 25.42192 43.00213 1.000 17.41384 13 GLN B N 1
ATOM 5238 C CA . GLN C 1 15 ? 24.12717 24.86982 42.26462 1.000 17.37098 13 GLN B CA 1
ATOM 5239 C C . GLN C 1 15 ? 23.77389 24.63683 40.80017 1.000 14.94673 13 GLN B C 1
ATOM 5240 O O . GLN C 1 15 ? 24.60966 24.82625 39.91108 1.000 15.37730 13 GLN B O 1
ATOM 5254 N N . HIS C 1 16 ? 22.54834 24.19005 40.52048 1.000 15.13890 14 HIS B N 1
ATOM 5255 C CA . HIS C 1 16 ? 22.15095 23.99701 39.13134 1.000 14.80267 14 HIS B CA 1
ATOM 5256 C C . HIS C 1 16 ? 22.11287 25.30383 38.39410 1.000 13.59989 14 HIS B C 1
ATOM 5257 O O . HIS C 1 16 ? 22.49167 25.36163 37.22319 1.000 13.85369 14 HIS B O 1
ATOM 5271 N N . TYR C 1 17 ? 21.68629 26.35917 39.07396 1.000 13.66340 15 TYR B N 1
ATOM 5272 C CA . TYR C 1 17 ? 21.71111 27.68230 38.47467 1.000 12.74668 15 TYR B CA 1
ATOM 5273 C C . TYR C 1 17 ? 23.13262 28.15419 38.19532 1.000 12.53853 15 TYR B C 1
ATOM 5274 O O . TYR C 1 17 ? 23.41001 28.69320 37.12681 1.000 12.96774 15 TYR B O 1
ATOM 5292 N N A ARG C 1 18 ? 24.05390 27.98329 39.13831 0.575 13.49237 16 ARG B N 1
ATOM 5293 N N B ARG C 1 18 ? 24.04627 27.95359 39.14351 0.425 13.22469 16 ARG B N 1
ATOM 5294 C CA A ARG C 1 18 ? 25.43027 28.35322 38.83375 0.575 13.96239 16 ARG B CA 1
ATOM 5295 C CA B ARG C 1 18 ? 25.43841 28.30692 38.90390 0.425 12.58729 16 ARG B CA 1
ATOM 5296 C C A ARG C 1 18 ? 25.97070 27.55159 37.65957 0.575 14.22304 16 ARG B C 1
ATOM 5297 C C B ARG C 1 18 ? 26.00431 27.54540 37.71486 0.425 13.39805 16 ARG B C 1
ATOM 5298 O O A ARG C 1 18 ? 26.66976 28.09292 36.80013 0.575 14.52609 16 ARG B O 1
ATOM 5299 O O B ARG C 1 18 ? 26.74348 28.11325 36.89918 0.425 14.14858 16 ARG B O 1
ATOM 5340 N N . ASP C 1 19 ? 25.67361 26.25230 37.60183 1.000 13.74757 17 ASP B N 1
ATOM 5341 C CA . ASP C 1 19 ? 26.16139 25.44883 36.48574 1.000 14.03029 17 ASP B CA 1
ATOM 5342 C C . ASP C 1 19 ? 25.61283 25.94485 35.14215 1.000 13.25167 17 ASP B C 1
ATOM 5343 O O . ASP C 1 19 ? 26.33632 25.95153 34.14023 1.000 14.71944 17 ASP B O 1
ATOM 5352 N N . LEU C 1 20 ? 24.36368 26.38856 35.11989 1.000 13.01898 18 LEU B N 1
ATOM 5353 C CA . LEU C 1 20 ? 23.76913 26.97151 33.91384 1.000 13.55238 18 LEU B CA 1
ATOM 5354 C C . LEU C 1 20 ? 24.48480 28.25219 33.52768 1.000 13.35103 18 LEU B C 1
ATOM 5355 O O . LEU C 1 20 ? 24.92555 28.42073 32.38724 1.000 13.46437 18 LEU B O 1
ATOM 5371 N N . MET C 1 21 ? 24.59628 29.18226 34.46860 1.000 13.13913 19 MET B N 1
ATOM 5372 C CA . MET C 1 21 ? 25.14051 30.48872 34.14229 1.000 13.47963 19 MET B CA 1
ATOM 5373 C C . MET C 1 21 ? 26.62197 30.42629 33.83001 1.000 13.69659 19 MET B C 1
ATOM 5374 O O . MET C 1 21 ? 27.12646 31.21440 33.03031 1.000 14.02212 19 MET B O 1
ATOM 5388 N N A SER C 1 22 ? 27.31678 29.45450 34.39920 0.567 13.30454 20 SER B N 1
ATOM 5389 N N B SER C 1 22 ? 27.33088 29.45689 34.41773 0.433 13.96853 20 SER B N 1
ATOM 5390 C CA A SER C 1 22 ? 28.71110 29.26582 34.05541 0.567 14.18028 20 SER B CA 1
ATOM 5391 C CA B SER C 1 22 ? 28.72601 29.25152 34.04823 0.433 15.04821 20 SER B CA 1
ATOM 5392 C C A SER C 1 22 ? 28.89724 28.90724 32.59142 0.567 15.41777 20 SER B C 1
ATOM 5393 C C B SER C 1 22 ? 28.86488 29.00008 32.55768 0.433 14.49827 20 SER B C 1
ATOM 5394 O O A SER C 1 22 ? 29.98971 29.09610 32.04825 0.567 17.12425 20 SER B O 1
ATOM 5395 O O B SER C 1 22 ? 29.85258 29.41792 31.94422 0.433 14.49905 20 SER B O 1
ATOM 5410 N N . ALA C 1 23 ? 27.87115 28.36266 31.95412 1.000 13.70147 21 ALA B N 1
ATOM 5411 C CA . ALA C 1 23 ? 27.93498 27.97291 30.55519 1.000 14.68444 21 ALA B CA 1
ATOM 5412 C C . ALA C 1 23 ? 27.46563 29.04146 29.59169 1.000 13.73985 21 ALA B C 1
ATOM 5413 O O . ALA C 1 23 ? 27.34582 28.75350 28.39103 1.000 14.22668 21 ALA B O 1
ATOM 5420 N N . PHE C 1 24 ? 27.24621 30.26142 30.07868 1.000 12.98213 22 PHE B N 1
ATOM 5421 C CA . PHE C 1 24 ? 26.99477 31.43486 29.24833 1.000 13.19165 22 PHE B CA 1
ATOM 5422 C C . PHE C 1 24 ? 28.24168 32.31218 29.32784 1.000 13.47571 22 PHE B C 1
ATOM 5423 O O . PHE C 1 24 ? 28.37587 33.13537 30.24515 1.000 13.72558 22 PHE B O 1
ATOM 5440 N N . PRO C 1 25 ? 29.21142 32.14839 28.43325 1.000 13.17053 23 PRO B N 1
ATOM 5441 C CA . PRO C 1 25 ? 30.45104 32.92314 28.56197 1.000 13.11279 23 PRO B CA 1
ATOM 5442 C C . PRO C 1 25 ? 30.20558 34.38855 28.24543 1.000 12.53811 23 PRO B C 1
ATOM 5443 O O . PRO C 1 25 ? 29.23969 34.76601 27.57474 1.000 13.82170 23 PRO B O 1
ATOM 5454 N N . THR C 1 26 ? 31.11612 35.22076 28.72775 1.000 12.04711 24 THR B N 1
ATOM 5455 C CA . THR C 1 26 ? 31.01940 36.65634 28.53464 1.000 12.62868 24 THR B CA 1
ATOM 5456 C C . THR C 1 26 ? 32.39637 37.28584 28.41758 1.000 12.36169 24 THR B C 1
ATOM 5457 O O . THR C 1 26 ? 33.41133 36.69661 28.78947 1.000 13.72798 24 THR B O 1
ATOM 5468 N N . GLY C 1 27 ? 32.41400 38.53253 27.96552 1.000 12.63756 25 GLY B N 1
ATOM 5469 C CA . GLY C 1 27 ? 33.54591 39.40052 28.17295 1.000 13.17674 25 GLY B CA 1
ATOM 5470 C C . GLY C 1 27 ? 33.71337 39.71087 29.66216 1.000 12.49450 25 GLY B C 1
ATOM 5471 O O . GLY C 1 27 ? 32.96292 39.26040 30.53089 1.000 13.39029 25 GLY B O 1
ATOM 5475 N N A ILE C 1 28 ? 34.75769 40.48454 29.96671 0.477 13.45699 26 ILE B N 1
ATOM 5476 N N B ILE C 1 28 ? 34.71891 40.52000 29.94339 0.523 14.09382 26 ILE B N 1
ATOM 5477 C CA A ILE C 1 28 ? 35.09868 40.85325 31.33794 0.477 12.61137 26 ILE B CA 1
ATOM 5478 C CA B ILE C 1 28 ? 35.03761 40.90077 31.30114 0.523 14.81684 26 ILE B CA 1
ATOM 5479 C C A ILE C 1 28 ? 35.38758 42.34312 31.41318 0.477 12.46010 26 ILE B C 1
ATOM 5480 C C B ILE C 1 28 ? 35.28054 42.38757 31.33095 0.523 12.58053 26 ILE B C 1
ATOM 5481 O O A ILE C 1 28 ? 36.29421 42.83767 30.73668 0.477 11.94266 26 ILE B O 1
ATOM 5482 O O B ILE C 1 28 ? 36.01886 42.92574 30.50038 0.523 14.30729 26 ILE B O 1
ATOM 5513 N N . ALA C 1 29 ? 34.68872 43.03683 32.30344 1.000 13.05620 27 ALA B N 1
ATOM 5514 C CA . ALA C 1 29 ? 34.94950 44.43150 32.57798 1.000 13.55642 27 ALA B CA 1
ATOM 5515 C C . ALA C 1 29 ? 35.51345 44.59150 33.98068 1.000 13.03871 27 ALA B C 1
ATOM 5516 O O . ALA C 1 29 ? 35.31907 43.73569 34.86413 1.000 14.11700 27 ALA B O 1
ATOM 5523 N N . VAL C 1 30 ? 36.16705 45.71909 34.18657 1.000 13.03851 28 VAL B N 1
ATOM 5524 C CA . VAL C 1 30 ? 36.38826 46.25280 35.51590 1.000 12.51906 28 VAL B CA 1
ATOM 5525 C C . VAL C 1 30 ? 35.52799 47.51172 35.60082 1.000 12.55445 28 VAL B C 1
ATOM 5526 O O . VAL C 1 30 ? 35.68653 48.44363 34.79363 1.000 13.10911 28 VAL B O 1
ATOM 5539 N N . VAL C 1 31 ? 34.56341 47.49942 36.51838 1.000 12.04288 29 VAL B N 1
ATOM 5540 C CA . VAL C 1 31 ? 33.66961 48.63399 36.75049 1.000 11.62435 29 VAL B CA 1
ATOM 5541 C C . VAL C 1 31 ? 34.25781 49.44241 37.87469 1.000 12.64727 29 VAL B C 1
ATOM 5542 O O . VAL C 1 31 ? 34.54083 48.89280 38.94010 1.000 13.52442 29 VAL B O 1
ATOM 5555 N N . THR C 1 32 ? 34.45102 50.73411 37.63733 1.000 12.65064 30 THR B N 1
ATOM 5556 C CA . THR C 1 32 ? 35.12286 51.59312 38.58148 1.000 12.37514 30 THR B CA 1
ATOM 5557 C C . THR C 1 32 ? 34.27809 52.81007 38.93068 1.000 12.70188 30 THR B C 1
ATOM 5558 O O . THR C 1 32 ? 33.44598 53.27885 38.14527 1.000 13.26748 30 THR B O 1
ATOM 5569 N N . SER C 1 33 ? 34.58434 53.38994 40.08380 1.000 12.60941 31 SER B N 1
ATOM 5570 C CA . SER C 1 33 ? 34.01439 54.66062 40.49978 1.000 13.41315 31 SER B CA 1
ATOM 5571 C C . SER C 1 33 ? 34.89102 55.23099 41.60569 1.000 13.57576 31 SER B C 1
ATOM 5572 O O . SER C 1 33 ? 36.02209 54.78107 41.81835 1.000 14.12270 31 SER B O 1
ATOM 5580 N N . LEU C 1 34 ? 34.36542 56.22285 42.29872 1.000 13.90169 32 LEU B N 1
ATOM 5581 C CA . LEU C 1 34 ? 35.04113 56.87293 43.41633 1.000 13.30523 32 LEU B CA 1
ATOM 5582 C C . LEU C 1 34 ? 34.15206 56.79169 44.64359 1.000 13.56830 32 LEU B C 1
ATOM 5583 O O . LEU C 1 34 ? 32.94640 57.00504 44.55338 1.000 14.00357 32 LEU B O 1
ATOM 5599 N N . ASP C 1 35 ? 34.73447 56.49495 45.81387 1.000 14.14614 33 ASP B N 1
ATOM 5600 C CA . ASP C 1 35 ? 33.93774 56.54679 47.03257 1.000 14.13579 33 ASP B CA 1
ATOM 5601 C C . ASP C 1 35 ? 33.80651 57.97864 47.52556 1.000 15.05532 33 ASP B C 1
ATOM 5602 O O . ASP C 1 35 ? 34.28800 58.92470 46.91407 1.000 15.14290 33 ASP B O 1
ATOM 5611 N N . ALA C 1 36 ? 33.08820 58.14906 48.63071 1.000 16.28675 34 ALA B N 1
ATOM 5612 C CA . ALA C 1 36 ? 32.79147 59.50067 49.10018 1.000 16.81311 34 ALA B CA 1
ATOM 5613 C C . ALA C 1 36 ? 34.05603 60.24502 49.45616 1.000 15.50865 34 ALA B C 1
ATOM 5614 O O . ALA C 1 36 ? 34.08173 61.46981 49.40437 1.000 16.90373 34 ALA B O 1
ATOM 5621 N N . GLN C 1 37 ? 35.09966 59.51983 49.84167 1.000 16.34400 35 GLN B N 1
ATOM 5622 C CA . GLN C 1 37 ? 36.38500 60.06120 50.19995 1.000 18.09514 35 GLN B CA 1
ATOM 5623 C C . GLN C 1 37 ? 37.24388 60.35884 48.98213 1.000 17.59613 35 GLN B C 1
ATOM 5624 O O . GLN C 1 37 ? 38.35128 60.86388 49.13920 1.000 19.19325 35 GLN B O 1
ATOM 5638 N N . GLY C 1 38 ? 36.75688 60.06051 47.76641 1.000 15.57669 36 GLY B N 1
ATOM 5639 C CA . GLY C 1 38 ? 37.53113 60.26834 46.55558 1.000 15.46023 36 GLY B CA 1
ATOM 5640 C C . GLY C 1 38 ? 38.47107 59.13876 46.18474 1.000 14.90129 36 GLY B C 1
ATOM 5641 O O . GLY C 1 38 ? 39.25076 59.27073 45.22109 1.000 16.57006 36 GLY B O 1
ATOM 5645 N N . VAL C 1 39 ? 38.42439 58.02609 46.90105 1.000 15.29100 37 VAL B N 1
ATOM 5646 C CA . VAL C 1 39 ? 39.34018 56.92409 46.65815 1.000 15.63148 37 VAL B CA 1
ATOM 5647 C C . VAL C 1 39 ? 38.78531 56.07892 45.50972 1.000 14.67940 37 VAL B C 1
ATOM 5648 O O . VAL C 1 39 ? 37.59253 55.76644 45.49729 1.000 14.78392 37 VAL B O 1
ATOM 5661 N N . PRO C 1 40 ? 39.60546 55.66850 44.53691 1.000 14.35207 38 PRO B N 1
ATOM 5662 C CA . PRO C 1 40 ? 39.10466 54.76056 43.49039 1.000 14.65302 38 PRO B CA 1
ATOM 5663 C C . PRO C 1 40 ? 38.66261 53.41123 44.05153 1.000 13.89325 38 PRO B C 1
ATOM 5664 O O . PRO C 1 40 ? 39.32009 52.82412 44.92569 1.000 14.12072 38 PRO B O 1
ATOM 5675 N N . ARG C 1 41 ? 37.54298 52.93381 43.54045 1.000 13.47781 39 ARG B N 1
ATOM 5676 C CA . ARG C 1 41 ? 36.99402 51.62961 43.88630 1.000 14.00937 39 ARG B CA 1
ATOM 5677 C C . ARG C 1 41 ? 36.59983 50.93516 42.59434 1.000 13.14794 39 ARG B C 1
ATOM 5678 O O . ARG C 1 41 ? 36.31344 51.59752 41.59716 1.000 13.94091 39 ARG B O 1
ATOM 5699 N N . GLY C 1 42 ? 36.60345 49.61555 42.59685 1.000 13.83463 40 GLY B N 1
ATOM 5700 C CA . GLY C 1 42 ? 36.13745 48.90241 41.43522 1.000 13.55347 40 GLY B CA 1
ATOM 5701 C C . GLY C 1 42 ? 36.16572 47.41488 41.64442 1.000 13.29041 40 GLY B C 1
ATOM 5702 O O . GLY C 1 42 ? 36.72440 46.90562 42.63063 1.000 14.24945 40 GLY B O 1
ATOM 5706 N N . MET C 1 43 ? 35.58965 46.69744 40.65973 1.000 12.11584 41 MET B N 1
ATOM 5707 C CA . MET C 1 43 ? 35.52986 45.24579 40.71716 1.000 12.70191 41 MET B CA 1
ATOM 5708 C C . MET C 1 43 ? 35.47553 44.65951 39.31667 1.000 12.40627 41 MET B C 1
ATOM 5709 O O . MET C 1 43 ? 34.99029 45.28945 38.36980 1.000 12.91999 41 MET B O 1
ATOM 5723 N N . THR C 1 44 ? 35.90639 43.41520 39.21572 1.000 12.38467 42 THR B N 1
ATOM 5724 C CA . THR C 1 44 ? 35.66673 42.60802 38.04174 1.000 11.88490 42 THR B CA 1
ATOM 5725 C C . THR C 1 44 ? 34.18453 42.30296 37.93307 1.000 12.53971 42 THR B C 1
ATOM 5726 O O . THR C 1 44 ? 33.54696 41.92301 38.92347 1.000 12.82709 42 THR B O 1
ATOM 5737 N N A CYS C 1 45 ? 33.65323 42.47543 36.72707 0.895 13.10865 43 CYS B N 1
ATOM 5738 N N B CYS C 1 45 ? 33.63494 42.58936 36.76229 0.105 11.14700 43 CYS B N 1
ATOM 5739 C CA A CYS C 1 45 ? 32.21768 42.41431 36.47154 0.895 12.98271 43 CYS B CA 1
ATOM 5740 C CA B CYS C 1 45 ? 32.24447 42.33894 36.45062 0.105 11.70263 43 CYS B CA 1
ATOM 5741 C C A CYS C 1 45 ? 31.96884 41.74954 35.12616 0.895 14.60083 43 CYS B C 1
ATOM 5742 C C B CYS C 1 45 ? 32.16858 41.55138 35.16503 0.105 11.90226 43 CYS B C 1
ATOM 5743 O O A CYS C 1 45 ? 32.43673 42.24701 34.09552 0.895 14.48478 43 CYS B O 1
ATOM 5744 O O B CYS C 1 45 ? 32.98997 41.72202 34.25955 0.105 11.52332 43 CYS B O 1
ATOM 5759 N N . SER C 1 46 ? 31.20854 40.65492 35.12361 1.000 13.95809 44 SER B N 1
ATOM 5760 C CA . SER C 1 46 ? 30.78933 40.03475 33.88512 1.000 14.13678 44 SER B CA 1
ATOM 5761 C C . SER C 1 46 ? 29.31848 40.27437 33.57706 1.000 13.46708 44 SER B C 1
ATOM 5762 O O . SER C 1 46 ? 28.84095 39.78265 32.55830 1.000 14.95989 44 SER B O 1
ATOM 5770 N N . SER C 1 47 ? 28.60092 41.05099 34.36493 1.000 14.90102 45 SER B N 1
ATOM 5771 C CA . SER C 1 47 ? 27.16690 41.29457 34.17785 1.000 14.61458 45 SER B CA 1
ATOM 5772 C C . SER C 1 47 ? 26.86086 42.50607 33.30153 1.000 14.51455 45 SER B C 1
ATOM 5773 O O . SER C 1 47 ? 25.72316 42.98868 33.30006 1.000 16.91028 45 SER B O 1
ATOM 5781 N N . VAL C 1 48 ? 27.84130 43.02955 32.58082 1.000 16.65995 46 VAL B N 1
ATOM 5782 C CA . VAL C 1 48 ? 27.61436 44.12209 31.63204 1.000 15.50148 46 VAL B CA 1
ATOM 5783 C C . VAL C 1 48 ? 26.61898 43.66319 30.57978 1.000 15.48949 46 VAL B C 1
ATOM 5784 O O . VAL C 1 48 ? 26.88685 42.67345 29.87900 1.000 16.93859 46 VAL B O 1
ATOM 5797 N N . THR C 1 49 ? 25.51835 44.39986 30.42259 1.000 14.28057 47 THR B N 1
ATOM 5798 C CA . THR C 1 49 ? 24.48970 44.03624 29.48421 1.000 14.02065 47 THR B CA 1
ATOM 5799 C C . THR C 1 49 ? 23.93559 45.28055 28.82472 1.000 13.57477 47 THR B C 1
ATOM 5800 O O . THR C 1 49 ? 23.69910 46.27646 29.47808 1.000 14.53027 47 THR B O 1
ATOM 5811 N N . SER C 1 50 ? 23.66523 45.20103 27.53714 1.000 14.93553 48 SER B N 1
ATOM 5812 C CA . SER C 1 50 ? 23.06415 46.32388 26.84483 1.000 16.95884 48 SER B CA 1
ATOM 5813 C C . SER C 1 50 ? 21.58312 46.37018 27.13544 1.000 18.24265 48 SER B C 1
ATOM 5814 O O . SER C 1 50 ? 20.90452 45.34806 27.11440 1.000 20.30243 48 SER B O 1
ATOM 5822 N N . ALA C 1 51 ? 21.06486 47.55817 27.36961 1.000 18.34822 49 ALA B N 1
ATOM 5823 C CA . ALA C 1 51 ? 19.64004 47.71018 27.59861 1.000 19.40639 49 ALA B CA 1
ATOM 5824 C C . ALA C 1 51 ? 18.90108 48.39322 26.46035 1.000 19.54509 49 ALA B C 1
ATOM 5825 O O . ALA C 1 51 ? 17.92217 47.83412 25.95868 1.000 22.16981 49 ALA B O 1
ATOM 5832 N N . THR C 1 52 ? 19.31346 49.59434 26.06604 1.000 17.29567 50 THR B N 1
ATOM 5833 C CA . THR C 1 52 ? 18.62079 50.29092 25.00317 1.000 16.77810 50 THR B CA 1
ATOM 5834 C C . THR C 1 52 ? 19.57982 51.25228 24.31404 1.000 16.20226 50 THR B C 1
ATOM 5835 O O . THR C 1 52 ? 20.61530 51.63051 24.86632 1.000 16.14941 50 THR B O 1
ATOM 5846 N N . LEU C 1 53 ? 19.19165 51.69418 23.11616 1.000 16.34807 51 LEU B N 1
ATOM 5847 C CA . LEU C 1 53 ? 19.94042 52.70095 22.37702 1.000 16.23183 51 LEU B CA 1
ATOM 5848 C C . LEU C 1 53 ? 19.39807 54.10121 22.56542 1.000 16.97449 51 LEU B C 1
ATOM 5849 O O . LEU C 1 53 ? 20.06944 55.05241 22.18420 1.000 18.66572 51 LEU B O 1
ATOM 5865 N N A SER C 1 54 ? 18.21198 54.26433 23.15082 0.113 18.30155 52 SER B N 1
ATOM 5866 N N B SER C 1 54 ? 18.21991 54.24919 23.15789 0.887 18.34360 52 SER B N 1
ATOM 5867 C CA A SER C 1 54 ? 17.53104 55.55894 23.19371 0.113 20.19922 52 SER B CA 1
ATOM 5868 C CA B SER C 1 54 ? 17.54334 55.53948 23.22262 0.887 23.06458 52 SER B CA 1
ATOM 5869 C C A SER C 1 54 ? 17.21444 55.96598 24.62873 0.113 19.46855 52 SER B C 1
ATOM 5870 C C B SER C 1 54 ? 17.23922 55.94333 24.65537 0.887 21.63664 52 SER B C 1
ATOM 5871 O O A SER C 1 54 ? 16.11135 55.69560 25.12696 0.113 18.04743 52 SER B O 1
ATOM 5872 O O B SER C 1 54 ? 16.14751 55.66089 25.15972 0.887 25.04226 52 SER B O 1
ATOM 5887 N N . PRO C 1 55 ? 18.15219 56.62419 25.33812 1.000 20.63356 53 PRO B N 1
ATOM 5888 C CA . PRO C 1 55 ? 19.51676 56.92856 24.94418 1.000 18.17524 53 PRO B CA 1
ATOM 5889 C C . PRO C 1 55 ? 20.36734 55.71732 25.25820 1.000 16.40316 53 PRO B C 1
ATOM 5890 O O . PRO C 1 55 ? 19.91731 54.80422 25.94230 1.000 16.14609 53 PRO B O 1
ATOM 5901 N N . PRO C 1 56 ? 21.60988 55.67892 24.79112 1.000 15.96054 54 PRO B N 1
ATOM 5902 C CA . PRO C 1 56 ? 22.45288 54.50896 25.03754 1.000 14.14740 54 PRO B CA 1
ATOM 5903 C C . PRO C 1 56 ? 22.57717 54.22106 26.52643 1.000 14.23668 54 PRO B C 1
ATOM 5904 O O . PRO C 1 56 ? 23.07645 55.04318 27.30439 1.000 14.44668 54 PRO B O 1
ATOM 5915 N N . THR C 1 57 ? 22.12859 53.02567 26.92308 1.000 14.56579 55 THR B N 1
ATOM 5916 C CA . THR C 1 57 ? 22.06226 52.61931 28.31801 1.000 14.50211 55 THR B CA 1
ATOM 5917 C C . THR C 1 57 ? 22.44412 51.16288 28.44715 1.000 13.87483 55 THR B C 1
ATOM 5918 O O . THR C 1 57 ? 21.88200 50.30144 27.75750 1.000 14.96337 55 THR B O 1
ATOM 5929 N N . LEU C 1 58 ? 23.37698 50.89629 29.34531 1.000 13.29266 56 LEU B N 1
ATOM 5930 C CA . LEU C 1 58 ? 23.77735 49.55478 29.72426 1.000 13.04860 56 LEU B CA 1
ATOM 5931 C C . LEU C 1 58 ? 23.34661 49.31816 31.17006 1.000 13.04210 56 LEU B C 1
ATOM 5932 O O . LEU C 1 58 ? 22.85766 50.22296 31.85666 1.000 13.64378 56 LEU B O 1
ATOM 5948 N N . LEU C 1 59 ? 23.53882 48.08761 31.63909 1.000 12.94227 57 LEU B N 1
ATOM 5949 C CA . LEU C 1 59 ? 23.31750 47.78143 33.04021 1.000 12.91907 57 LEU B CA 1
ATOM 5950 C C . LEU C 1 59 ? 24.45921 46.90179 33.51592 1.000 12.25764 57 LEU B C 1
ATOM 5951 O O . LEU C 1 59 ? 25.12453 46.21358 32.72236 1.000 12.71269 57 LEU B O 1
ATOM 5967 N N . VAL C 1 60 ? 24.66452 46.92609 34.82256 1.000 12.40843 58 VAL B N 1
ATOM 5968 C CA . VAL C 1 60 ? 25.53595 46.00368 35.52860 1.000 12.14339 58 VAL B CA 1
ATOM 5969 C C . VAL C 1 60 ? 24.76887 45.54169 36.77056 1.000 12.37714 58 VAL B C 1
ATOM 5970 O O . VAL C 1 60 ? 23.83896 46.20966 37.22710 1.000 1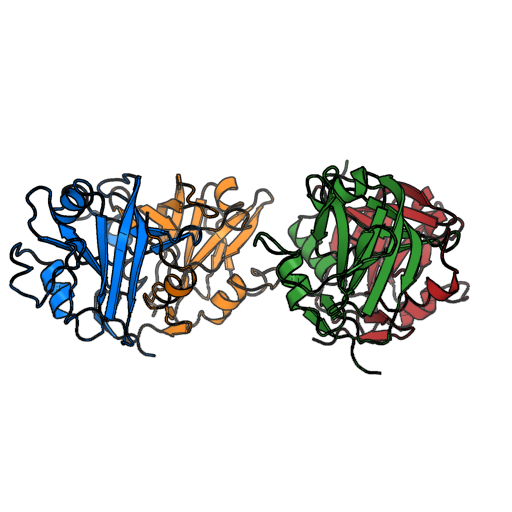4.27204 58 VAL B O 1
ATOM 5983 N N A CYS C 1 61 ? 25.15478 44.39964 37.33272 0.679 13.14391 59 CYS B N 1
ATOM 5984 N N B CYS C 1 61 ? 25.14324 44.36879 37.28306 0.321 11.65755 59 CYS B N 1
ATOM 5985 C CA A CYS C 1 61 ? 24.50759 43.85844 38.52961 0.679 11.85533 59 CYS B CA 1
ATOM 5986 C CA B CYS C 1 61 ? 24.59668 43.82686 38.52232 0.321 12.62671 59 CYS B CA 1
ATOM 5987 C C A CYS C 1 61 ? 25.58321 43.66987 39.59878 0.679 12.65500 59 CYS B C 1
ATOM 5988 C C B CYS C 1 61 ? 25.71778 43.78929 39.54759 0.321 13.64442 59 CYS B C 1
ATOM 5989 O O A CYS C 1 61 ? 26.47145 42.82173 39.44302 0.679 14.68188 59 CYS B O 1
ATOM 5990 O O B CYS C 1 61 ? 26.76929 43.18184 39.30242 0.321 11.68784 59 CYS B O 1
ATOM 6005 N N . LEU C 1 62 ? 25.51677 44.46924 40.67029 1.000 12.69196 60 LEU B N 1
ATOM 6006 C CA . LEU C 1 62 ? 26.54615 44.55277 41.69452 1.000 12.63033 60 LEU B CA 1
ATOM 6007 C C . LEU C 1 62 ? 26.00542 44.08865 43.04465 1.000 13.32342 60 LEU B C 1
ATOM 6008 O O . LEU C 1 62 ? 24.88608 44.41097 43.42865 1.000 13.94111 60 LEU B O 1
ATOM 6024 N N . ARG C 1 63 ? 26.87123 43.44166 43.83273 1.000 13.80020 61 ARG B N 1
ATOM 6025 C CA . ARG C 1 63 ? 26.45515 42.94810 45.14640 1.000 13.68787 61 ARG B CA 1
ATOM 6026 C C . ARG C 1 63 ? 26.17757 44.09569 46.11170 1.000 13.74619 61 ARG B C 1
ATOM 6027 O O . ARG C 1 63 ? 26.97568 45.03306 46.22620 1.000 14.30598 61 ARG B O 1
ATOM 6048 N N . ASN C 1 64 ? 25.05680 44.00305 46.83373 1.000 14.27562 62 ASN B N 1
ATOM 6049 C CA . ASN C 1 64 ? 24.77456 44.96228 47.89250 1.000 15.35470 62 ASN B CA 1
ATOM 6050 C C . ASN C 1 64 ? 25.84041 44.86464 48.98854 1.000 16.22674 62 ASN B C 1
ATOM 6051 O O . ASN C 1 64 ? 26.25172 43.77575 49.40269 1.000 18.96149 62 ASN B O 1
ATOM 6062 N N . GLY C 1 65 ? 26.30832 46.00458 49.43614 1.000 17.15697 63 GLY B N 1
ATOM 6063 C CA . GLY C 1 65 ? 27.37119 46.05697 50.41230 1.000 19.90952 63 GLY B CA 1
ATOM 6064 C C . GLY C 1 65 ? 28.74730 46.09614 49.80153 1.000 16.96280 63 GLY B C 1
ATOM 6065 O O . GLY C 1 65 ? 29.71689 46.33590 50.52927 1.000 19.63341 63 GLY B O 1
ATOM 6069 N N . SER C 1 66 ? 28.87960 45.87444 48.49129 1.000 15.73897 64 SER B N 1
ATOM 6070 C CA . SER C 1 66 ? 30.20783 45.94283 47.90866 1.000 16.08140 64 SER B CA 1
ATOM 6071 C C . SER C 1 66 ? 30.74412 47.37444 47.91607 1.000 14.63843 64 SER B C 1
ATOM 6072 O O . SER C 1 66 ? 30.00113 48.34241 47.77802 1.000 14.96232 64 SER B O 1
ATOM 6080 N N . ALA C 1 67 ? 32.06961 47.49531 48.01031 1.000 14.53243 65 ALA B N 1
ATOM 6081 C CA . ALA C 1 67 ? 32.69887 48.81235 47.90865 1.000 14.76738 65 ALA B CA 1
ATOM 6082 C C . ALA C 1 67 ? 32.36986 49.46344 46.58797 1.000 14.54095 65 ALA B C 1
ATOM 6083 O O . ALA C 1 67 ? 32.16487 50.66635 46.53350 1.000 14.83533 65 ALA B O 1
ATOM 6090 N N . THR C 1 68 ? 32.29879 48.67840 45.51015 1.000 13.98195 66 THR B N 1
ATOM 6091 C CA . THR C 1 68 ? 32.02444 49.29375 44.21677 1.000 13.62649 66 THR B CA 1
ATOM 6092 C C . THR C 1 68 ? 30.61815 49.85774 44.16333 1.000 12.59259 66 THR B C 1
ATOM 6093 O O . THR C 1 68 ? 30.41680 50.98107 43.70452 1.000 13.04344 66 THR B O 1
ATOM 6104 N N . LEU C 1 69 ? 29.61868 49.09350 44.59932 1.000 12.90607 67 LEU B N 1
ATOM 6105 C CA . LEU C 1 69 ? 28.27339 49.64798 44.59973 1.000 13.28856 67 LEU B CA 1
ATOM 6106 C C . LEU C 1 69 ? 28.16842 50.87773 45.47386 1.000 13.74592 67 LEU B C 1
ATOM 6107 O O . LEU C 1 69 ? 27.49185 51.84026 45.11308 1.000 14.31825 67 LEU B O 1
ATOM 6123 N N A ASP C 1 70 ? 28.80423 50.86113 46.63110 0.635 13.25775 68 ASP B N 1
ATOM 6124 N N B ASP C 1 70 ? 28.84432 50.87017 46.62473 0.365 15.04696 68 ASP B N 1
ATOM 6125 C CA A ASP C 1 70 ? 28.78694 52.05601 47.46622 0.635 14.29997 68 ASP B CA 1
ATOM 6126 C CA B ASP C 1 70 ? 28.81442 52.03591 47.50661 0.365 17.20532 68 ASP B CA 1
ATOM 6127 C C A ASP C 1 70 ? 29.34756 53.25940 46.71691 0.635 13.28693 68 ASP B C 1
ATOM 6128 C C B ASP C 1 70 ? 29.41623 53.26522 46.82362 0.365 15.68359 68 ASP B C 1
ATOM 6129 O O A ASP C 1 70 ? 28.78319 54.36313 46.76746 0.635 14.37887 68 ASP B O 1
ATOM 6130 O O B ASP C 1 70 ? 28.95216 54.39321 47.03577 0.365 14.95503 68 ASP B O 1
ATOM 6147 N N . ALA C 1 71 ? 30.47359 53.07102 46.02778 1.000 14.13570 69 ALA B N 1
ATOM 6148 C CA . ALA C 1 71 ? 31.08643 54.16758 45.29589 1.000 13.99366 69 ALA B CA 1
ATOM 6149 C C . ALA C 1 71 ? 30.18556 54.63755 44.15848 1.000 13.61944 69 ALA B C 1
ATOM 6150 O O . ALA C 1 71 ? 29.98172 55.83712 43.96227 1.000 14.17648 69 ALA B O 1
ATOM 6157 N N . VAL C 1 72 ? 29.63023 53.70369 43.41234 1.000 14.15250 70 VAL B N 1
ATOM 6158 C CA . VAL C 1 72 ? 28.70624 54.03021 42.32843 1.000 14.20430 70 VAL B CA 1
ATOM 6159 C C . VAL C 1 72 ? 27.54771 54.84887 42.84651 1.000 15.60449 70 VAL B C 1
ATOM 6160 O O . VAL C 1 72 ? 27.11348 55.81742 42.21155 1.000 16.51034 70 VAL B O 1
ATOM 6173 N N . SER C 1 73 ? 27.02622 54.48029 44.00668 1.000 16.54096 71 SER B N 1
ATOM 6174 C CA . SER C 1 73 ? 25.90943 55.21886 44.57082 1.000 17.47566 71 SER B CA 1
ATOM 6175 C C . SER C 1 73 ? 26.31874 56.61543 45.04228 1.000 17.47809 71 SER B C 1
ATOM 6176 O O . SER C 1 73 ? 25.53617 57.56723 44.91915 1.000 18.17162 71 SER B O 1
ATOM 6184 N N . ALA C 1 74 ? 27.50859 56.75443 45.61762 1.000 15.52535 72 ALA B N 1
ATOM 6185 C CA . ALA C 1 74 ? 27.97780 58.06013 46.09680 1.000 15.61671 72 ALA B CA 1
ATOM 6186 C C . ALA C 1 74 ? 28.28425 59.02545 44.94972 1.000 13.95004 72 ALA B C 1
ATOM 6187 O O . ALA C 1 74 ? 27.97517 60.22365 45.02639 1.000 15.10255 72 ALA B O 1
ATOM 6194 N N . THR C 1 75 ? 28.87926 58.51507 43.88393 1.000 13.85695 73 THR B N 1
ATOM 6195 C CA . THR C 1 75 ? 29.28795 59.30472 42.73315 1.000 14.28462 73 THR B CA 1
ATOM 6196 C C . THR C 1 75 ? 28.18579 59.42579 41.69930 1.000 13.64747 73 THR B C 1
ATOM 6197 O O . THR C 1 75 ? 28.16377 60.39830 40.93568 1.000 14.40385 73 THR B O 1
ATOM 6208 N N . ARG C 1 76 ? 27.25971 58.47342 41.68320 1.000 13.98550 74 ARG B N 1
ATOM 6209 C CA . ARG C 1 76 ? 26.18779 58.43552 40.70371 1.000 13.75320 74 ARG B CA 1
ATOM 6210 C C . ARG C 1 76 ? 26.74857 58.31529 39.29700 1.000 12.66110 74 ARG B C 1
ATOM 6211 O O . ARG C 1 76 ? 26.11580 58.74456 38.33620 1.000 13.86386 74 ARG B O 1
ATOM 6232 N N . GLY C 1 77 ? 27.89377 57.65694 39.16558 1.000 14.67787 75 GLY B N 1
ATOM 6233 C CA . GLY C 1 77 ? 28.49000 57.41699 37.87315 1.000 14.56484 75 GLY B CA 1
ATOM 6234 C C . GLY C 1 77 ? 29.54799 56.35006 38.03087 1.000 13.74281 75 GLY B C 1
ATOM 6235 O O . GLY C 1 77 ? 29.97451 56.02149 39.15016 1.000 14.55505 75 GLY B O 1
ATOM 6239 N N . PHE C 1 78 ? 29.95978 55.78342 36.90045 1.000 13.65664 76 PHE B N 1
ATOM 6240 C CA . PHE C 1 78 ? 30.91241 54.67791 36.92141 1.000 13.00202 76 PHE B CA 1
ATOM 6241 C C . PHE C 1 78 ? 31.47758 54.52910 35.52294 1.000 12.66526 76 PHE B C 1
ATOM 6242 O O . PHE C 1 78 ? 30.87279 54.97605 34.54807 1.000 13.55198 76 PHE B O 1
ATOM 6259 N N . ALA C 1 79 ? 32.65260 53.91732 35.45921 1.000 12.77560 77 ALA B N 1
ATOM 6260 C CA . ALA C 1 79 ? 33.29121 53.59029 34.20012 1.000 12.57312 77 ALA B CA 1
ATOM 6261 C C . ALA C 1 79 ? 33.29280 52.07959 34.00762 1.000 12.90110 77 ALA B C 1
ATOM 6262 O O . ALA C 1 79 ? 33.56387 51.32300 34.93066 1.000 15.15592 77 ALA B O 1
ATOM 6269 N N . VAL C 1 80 ? 32.97173 51.65526 32.80550 1.000 12.49384 78 VAL B N 1
ATOM 6270 C CA . VAL C 1 80 ? 33.04414 50.26323 32.38569 1.000 12.23066 78 VAL B CA 1
ATOM 6271 C C . VAL C 1 80 ? 34.29492 50.10224 31.53307 1.000 12.00787 78 VAL B C 1
ATOM 6272 O O . VAL C 1 80 ? 34.36529 50.66111 30.43763 1.000 13.87210 78 VAL B O 1
ATOM 6285 N N . ASN C 1 81 ? 35.30122 49.38625 32.04012 1.000 12.37019 79 ASN B N 1
ATOM 6286 C CA . ASN C 1 81 ? 36.58598 49.16104 31.36786 1.000 12.38719 79 ASN B CA 1
ATOM 6287 C C . ASN C 1 81 ? 36.58830 47.74669 30.81131 1.000 12.42060 79 ASN B C 1
ATOM 6288 O O . ASN C 1 81 ? 36.65646 46.79401 31.57814 1.000 13.73636 79 ASN B O 1
ATOM 6299 N N . LEU C 1 82 ? 36.45750 47.61743 29.51578 1.000 12.86439 80 LEU B N 1
ATOM 6300 C CA . LEU C 1 82 ? 36.41588 46.30258 28.86741 1.000 12.52307 80 LEU B CA 1
ATOM 6301 C C . LEU C 1 82 ? 37.83358 45.78795 28.71903 1.000 12.69875 80 LEU B C 1
ATOM 6302 O O . LEU C 1 82 ? 38.66443 46.43892 28.10594 1.000 13.93921 80 LEU B O 1
ATOM 6318 N N . LEU C 1 83 ? 38.10337 44.60941 29.27218 1.000 12.95683 81 LEU B N 1
ATOM 6319 C CA . LEU C 1 83 ? 39.46648 44.09037 29.30047 1.000 13.36659 81 LEU B CA 1
ATOM 6320 C C . LEU C 1 83 ? 39.83979 43.37783 28.01143 1.000 14.09280 81 LEU B C 1
ATOM 6321 O O . LEU C 1 83 ? 39.06486 42.57223 27.49047 1.000 13.75777 81 LEU B O 1
ATOM 6337 N N . HIS C 1 84 ? 41.03466 43.67235 27.49011 1.000 13.91893 82 HIS B N 1
ATOM 6338 C CA . HIS C 1 84 ? 41.53244 42.89459 26.37987 1.000 14.75959 82 HIS B CA 1
ATOM 6339 C C . HIS C 1 84 ? 42.13054 41.59390 26.89142 1.000 14.96500 82 HIS B C 1
ATOM 6340 O O . HIS C 1 84 ? 42.22282 41.34514 28.10380 1.000 14.29589 82 HIS B O 1
ATOM 6354 N N . ASP C 1 85 ? 42.56031 40.75759 25.96164 1.000 15.75511 83 ASP B N 1
ATOM 6355 C CA . ASP C 1 85 ? 42.97217 39.40719 26.28656 1.000 16.41111 83 ASP B CA 1
ATOM 6356 C C . ASP C 1 85 ? 44.31725 39.33890 26.97101 1.000 16.38565 83 ASP B C 1
ATOM 6357 O O . ASP C 1 85 ? 44.70980 38.24272 27.36410 1.000 18.17134 83 ASP B O 1
ATOM 6366 N N . GLY C 1 86 ? 44.98536 40.46365 27.17332 1.000 16.16914 84 GLY B N 1
ATOM 6367 C CA . GLY C 1 86 ? 46.09541 40.55550 28.08221 1.000 17.36157 84 GLY B CA 1
ATOM 6368 C C . GLY C 1 86 ? 45.71216 40.89512 29.50564 1.000 16.90252 84 GLY B C 1
ATOM 6369 O O . GLY C 1 86 ? 46.60065 41.06840 30.34397 1.000 19.04156 84 GLY B O 1
ATOM 6373 N N . GLY C 1 87 ? 44.42501 41.04843 29.79985 1.000 15.96010 85 GLY B N 1
ATOM 6374 C CA . GLY C 1 87 ? 43.95138 41.56525 31.06290 1.000 17.42820 85 GLY B CA 1
ATOM 6375 C C . GLY C 1 87 ? 43.60414 40.57194 32.15255 1.000 15.69195 85 GLY B C 1
ATOM 6376 O O . GLY C 1 87 ? 42.97691 40.98035 33.13772 1.000 15.72606 85 GLY B O 1
ATOM 6380 N N . ARG C 1 88 ? 43.99029 39.30205 32.03157 1.000 15.62857 86 ARG B N 1
ATOM 6381 C CA . ARG C 1 88 ? 43.62504 38.34279 33.05617 1.000 15.83691 86 ARG B CA 1
ATOM 6382 C C . ARG C 1 88 ? 44.15009 38.73092 34.42135 1.000 15.84883 86 ARG B C 1
ATOM 6383 O O . ARG C 1 88 ? 43.43493 38.59587 35.40603 1.000 15.03328 86 ARG B O 1
ATOM 6404 N N . HIS C 1 89 ? 45.40150 39.17945 34.51203 1.000 16.19536 87 HIS B N 1
ATOM 6405 C CA . HIS C 1 89 ? 45.94020 39.54995 35.81733 1.000 17.48882 87 HIS B CA 1
ATOM 6406 C C . HIS C 1 89 ? 45.10144 40.65941 36.45439 1.000 16.93174 87 HIS B C 1
ATOM 6407 O O . HIS C 1 89 ? 44.76916 40.59554 37.64420 1.000 16.82986 87 HIS B O 1
ATOM 6421 N N . ALA C 1 90 ? 44.71719 41.66781 35.67604 1.000 16.54740 88 ALA B N 1
ATOM 6422 C CA . ALA C 1 90 ? 43.83796 42.71517 36.19247 1.000 16.90515 88 ALA B CA 1
ATOM 6423 C C . ALA C 1 90 ? 42.51482 42.14550 36.67532 1.000 15.08226 88 ALA B C 1
ATOM 6424 O O . ALA C 1 90 ? 42.00105 42.55427 37.72146 1.000 15.55574 88 ALA B O 1
ATOM 6431 N N . ALA C 1 91 ? 41.92479 41.23721 35.90177 1.000 14.44208 89 ALA B N 1
ATOM 6432 C CA . ALA C 1 91 ? 40.65920 40.63545 36.30381 1.000 14.09015 89 ALA B CA 1
ATOM 6433 C C . ALA C 1 91 ? 40.78884 39.84802 37.60261 1.000 14.58586 89 ALA B C 1
ATOM 6434 O O . ALA C 1 91 ? 39.86764 39.84496 38.42594 1.000 14.14730 89 ALA B O 1
ATOM 6441 N N . GLU C 1 92 ? 41.92068 39.18805 37.79964 1.000 14.21861 90 GLU B N 1
ATOM 6442 C CA . GLU C 1 92 ? 42.18541 38.47627 39.03921 1.000 14.69629 90 GLU B CA 1
ATOM 6443 C C . GLU C 1 92 ? 42.35772 39.45053 40.19819 1.000 14.81063 90 GLU B C 1
ATOM 6444 O O . GLU C 1 92 ? 41.76038 39.26608 41.26536 1.000 16.44131 90 GLU B O 1
ATOM 6456 N N . VAL C 1 93 ? 43.15090 40.50729 39.99602 1.000 15.57928 91 VAL B N 1
ATOM 6457 C CA . VAL C 1 93 ? 43.33765 41.50645 41.03976 1.000 16.75656 91 VAL B CA 1
ATOM 6458 C C . VAL C 1 93 ? 41.99396 42.04797 41.47819 1.000 16.20235 91 VAL B C 1
ATOM 6459 O O . VAL C 1 93 ? 41.70299 42.14196 42.67003 1.000 16.18476 91 VAL B O 1
ATOM 6472 N N . PHE C 1 94 ? 41.15049 42.40477 40.51669 1.000 14.56752 92 PHE B N 1
ATOM 6473 C CA . PHE C 1 94 ? 39.88852 43.07407 40.78787 1.000 14.02862 92 PHE B CA 1
ATOM 6474 C C . PHE C 1 94 ? 38.74594 42.14764 41.19147 1.000 14.29579 92 PHE B C 1
ATOM 6475 O O . PHE C 1 94 ? 37.64053 42.63254 41.45861 1.000 13.94921 92 PHE B O 1
ATOM 6492 N N . SER C 1 95 ? 39.01517 40.85857 41.35394 1.000 14.40779 93 SER B N 1
ATOM 6493 C CA . SER C 1 95 ? 38.04657 39.92787 41.90738 1.000 15.07851 93 SER B CA 1
ATOM 6494 C C . SER C 1 95 ? 38.55273 39.25806 43.17157 1.000 16.03172 93 SER B C 1
ATOM 6495 O O . SER C 1 95 ? 37.85160 38.41211 43.73346 1.000 18.14197 93 SER B O 1
ATOM 6503 N N . GLY C 1 96 ? 39.74380 39.60015 43.63702 1.000 16.27254 94 GLY B N 1
ATOM 6504 C CA . GLY C 1 96 ? 40.36937 38.88977 44.72949 1.000 17.46551 94 GLY B CA 1
ATOM 6505 C C . GLY C 1 96 ? 40.58813 39.73756 45.96211 1.000 16.37229 94 GLY B C 1
ATOM 6506 O O . GLY C 1 96 ? 40.17616 40.88955 46.01013 1.000 17.34030 94 GLY B O 1
ATOM 6510 N N . PRO C 1 97 ? 41.24452 39.16788 46.97349 1.000 19.64064 95 PRO B N 1
ATOM 6511 C CA . PRO C 1 97 ? 41.30213 39.80329 48.30433 1.000 22.43743 95 PRO B CA 1
ATOM 6512 C C . PRO C 1 97 ? 42.39450 40.85268 48.47872 1.000 22.16216 95 PRO B C 1
ATOM 6513 O O . PRO C 1 97 ? 42.50561 41.41530 49.57843 1.000 24.47710 95 PRO B O 1
ATOM 6524 N N . ASP C 1 98 ? 43.19369 41.13536 47.44644 1.000 21.79026 96 ASP B N 1
ATOM 6525 C CA . ASP C 1 98 ? 44.33067 42.05361 47.57918 1.000 23.23729 96 ASP B CA 1
ATOM 6526 C C . ASP C 1 98 ? 43.85973 43.41789 48.06689 1.000 21.41313 96 ASP B C 1
ATOM 6527 O O . ASP C 1 98 ? 42.88696 43.95299 47.52417 1.000 21.18437 96 ASP B O 1
ATOM 6536 N N . PRO C 1 99 ? 44.58327 44.05008 48.98642 1.000 20.77980 97 PRO B N 1
ATOM 6537 C CA . PRO C 1 99 ? 44.39584 45.48577 49.21970 1.000 20.71631 97 PRO B CA 1
ATOM 6538 C C . PRO C 1 99 ? 44.92262 46.32189 48.05789 1.000 19.74521 97 PRO B C 1
ATOM 6539 O O . PRO C 1 99 ? 45.72476 45.87335 47.23585 1.000 22.96772 97 PRO B O 1
ATOM 6550 N N . ASN C 1 100 ? 44.43080 47.55585 47.99127 1.000 19.87669 98 ASN B N 1
ATOM 6551 C CA . ASN C 1 100 ? 44.96267 48.58836 47.10439 1.000 20.73311 98 ASN B CA 1
ATOM 6552 C C . ASN C 1 100 ? 45.07199 48.10191 45.65280 1.000 20.72825 98 ASN B C 1
ATOM 6553 O O . ASN C 1 100 ? 46.14195 48.09095 45.04409 1.000 20.87433 98 ASN B O 1
ATOM 6564 N N . ARG C 1 101 ? 43.92909 47.70867 45.09466 1.000 18.08789 99 ARG B N 1
ATOM 6565 C CA . ARG C 1 101 ? 43.93314 47.11132 43.77140 1.000 16.85414 99 ARG B CA 1
ATOM 6566 C C . ARG C 1 101 ? 44.47916 48.06417 42.73051 1.000 17.35032 99 ARG B C 1
ATOM 6567 O O . ARG C 1 101 ? 45.11289 47.61850 41.76332 1.000 17.14793 99 ARG B O 1
ATOM 6588 N N . PHE C 1 102 ? 44.24430 49.37061 42.89838 1.000 16.89814 100 PHE B N 1
ATOM 6589 C CA . PHE C 1 102 ? 44.68754 50.32937 41.91013 1.000 17.96254 100 PHE B CA 1
ATOM 6590 C C . PHE C 1 102 ? 46.18844 50.55804 41.98304 1.000 19.83173 100 PHE B C 1
ATOM 6591 O O . PHE C 1 102 ? 46.75257 51.18375 41.08770 1.000 22.73397 100 PHE B O 1
ATOM 6608 N N A SER C 1 103 ? 46.86416 50.07697 43.02205 0.773 18.30561 101 SER B N 1
ATOM 6609 N N B SER C 1 103 ? 46.85379 50.07519 43.02968 0.227 19.90789 101 SER B N 1
ATOM 6610 C CA A SER C 1 103 ? 48.31919 50.11448 43.03367 0.773 20.39038 101 SER B CA 1
ATOM 6611 C CA B SER C 1 103 ? 48.30951 50.09302 43.07358 0.227 20.93192 101 SER B CA 1
ATOM 6612 C C A SER C 1 103 ? 48.91612 48.99740 42.18705 0.773 20.59561 101 SER B C 1
ATOM 6613 C C B SER C 1 103 ? 48.92416 48.92123 42.31957 0.227 20.99110 101 SER B C 1
ATOM 6614 O O A SER C 1 103 ? 50.12101 49.02054 41.91403 0.773 22.89245 101 SER B O 1
ATOM 6615 O O B SER C 1 103 ? 50.15391 48.81762 42.26436 0.227 19.96942 101 SER B O 1
ATOM 6630 N N . ARG C 1 104 ? 48.10309 48.03010 41.76407 1.000 19.64980 102 ARG B N 1
ATOM 6631 C CA . ARG C 1 104 ? 48.57586 46.84278 41.07732 1.000 19.99841 102 ARG B CA 1
ATOM 6632 C C . ARG C 1 104 ? 48.29967 46.85548 39.58591 1.000 21.01132 102 ARG B C 1
ATOM 6633 O O . ARG C 1 104 ? 48.68942 45.90093 38.89535 1.000 23.71571 102 ARG B O 1
ATOM 6654 N N . VAL C 1 105 ? 47.63248 47.89688 39.08386 1.000 20.24688 103 VAL B N 1
ATOM 6655 C CA . VAL C 1 105 ? 47.37129 48.10402 37.66322 1.000 20.83507 103 VAL B CA 1
ATOM 6656 C C . VAL C 1 105 ? 47.72729 49.54806 37.33416 1.000 21.12574 103 VAL B C 1
ATOM 6657 O O . VAL C 1 105 ? 47.71589 50.42926 38.19222 1.000 24.82267 103 VAL B O 1
ATOM 6670 N N . GLN C 1 106 ? 48.02120 49.79208 36.06627 1.000 20.67410 104 GLN B N 1
ATOM 6671 C CA . GLN C 1 106 ? 48.15900 51.15874 35.60741 1.000 21.87710 104 GLN B CA 1
ATOM 6672 C C . GLN C 1 106 ? 46.76758 51.75704 35.43331 1.000 19.97340 104 GLN B C 1
ATOM 6673 O O . GLN C 1 106 ? 45.85144 51.12324 34.88746 1.000 21.46581 104 GLN B O 1
ATOM 6687 N N . TRP C 1 107 ? 46.58975 52.97699 35.91416 1.000 19.35834 105 TRP B N 1
ATOM 6688 C CA . TRP C 1 107 ? 45.30609 53.62766 35.73973 1.000 19.07555 105 TRP B CA 1
ATOM 6689 C C . TRP C 1 107 ? 45.50779 55.12640 35.63710 1.000 19.44221 105 TRP B C 1
ATOM 6690 O O . TRP C 1 107 ? 46.54467 55.65757 36.02552 1.000 20.84233 105 TRP B O 1
ATOM 6711 N N . LYS C 1 108 ? 44.48104 55.78668 35.11259 1.000 19.30158 106 LYS B N 1
ATOM 6712 C CA . LYS C 1 108 ? 44.41879 57.23126 34.93235 1.000 21.02563 106 LYS B CA 1
ATOM 6713 C C . LYS C 1 108 ? 43.00660 57.71286 35.24071 1.000 19.88687 106 LYS B C 1
ATOM 6714 O O . LYS C 1 108 ? 42.06046 56.94690 35.17197 1.000 18.99404 106 LYS B O 1
ATOM 6733 N N . GLN C 1 109 ? 42.86538 58.99989 35.57426 1.000 22.46811 107 GLN B N 1
ATOM 6734 C CA . GLN C 1 109 ? 41.54774 59.61487 35.73991 1.000 22.62000 107 GLN B CA 1
ATOM 6735 C C . GLN C 1 109 ? 40.96216 60.05920 34.40264 1.000 21.66677 107 GLN B C 1
ATOM 6736 O O . GLN C 1 109 ? 41.64513 60.70559 33.61033 1.000 26.62267 107 GLN B O 1
ATOM 6750 N N . CYS C 1 110 ? 39.69431 59.71391 34.14957 1.000 22.85944 108 CYS B N 1
ATOM 6751 C CA . CYS C 1 110 ? 38.93254 60.34006 33.06707 1.000 22.63960 108 CYS B CA 1
ATOM 6752 C C . CYS C 1 110 ? 38.66126 61.81491 33.43541 1.000 24.26760 108 CYS B C 1
ATOM 6753 O O . CYS C 1 110 ? 38.92500 62.26454 34.56345 1.000 23.66393 108 CYS B O 1
ATOM 6761 N N . ARG C 1 111 ? 38.13006 62.58083 32.47966 1.000 29.29691 109 ARG B N 1
ATOM 6762 C CA . ARG C 1 111 ? 37.90836 64.01281 32.71140 1.000 28.10398 109 ARG B CA 1
ATOM 6763 C C . ARG C 1 111 ? 36.94953 64.27282 33.86730 1.000 23.15799 109 ARG B C 1
ATOM 6764 O O . ARG C 1 111 ? 36.96279 65.36049 34.45485 1.000 23.04600 109 ARG B O 1
ATOM 6785 N N A SER C 1 112 ? 36.10684 63.29188 34.13313 0.735 23.60304 110 SER B N 1
ATOM 6786 N N B SER C 1 112 ? 36.08946 63.30958 34.17853 0.265 20.65762 110 SER B N 1
ATOM 6787 C CA A SER C 1 112 ? 35.12661 63.16158 35.18806 0.735 27.66585 110 SER B CA 1
ATOM 6788 C CA B SER C 1 112 ? 35.15458 63.37258 35.28691 0.265 22.79324 110 SER B CA 1
ATOM 6789 C C A SER C 1 112 ? 35.73499 62.76940 36.52154 0.735 19.63418 110 SER B C 1
ATOM 6790 C C B SER C 1 112 ? 35.69656 62.67625 36.52545 0.265 18.93016 110 SER B C 1
ATOM 6791 O O A SER C 1 112 ? 35.04789 62.83248 37.55297 0.735 22.88927 110 SER B O 1
ATOM 6792 O O B SER C 1 112 ? 34.94244 62.44934 37.48348 0.265 16.56056 110 SER B O 1
ATOM 6807 N N . GLY C 1 113 ? 36.97197 62.28289 36.51304 1.000 19.31638 111 GLY B N 1
ATOM 6808 C CA . GLY C 1 113 ? 37.56993 61.66720 37.67042 1.000 18.15636 111 GLY B CA 1
ATOM 6809 C C . GLY C 1 113 ? 37.43267 60.16593 37.74312 1.000 16.51657 111 GLY B C 1
ATOM 6810 O O . GLY C 1 113 ? 38.05723 59.55051 38.62146 1.000 17.54515 111 GLY B O 1
ATOM 6814 N N . LEU C 1 114 ? 36.65872 59.55605 36.87021 1.000 15.94460 112 LEU B N 1
ATOM 6815 C CA . LEU C 1 114 ? 36.46873 58.11145 36.97775 1.000 16.03978 112 LEU B CA 1
ATOM 6816 C C . LEU C 1 114 ? 37.75972 57.35743 36.63452 1.000 15.44578 112 LEU B C 1
ATOM 6817 O O . LEU C 1 114 ? 38.44864 57.70699 35.67021 1.000 17.21011 112 LEU B O 1
ATOM 6833 N N . PRO C 1 115 ? 38.04407 56.23748 37.31050 1.000 15.58459 113 PRO B N 1
ATOM 6834 C CA . PRO C 1 115 ? 39.28001 55.48740 37.00508 1.000 15.54376 113 PRO B CA 1
ATOM 6835 C C . PRO C 1 115 ? 39.18752 54.69335 35.70485 1.000 14.84279 113 PRO B C 1
ATOM 6836 O O . PRO C 1 115 ? 38.24257 53.91739 35.48851 1.000 15.78080 113 PRO B O 1
ATOM 6847 N N . TRP C 1 116 ? 40.20778 54.85545 34.87401 1.000 15.34276 114 TRP B N 1
ATOM 6848 C CA . TRP C 1 116 ? 40.37303 54.13706 33.60868 1.000 15.42310 114 TRP B CA 1
ATOM 6849 C C . TRP C 1 116 ? 41.59569 53.23878 33.69237 1.000 14.86069 114 TRP B C 1
ATOM 6850 O O . TRP C 1 116 ? 42.68998 53.71037 34.00236 1.000 17.05000 114 TRP B O 1
ATOM 6871 N N . LEU C 1 117 ? 41.41214 51.96005 33.39011 1.000 14.81302 115 LEU B N 1
ATOM 6872 C CA . LEU C 1 117 ? 42.52063 50.99774 33.37048 1.000 15.67649 115 LEU B CA 1
ATOM 6873 C C . LEU C 1 117 ? 43.18458 51.07140 32.00078 1.000 17.79461 115 LEU B C 1
ATOM 6874 O O . LEU C 1 117 ? 42.86046 50.30827 31.08021 1.000 20.74403 115 LEU B O 1
ATOM 6890 N N . SER C 1 118 ? 44.17420 51.96163 31.90233 1.000 19.60547 116 SER B N 1
ATOM 6891 C CA . SER C 1 118 ? 44.71244 52.41717 30.63216 1.000 25.11687 116 SER B CA 1
ATOM 6892 C C . SER C 1 118 ? 45.57770 51.38305 29.94941 1.000 24.63130 116 SER B C 1
ATOM 6893 O O . SER C 1 118 ? 45.78637 51.48834 28.73747 1.000 29.87841 116 SER B O 1
ATOM 6901 N N . LYS C 1 119 ? 46.10218 50.40909 30.68283 1.000 21.17904 117 LYS B N 1
ATOM 6902 C CA . LYS C 1 119 ? 46.92484 49.37850 30.07413 1.000 20.49893 117 LYS B CA 1
ATOM 6903 C C . LYS C 1 119 ? 46.16590 48.09326 29.80276 1.000 19.23703 117 LYS B C 1
ATOM 6904 O O . LYS C 1 119 ? 46.47791 47.40893 28.82610 1.000 21.98505 117 LYS B O 1
ATOM 6923 N N . ASP C 1 120 ? 45.18367 47.74768 30.64007 1.000 17.34345 118 ASP B N 1
ATOM 6924 C CA . ASP C 1 120 ? 44.51355 46.44902 30.57259 1.000 17.63189 118 ASP B CA 1
ATOM 6925 C C . ASP C 1 120 ? 43.18785 46.45965 29.82701 1.000 16.60260 118 ASP B C 1
ATOM 6926 O O . ASP C 1 120 ? 42.67437 45.37904 29.51238 1.000 16.66621 118 ASP B O 1
ATOM 6935 N N . ALA C 1 121 ? 42.62208 47.63115 29.57279 1.000 16.66254 119 ALA B N 1
ATOM 6936 C CA . ALA C 1 121 ? 41.35487 47.77237 28.88703 1.000 16.66594 119 ALA B CA 1
ATOM 6937 C C . ALA C 1 121 ? 41.57029 48.31598 27.48038 1.000 16.95104 119 ALA B C 1
ATOM 6938 O O . ALA C 1 121 ? 42.45917 49.13674 27.24383 1.000 21.06882 119 ALA B O 1
ATOM 6945 N N . PHE C 1 122 ? 40.73689 47.86024 26.53881 1.000 16.18157 120 PHE B N 1
ATOM 6946 C CA . PHE C 1 122 ? 40.72626 48.40627 25.18410 1.000 16.71929 120 PHE B CA 1
ATOM 6947 C C . PHE C 1 122 ? 39.57039 49.35844 24.96172 1.000 16.11657 120 PHE B C 1
ATOM 6948 O O . PHE C 1 122 ? 39.52671 49.99929 23.92047 1.000 17.73126 120 PHE B O 1
ATOM 6965 N N . ALA C 1 123 ? 38.64514 49.46083 25.91189 1.000 14.94956 121 ALA B N 1
ATOM 6966 C CA . ALA C 1 123 ? 37.56164 50.40534 25.78527 1.000 15.79282 121 ALA B CA 1
ATOM 6967 C C . ALA C 1 123 ? 37.11577 50.82824 27.16238 1.000 15.06529 121 ALA B C 1
ATOM 6968 O O . ALA C 1 123 ? 37.17408 50.03858 28.10048 1.000 15.57024 121 ALA B O 1
ATOM 6975 N N A VAL C 1 124 ? 36.70708 52.08998 27.30466 0.552 16.36729 122 VAL B N 1
ATOM 6976 N N B VAL C 1 124 ? 36.66788 52.06489 27.25595 0.448 16.48027 122 VAL B N 1
ATOM 6977 C CA A VAL C 1 124 ? 36.18651 52.59186 28.57248 0.552 14.54228 122 VAL B CA 1
ATOM 6978 C CA B VAL C 1 124 ? 36.11536 52.58796 28.48099 0.448 16.06484 122 VAL B CA 1
ATOM 6979 C C A VAL C 1 124 ? 34.96126 53.46311 28.28867 0.552 15.26088 122 VAL B C 1
ATOM 6980 C C B VAL C 1 124 ? 34.86289 53.34442 28.12231 0.448 15.71944 122 VAL B C 1
ATOM 6981 O O A VAL C 1 124 ? 35.04272 54.44264 27.53205 0.552 15.71873 122 VAL B O 1
ATOM 6982 O O B VAL C 1 124 ? 34.82496 54.09248 27.13795 0.448 16.75370 122 VAL B O 1
ATOM 7007 N N . ALA C 1 125 ? 33.82722 53.10446 28.89453 1.000 15.06568 123 ALA B N 1
ATOM 7008 C CA . ALA C 1 125 ? 32.56763 53.82511 28.79160 1.000 14.62098 123 ALA B CA 1
ATOM 7009 C C . ALA C 1 125 ? 32.26920 54.48179 30.12820 1.000 13.91757 123 ALA B C 1
ATOM 7010 O O . ALA C 1 125 ? 32.17196 53.79447 31.14733 1.000 15.87321 123 ALA B O 1
ATOM 7017 N N . GLU C 1 126 ? 32.13324 55.80430 30.11644 1.000 14.39461 124 GLU B N 1
ATOM 7018 C CA . GLU C 1 126 ? 31.76074 56.54870 31.29875 1.000 14.89365 124 GLU B CA 1
ATOM 7019 C C . GLU C 1 126 ? 30.25514 56.69744 31.31393 1.000 13.72936 124 GLU B C 1
ATOM 7020 O O . GLU C 1 126 ? 29.67407 57.14328 30.32473 1.000 15.38252 124 GLU B O 1
ATOM 7032 N N . CYS C 1 127 ? 29.64877 56.34609 32.43985 1.000 13.94388 125 CYS B N 1
ATOM 7033 C CA . CYS C 1 127 ? 28.20271 56.23657 32.60222 1.000 13.94797 125 CYS B CA 1
ATOM 7034 C C . CYS C 1 127 ? 27.69082 57.06399 33.77367 1.000 13.49389 125 CYS B C 1
ATOM 7035 O O . CYS C 1 127 ? 28.33999 57.12766 34.81861 1.000 15.82245 125 CYS B O 1
ATOM 7043 N N . ARG C 1 128 ? 26.51909 57.66824 33.59804 1.000 14.02920 126 ARG B N 1
ATOM 7044 C CA . ARG C 1 128 ? 25.76127 58.24514 34.69249 1.000 14.68614 126 ARG B CA 1
ATOM 7045 C C . ARG C 1 128 ? 24.73655 57.22788 35.16300 1.000 14.38890 126 ARG B C 1
ATOM 7046 O O . ARG C 1 128 ? 24.06697 56.59070 34.35605 1.000 15.25928 126 ARG B O 1
ATOM 7067 N N . VAL C 1 129 ? 24.60335 57.09116 36.47247 1.000 14.19289 127 VAL B N 1
ATOM 7068 C CA . VAL C 1 129 ? 23.56468 56.22697 37.01638 1.000 13.77445 127 VAL B CA 1
ATOM 7069 C C . VAL C 1 129 ? 22.21113 56.84937 36.71313 1.000 13.87081 127 VAL B C 1
ATOM 7070 O O . VAL C 1 129 ? 21.91665 57.96400 37.14688 1.000 16.48322 127 VAL B O 1
ATOM 7083 N N . SER C 1 130 ? 21.38353 56.13121 35.96124 1.000 13.89635 128 SER B N 1
ATOM 7084 C CA . SER C 1 130 ? 20.06345 56.61431 35.59880 1.000 14.60272 128 SER B CA 1
ATOM 7085 C C . SER C 1 130 ? 18.94407 55.91131 36.35239 1.000 15.85755 128 SER B C 1
ATOM 7086 O O . SER C 1 130 ? 17.79086 56.33152 36.23423 1.000 19.53252 128 SER B O 1
ATOM 7094 N N . GLY C 1 131 ? 19.25527 54.88186 37.11319 1.000 15.94546 129 GLY B N 1
ATOM 7095 C CA . GLY C 1 131 ? 18.26708 54.19138 37.90964 1.000 16.91784 129 GLY B CA 1
ATOM 7096 C C . GLY C 1 131 ? 18.91785 52.96908 38.50004 1.000 15.36203 129 GLY B C 1
ATOM 7097 O O . GLY C 1 131 ? 19.99257 52.55140 38.06914 1.000 14.80068 129 GLY B O 1
ATOM 7101 N N . THR C 1 132 ? 18.23940 52.39235 39.48754 1.000 16.65460 130 THR B N 1
ATOM 7102 C CA . THR C 1 132 ? 18.65837 51.14221 40.11195 1.000 16.88365 130 THR B CA 1
ATOM 7103 C C . THR C 1 132 ? 17.43709 50.28918 40.43244 1.000 17.32137 130 THR B C 1
ATOM 7104 O O . THR C 1 132 ? 16.32823 50.80523 40.60718 1.000 20.00680 130 THR B O 1
ATOM 7115 N N . GLN C 1 133 ? 17.66177 48.97370 40.51635 1.000 17.41381 131 GLN B N 1
ATOM 7116 C CA . GLN C 1 133 ? 16.63938 48.02754 40.96550 1.000 17.30849 131 GLN B CA 1
ATOM 7117 C C . GLN C 1 133 ? 17.28315 46.97842 41.85397 1.000 16.61709 131 GLN B C 1
ATOM 7118 O O . GLN C 1 133 ? 18.11777 46.20685 41.38843 1.000 15.85044 131 GLN B O 1
ATOM 7132 N N . GLU C 1 134 ? 16.87787 46.91801 43.11632 1.000 17.81222 132 GLU B N 1
ATOM 7133 C CA . GLU C 1 134 ? 17.36752 45.86332 43.99034 1.000 17.74355 132 GLU B CA 1
ATOM 7134 C C . GLU C 1 134 ? 16.69893 44.55577 43.61684 1.000 17.69877 132 GLU B C 1
ATOM 7135 O O . GLU C 1 134 ? 15.49798 44.50949 43.32828 1.000 19.85505 132 GLU B O 1
ATOM 7147 N N A VAL C 1 135 ? 17.49485 43.49056 43.60053 0.542 16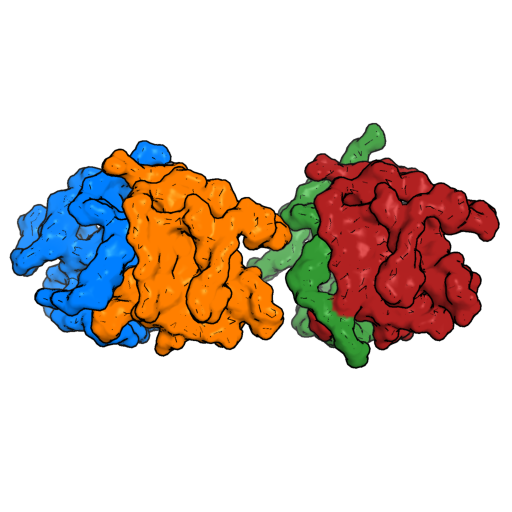.33380 133 VAL B N 1
ATOM 7148 N N B VAL C 1 135 ? 17.48311 43.48467 43.63576 0.458 17.86691 133 VAL B N 1
ATOM 7149 C CA A VAL C 1 135 ? 17.03099 42.12846 43.37474 0.542 16.90087 133 VAL B CA 1
ATOM 7150 C CA B VAL C 1 135 ? 16.98520 42.14381 43.37123 0.458 19.81719 133 VAL B CA 1
ATOM 7151 C C A VAL C 1 135 ? 17.76510 41.28209 44.39754 0.542 17.45949 133 VAL B C 1
ATOM 7152 C C B VAL C 1 135 ? 17.71022 41.18691 44.31058 0.458 20.31503 133 VAL B C 1
ATOM 7153 O O A VAL C 1 135 ? 18.98574 41.09659 44.30014 0.542 14.79151 133 VAL B O 1
ATOM 7154 O O B VAL C 1 135 ? 18.85748 40.79544 44.06492 0.458 19.65616 133 VAL B O 1
ATOM 7179 N N . GLY C 1 136 ? 17.04877 40.82841 45.41156 1.000 21.90828 134 GLY B N 1
ATOM 7180 C CA . GLY C 1 136 ? 17.71248 40.08340 46.45457 1.000 22.38291 134 GLY B CA 1
ATOM 7181 C C . GLY C 1 136 ? 18.85260 40.88156 47.05889 1.000 21.81399 134 GLY B C 1
ATOM 7182 O O . GLY C 1 136 ? 18.71082 42.04814 47.44200 1.000 23.88210 134 GLY B O 1
ATOM 7186 N N . ASP C 1 137 ? 20.01691 40.25563 47.14697 1.000 20.51843 135 ASP B N 1
ATOM 7187 C CA . ASP C 1 137 ? 21.18277 40.90839 47.70868 1.000 18.45348 135 ASP B CA 1
ATOM 7188 C C . ASP C 1 137 ? 22.05474 41.58540 46.65523 1.000 16.68403 135 ASP B C 1
ATOM 7189 O O . ASP C 1 137 ? 23.22495 41.86415 46.93287 1.000 16.74739 135 ASP B O 1
ATOM 7198 N N . HIS C 1 138 ? 21.50621 41.85962 45.47263 1.000 14.91997 136 HIS B N 1
ATOM 7199 C CA . HIS C 1 138 ? 22.19636 42.58428 44.41352 1.000 14.04186 136 HIS B CA 1
ATOM 7200 C C . HIS C 1 138 ? 21.37356 43.78665 43.99326 1.000 13.26106 136 HIS B C 1
ATOM 7201 O O . HIS C 1 138 ? 20.18137 43.88071 44.27246 1.000 15.07130 136 HIS B O 1
ATOM 7216 N N . THR C 1 139 ? 22.04006 44.68098 43.27057 1.000 13.45190 137 THR B N 1
ATOM 7217 C CA . THR C 1 139 ? 21.40776 45.82925 42.66249 1.000 13.77502 137 THR B CA 1
ATOM 7218 C C . THR C 1 139 ? 21.77011 45.90629 41.19217 1.000 12.91835 137 THR B C 1
ATOM 7219 O O . THR C 1 139 ? 22.94368 45.89682 40.84563 1.000 14.48743 137 THR B O 1
ATOM 7230 N N . VAL C 1 140 ? 20.74578 45.97453 40.34049 1.000 12.93400 138 VAL B N 1
ATOM 7231 C CA . VAL C 1 140 ? 20.92272 46.27730 38.92015 1.000 13.00124 138 VAL B CA 1
ATOM 7232 C C . VAL C 1 140 ? 21.07464 47.78622 38.81199 1.000 12.98117 138 VAL B C 1
ATOM 7233 O O . VAL C 1 140 ? 20.20723 48.53166 39.28883 1.000 14.41958 138 VAL B O 1
ATOM 7246 N N . VAL C 1 141 ? 22.18820 48.22917 38.23829 1.000 12.78455 139 VAL B N 1
ATOM 7247 C CA . VAL C 1 141 ? 22.48230 49.64115 38.05793 1.000 12.44578 139 VAL B CA 1
ATOM 7248 C C . VAL C 1 141 ? 22.42265 49.95114 36.57978 1.000 12.16250 139 VAL B C 1
ATOM 7249 O O . VAL C 1 141 ? 23.15009 49.35742 35.78787 1.000 13.38991 139 VAL B O 1
ATOM 7262 N N . PHE C 1 142 ? 21.55590 50.87660 36.21603 1.000 12.43275 140 PHE B N 1
ATOM 7263 C CA . PHE C 1 142 ? 21.45064 51.36489 34.85731 1.000 12.82052 140 PHE B CA 1
ATOM 7264 C C . PHE C 1 142 ? 22.40141 52.53316 34.65154 1.000 13.77862 140 PHE B C 1
ATOM 7265 O O . PHE C 1 142 ? 22.45206 53.45153 35.47430 1.000 14.50252 140 PHE B O 1
ATOM 7282 N N . GLY C 1 143 ? 23.17250 52.46594 33.56845 1.000 13.39393 141 GLY B N 1
ATOM 7283 C CA . GLY C 1 143 ? 24.15296 53.46643 33.22113 1.000 14.11425 141 GLY B CA 1
ATOM 7284 C C . GLY C 1 143 ? 23.89193 54.05742 31.85539 1.000 13.45882 141 GLY B C 1
ATOM 7285 O O . GLY C 1 143 ? 24.03210 53.36799 30.83938 1.000 14.76137 141 GLY B O 1
ATOM 7289 N N . GLU C 1 144 ? 23.55463 55.33034 31.81705 1.000 13.61261 142 GLU B N 1
ATOM 7290 C CA . GLU C 1 144 ? 23.47964 56.06319 30.55972 1.000 13.80860 142 GLU B CA 1
ATOM 7291 C C . GLU C 1 144 ? 24.87372 56.49684 30.13957 1.000 13.18761 142 GLU B C 1
ATOM 7292 O O . GLU C 1 144 ? 25.57312 57.20901 30.86792 1.000 14.98955 142 GLU B O 1
ATOM 7304 N N . VAL C 1 145 ? 25.28969 56.03008 28.97890 1.000 14.43032 143 VAL B N 1
ATOM 7305 C CA . VAL C 1 145 ? 26.66115 56.20386 28.54139 1.000 14.53133 143 VAL B CA 1
ATOM 7306 C C . VAL C 1 145 ? 26.84976 57.63535 28.07556 1.000 15.98782 143 VAL B C 1
ATOM 7307 O O . VAL C 1 145 ? 26.09642 58.13033 27.22725 1.000 17.29598 143 VAL B O 1
ATOM 7320 N N . ALA C 1 146 ? 27.83302 58.30919 28.65214 1.000 16.12006 144 ALA B N 1
ATOM 7321 C CA . ALA C 1 146 ? 28.13521 59.70715 28.36436 1.000 18.69406 144 ALA B CA 1
ATOM 7322 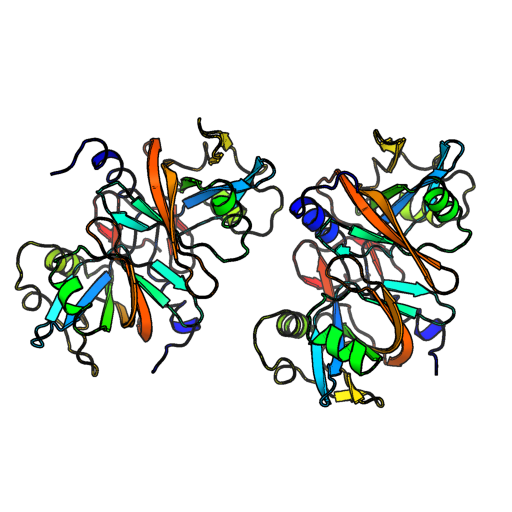C C . ALA C 1 146 ? 29.26422 59.86352 27.36212 1.000 18.86462 144 ALA B C 1
ATOM 7323 O O . ALA C 1 146 ? 29.21035 60.75422 26.52100 1.000 21.96115 144 ALA B O 1
ATOM 7330 N N . ARG C 1 147 ? 30.29410 59.03282 27.45238 1.000 17.66042 145 ARG B N 1
ATOM 7331 C CA . ARG C 1 147 ? 31.49169 59.11986 26.64516 1.000 19.10114 145 ARG B CA 1
ATOM 7332 C C . ARG C 1 147 ? 32.08749 57.73256 26.53126 1.000 16.24560 145 ARG B C 1
ATOM 7333 O O . ARG C 1 147 ? 32.00161 56.94157 27.46809 1.000 17.10969 145 ARG B O 1
ATOM 7354 N N . ILE C 1 148 ? 32.69288 57.44687 25.38661 1.000 16.72865 146 ILE B N 1
ATOM 7355 C CA . ILE C 1 148 ? 33.37128 56.18649 25.11136 1.000 16.11696 146 ILE B CA 1
ATOM 7356 C C . ILE C 1 148 ? 34.71808 56.48173 24.48927 1.000 18.03401 146 ILE B C 1
ATOM 7357 O O . ILE C 1 148 ? 34.80561 57.30127 23.57232 1.000 19.72094 146 ILE B O 1
ATOM 7373 N N . ALA C 1 149 ? 35.75252 55.80205 24.96121 1.000 17.23624 147 ALA B N 1
ATOM 7374 C CA . ALA C 1 149 ? 37.04546 55.75880 24.30382 1.000 18.43433 147 ALA B CA 1
ATOM 7375 C C . ALA C 1 149 ? 37.30936 54.30534 23.98866 1.000 18.18473 147 ALA B C 1
ATOM 7376 O O . ALA C 1 149 ? 37.21869 53.46823 24.86950 1.000 21.40380 147 ALA B O 1
ATOM 7383 N N . GLN C 1 150 ? 37.61054 54.00282 22.73957 1.000 17.53604 148 GLN 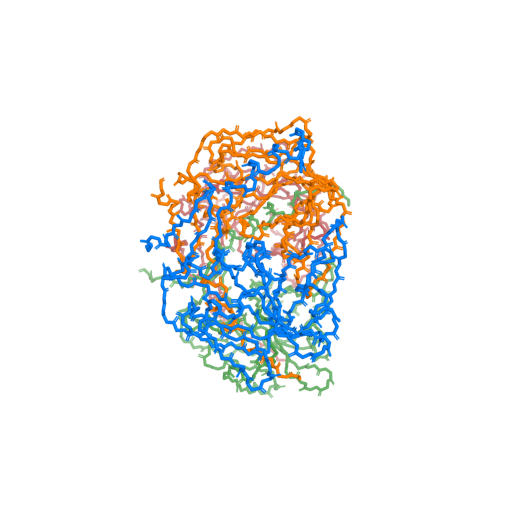B N 1
ATOM 7384 C CA . GLN C 1 150 ? 37.75257 52.62550 22.29990 1.000 17.96520 148 GLN B CA 1
ATOM 7385 C C . GLN C 1 150 ? 38.88229 52.50106 21.29411 1.000 19.13066 148 GLN B C 1
ATOM 7386 O O . GLN C 1 150 ? 39.01484 53.32740 20.38703 1.000 21.76050 148 GLN B O 1
ATOM 7400 N N A THR C 1 151 ? 39.68692 51.45854 21.47652 0.541 19.03276 149 THR B N 1
ATOM 7401 N N B THR C 1 151 ? 39.68380 51.46094 21.44539 0.459 19.13738 149 THR B N 1
ATOM 7402 C CA A THR C 1 151 ? 40.79892 51.10321 20.61210 0.541 22.13585 149 THR B CA 1
ATOM 7403 C CA B THR C 1 151 ? 40.70841 51.14557 20.47334 0.459 20.65202 149 THR B CA 1
ATOM 7404 C C A THR C 1 151 ? 40.60847 49.66885 20.13833 0.541 22.69223 149 THR B C 1
ATOM 7405 C C B THR C 1 151 ? 40.65023 49.65900 20.17125 0.459 22.02115 149 THR B C 1
ATOM 7406 O O A THR C 1 151 ? 39.73085 48.94687 20.60906 0.541 21.26970 149 THR B O 1
ATOM 7407 O O B THR C 1 151 ? 39.92010 48.89589 20.80286 0.459 20.72634 149 THR B O 1
ATOM 7428 N N . ASP C 1 152 ? 41.44234 49.25263 19.19225 1.000 24.67508 150 ASP B N 1
ATOM 7429 C CA . ASP C 1 152 ? 41.43490 47.86458 18.76115 1.000 28.41746 150 ASP B CA 1
ATOM 7430 C C . ASP C 1 152 ? 41.88442 46.96396 19.90099 1.000 26.68935 150 ASP B C 1
ATOM 7431 O O . ASP C 1 152 ? 42.75225 47.32093 20.70516 1.000 26.54401 150 ASP B O 1
ATOM 7440 N N . GLY C 1 153 ? 41.28237 45.79337 19.97943 1.000 25.21248 151 GLY B N 1
ATOM 7441 C CA . GLY C 1 153 ? 41.72917 44.82175 20.93760 1.000 23.05943 151 GLY B CA 1
ATOM 7442 C C . GLY C 1 153 ? 40.89617 43.57471 20.81280 1.000 21.53074 151 GLY B C 1
ATOM 7443 O O . GLY C 1 153 ? 39.76586 43.59750 20.30987 1.000 24.64443 151 GLY B O 1
ATOM 7447 N N . THR C 1 154 ? 41.45827 42.49748 21.30285 1.000 19.24989 152 THR B N 1
ATOM 7448 C CA . THR C 1 154 ? 40.76545 41.23655 21.30141 1.000 18.86874 152 THR B CA 1
ATOM 7449 C C . THR C 1 154 ? 40.26104 40.98627 22.70949 1.000 16.32786 152 THR B C 1
ATOM 7450 O O . THR C 1 154 ? 41.07553 40.98300 23.64305 1.000 16.96971 152 THR B O 1
ATOM 7461 N N . PRO C 1 155 ? 38.95164 40.81484 22.92115 1.000 14.94412 153 PRO B N 1
ATOM 7462 C CA . PRO C 1 155 ? 38.43251 40.74096 24.29322 1.000 13.90798 153 PRO B CA 1
ATOM 7463 C C . PRO C 1 155 ? 38.90748 39.51354 25.06198 1.000 14.42711 153 PRO B C 1
ATOM 7464 O O . PRO C 1 155 ? 38.93901 38.38935 24.55515 1.000 14.90612 153 PRO B O 1
ATOM 7475 N N . LEU C 1 156 ? 39.15270 39.72834 26.34196 1.000 13.78578 154 LEU B N 1
ATOM 7476 C CA . LEU C 1 156 ? 39.18875 38.65345 27.32237 1.000 14.39867 154 LEU B CA 1
ATOM 7477 C C . LEU C 1 156 ? 37.79178 38.05024 27.49116 1.000 13.52680 154 LEU B C 1
ATOM 7478 O O . LEU C 1 156 ? 36.78683 38.76410 27.41120 1.000 14.74090 154 LEU B O 1
ATOM 7494 N N . LEU C 1 157 ? 37.73569 36.74602 27.76802 1.000 14.19933 155 LEU B N 1
ATOM 7495 C CA . LEU C 1 157 ? 36.48663 36.06352 28.08147 1.000 14.03922 155 LEU B CA 1
ATOM 7496 C C . LEU C 1 157 ? 36.60293 35.33451 29.40920 1.000 13.70278 155 LEU B C 1
ATOM 7497 O O . LEU C 1 157 ? 37.69656 34.95054 29.83560 1.000 14.41417 155 LEU B O 1
ATOM 7513 N N . TYR C 1 158 ? 35.43077 35.04278 29.98491 1.000 14.14369 156 TYR B N 1
ATOM 7514 C CA . TYR C 1 158 ? 35.30802 34.10820 31.09377 1.000 13.76732 156 TYR B CA 1
ATOM 7515 C C . TYR C 1 158 ? 34.11913 33.22118 30.83777 1.000 13.78968 156 TYR B C 1
ATOM 7516 O O . TYR C 1 158 ? 33.04855 33.70919 30.47153 1.000 15.03733 156 TYR B O 1
ATOM 7534 N N . GLY C 1 159 ? 34.29996 31.91602 31.02379 1.000 13.96927 157 GLY B N 1
ATOM 7535 C CA . GLY C 1 159 ? 33.21263 30.97051 30.85249 1.000 14.55138 157 GLY B CA 1
ATOM 7536 C C . GLY C 1 159 ? 33.63955 29.60387 31.30393 1.000 15.42563 157 GLY B C 1
ATOM 7537 O O . GLY C 1 159 ? 34.82344 29.28481 31.30797 1.000 15.79574 157 GLY B O 1
ATOM 7541 N N A LEU C 1 160 ? 32.66044 28.79320 31.67346 0.568 15.76622 158 LEU B N 1
ATOM 7542 N N B LEU C 1 160 ? 32.66657 28.78565 31.70267 0.432 16.82132 158 LEU B N 1
ATOM 7543 C CA A LEU C 1 160 ? 32.96098 27.44449 32.12893 0.568 14.52388 158 LEU B CA 1
ATOM 7544 C CA B LEU C 1 160 ? 32.92590 27.41145 32.12508 0.432 16.60018 158 LEU B CA 1
ATOM 7545 C C A LEU C 1 160 ? 34.11831 27.46969 33.12575 0.568 13.34888 158 LEU B C 1
ATOM 7546 C C B LEU C 1 160 ? 33.97646 27.35778 33.23505 0.432 17.65320 158 LEU B C 1
ATOM 7547 O O A LEU C 1 160 ? 35.06053 26.66786 33.07131 0.568 14.31193 158 LEU B O 1
ATOM 7548 O O B LEU C 1 160 ? 34.71814 26.37546 33.37013 0.432 17.36704 158 LEU B O 1
ATOM 7579 N N . ARG C 1 161 ? 34.03165 28.42117 34.03876 1.000 15.75745 159 ARG B N 1
ATOM 7580 C CA . ARG C 1 161 ? 34.94181 28.52408 35.15964 1.000 16.48998 159 ARG B CA 1
ATOM 7581 C C . ARG C 1 161 ? 36.39806 28.72441 34.74469 1.000 17.14043 159 ARG B C 1
ATOM 7582 O O . ARG C 1 161 ? 37.30917 28.32580 35.46753 1.000 19.20176 159 ARG B O 1
ATOM 7604 N N A SER C 1 162 ? 36.62445 29.35114 33.59089 0.611 16.73415 160 SER B N 1
ATOM 7605 N N B SER C 1 162 ? 36.63641 29.38730 33.61534 0.197 16.71626 160 SER B N 1
ATOM 7606 N N C SER C 1 162 ? 36.62094 29.38190 33.60417 0.192 17.15160 160 SER B N 1
ATOM 7607 C CA A SER C 1 162 ? 37.96564 29.60173 33.08692 0.611 18.30325 160 SER B CA 1
ATOM 7608 C CA B SER C 1 162 ? 37.99388 29.59874 33.13998 0.197 16.79861 160 SER B CA 1
ATOM 7609 C CA C SER C 1 162 ? 37.96311 29.57274 33.06748 0.192 17.96521 160 SER B CA 1
ATOM 7610 C C A SER C 1 162 ? 38.02048 30.92973 32.35120 0.611 16.39621 160 SER B C 1
ATOM 7611 C C B SER C 1 162 ? 38.05748 30.85220 32.28163 0.197 16.92048 160 SER B C 1
ATOM 7612 C C C SER C 1 162 ? 38.04101 30.87321 32.27845 0.192 17.17515 160 SER B C 1
ATOM 7613 O O A SER C 1 162 ? 37.02835 31.39449 31.79844 0.611 16.16456 160 SER B O 1
ATOM 7614 O O B SER C 1 162 ? 37.10185 31.19573 31.58544 0.197 16.00167 160 SER B O 1
ATOM 7615 O O C SER C 1 162 ? 37.08063 31.27033 31.61836 0.192 16.16242 160 SER B O 1
ATOM 7637 N N . PHE C 1 163 ? 39.21081 31.51158 32.31827 1.000 17.53362 161 PHE B N 1
ATOM 7638 C CA . PHE C 1 163 ? 39.50762 32.59350 31.40374 1.000 17.06553 161 PHE B CA 1
ATOM 7639 C C . PHE C 1 163 ? 39.85041 32.02933 30.02727 1.000 17.85424 161 PHE B C 1
ATOM 7640 O O . PHE C 1 163 ? 40.39844 30.93228 29.89442 1.000 18.97322 161 PHE B O 1
ATOM 7657 N N . ALA C 1 164 ? 39.54130 32.81378 29.00289 1.000 16.41980 162 ALA B N 1
ATOM 7658 C CA . ALA C 1 164 ? 39.91477 32.50687 27.63606 1.000 16.90938 162 ALA B CA 1
ATOM 7659 C C . ALA C 1 164 ? 40.00105 33.82532 26.88401 1.000 17.24157 162 ALA B C 1
ATOM 7660 O O . ALA C 1 164 ? 39.85000 34.90886 27.45623 1.000 19.58000 162 ALA B O 1
ATOM 7667 N N . ALA C 1 165 ? 40.24881 33.73026 25.59803 1.000 18.09637 163 ALA B N 1
ATOM 7668 C CA . ALA C 1 165 ? 40.27416 34.89179 24.72814 1.000 17.62500 163 ALA B CA 1
ATOM 7669 C C . ALA C 1 165 ? 39.31329 34.69121 23.56947 1.000 16.14483 163 ALA B C 1
ATOM 7670 O O . ALA C 1 165 ? 39.08775 33.56995 23.12364 1.000 16.94492 163 ALA B O 1
ATOM 7677 N N . TRP C 1 166 ? 38.74535 35.78798 23.08993 1.000 15.65527 164 TRP B N 1
ATOM 7678 C CA . TRP C 1 166 ? 37.95399 35.73296 21.87615 1.000 16.98229 164 TRP B CA 1
ATOM 7679 C C . TRP C 1 166 ? 38.78476 35.04746 20.79558 1.000 18.74898 164 TRP B C 1
ATOM 7680 O O . TRP C 1 166 ? 39.95011 35.41385 20.59675 1.000 19.03678 164 TRP B O 1
ATOM 7701 N N . PRO C 1 167 ? 38.24845 34.02693 20.11456 1.000 19.71780 165 PRO B N 1
ATOM 7702 C CA . PRO C 1 167 ? 39.09875 33.20072 19.24811 1.000 22.26126 165 PRO B CA 1
ATOM 7703 C C . PRO C 1 167 ? 39.38433 33.76127 17.88333 1.000 28.06713 165 PRO B C 1
ATOM 7704 O O . PRO C 1 167 ? 40.30260 33.25248 17.23144 1.000 33.71206 165 PRO B O 1
ATOM 7715 N N . LEU C 1 168 ? 38.64674 34.73529 17.39101 1.000 29.04083 166 LEU B N 1
ATOM 7716 C CA . LEU C 1 168 ? 38.85975 35.11347 15.98963 1.000 41.50540 166 LEU B CA 1
ATOM 7717 C C . LEU C 1 168 ? 39.97680 36.15946 15.83247 1.000 45.17563 166 LEU B C 1
ATOM 7718 O O . LEU C 1 168 ? 40.39802 36.80995 16.79565 1.000 47.06162 166 LEU B O 1
ATOM 7734 N N . VAL D 1 10 ? 32.89246 30.43109 91.00903 1.000 43.78134 8 VAL D N 1
ATOM 7735 C CA . VAL D 1 10 ? 33.86293 29.46833 90.46000 1.000 44.43092 8 VAL D CA 1
ATOM 7736 C C . VAL D 1 10 ? 34.76542 30.10621 89.39752 1.000 36.85330 8 VAL D C 1
ATOM 7737 O O . VAL D 1 10 ? 34.28916 30.61010 88.38039 1.000 38.99024 8 VAL D O 1
ATOM 7749 N N . THR D 1 11 ? 36.06783 30.08372 89.63735 1.000 34.26432 9 THR D N 1
ATOM 7750 C CA . THR D 1 11 ? 37.03027 30.62342 88.69185 1.000 32.97313 9 THR D CA 1
ATOM 7751 C C . THR D 1 11 ? 38.09299 29.57765 88.41810 1.000 27.65186 9 THR D C 1
ATOM 7752 O O . THR D 1 11 ? 38.56897 28.91349 89.34136 1.000 29.57077 9 THR D O 1
ATOM 7763 N N . THR D 1 12 ? 38.47122 29.44149 87.15000 1.000 26.01444 10 THR D N 1
ATOM 7764 C CA . THR D 1 12 ? 39.53299 28.50873 86.78560 1.000 23.38346 10 THR D CA 1
ATOM 7765 C C . THR D 1 12 ? 40.85413 28.95951 87.39804 1.000 22.87822 10 THR D C 1
ATOM 7766 O O . THR D 1 12 ? 41.06548 30.13553 87.69504 1.000 22.74055 10 THR D O 1
ATOM 7777 N N . GLU D 1 13 ? 41.75713 28.00547 87.58405 1.000 21.09882 11 GLU D N 1
ATOM 7778 C CA . GLU D 1 13 ? 43.08022 28.33393 88.08445 1.000 20.69168 11 GLU D CA 1
ATOM 7779 C C . GLU D 1 13 ? 43.90614 29.03921 87.02375 1.000 19.58358 11 GLU D C 1
ATOM 7780 O O . GLU D 1 13 ? 43.71179 28.86690 85.81511 1.000 19.05630 11 GLU D O 1
ATOM 7792 N N . GLN D 1 14 ? 44.81196 29.87999 87.50125 1.000 20.49323 12 GLN D N 1
ATOM 7793 C CA . GLN D 1 14 ? 45.57911 30.72721 86.60513 1.000 20.01532 12 GLN D CA 1
ATOM 7794 C C . GLN D 1 14 ? 46.35913 29.93562 85.57802 1.000 19.24387 12 GLN D C 1
ATOM 7795 O O . GLN D 1 14 ? 46.42419 30.34098 84.41706 1.000 18.01803 12 GLN D O 1
ATOM 7809 N N . GLN D 1 15 ? 46.96294 28.81927 85.96974 1.000 17.51359 13 GLN D N 1
ATOM 7810 C CA . GLN D 1 15 ? 47.75698 28.08713 84.99327 1.000 17.57074 13 GLN D CA 1
ATOM 7811 C C . GLN D 1 15 ? 46.88168 27.47654 83.91920 1.000 16.25437 13 GLN D C 1
ATOM 7812 O O . GLN D 1 15 ? 47.29986 27.39809 82.76327 1.000 17.09671 13 GLN D O 1
ATOM 7826 N N . HIS D 1 16 ? 45.67994 27.00582 84.27599 1.000 16.90614 14 HIS D N 1
ATOM 7827 C CA . HIS D 1 16 ? 44.78953 26.47508 83.25060 1.000 17.16716 14 HIS D CA 1
ATOM 7828 C C . HIS D 1 16 ? 44.45796 27.56988 82.24936 1.000 16.55424 14 HIS D C 1
ATOM 7829 O O . HIS D 1 16 ? 44.39775 27.33234 81.03991 1.000 17.09529 14 HIS D O 1
ATOM 7843 N N . TYR D 1 17 ? 44.20224 28.77773 82.74568 1.000 16.80984 15 TYR D N 1
ATOM 7844 C CA . TYR D 1 17 ? 43.93925 29.90744 81.86470 1.000 16.09683 15 TYR D CA 1
ATOM 7845 C C . TYR D 1 17 ? 45.13875 30.24989 80.97763 1.000 15.75221 15 TYR D C 1
ATOM 7846 O O . TYR D 1 17 ? 44.98707 30.47246 79.77118 1.000 15.86641 15 TYR D O 1
ATOM 7864 N N A ARG D 1 18 ? 46.34114 30.30304 81.55060 0.682 15.56578 16 ARG D N 1
ATOM 7865 N N B ARG D 1 18 ? 46.33524 30.30987 81.55794 0.318 15.94239 16 ARG D N 1
ATOM 7866 C CA A ARG D 1 18 ? 47.52456 30.53384 80.73015 0.682 17.35740 16 ARG D CA 1
ATOM 7867 C CA B ARG D 1 18 ? 47.52478 30.52000 80.74457 0.318 16.79856 16 ARG D CA 1
ATOM 7868 C C A ARG D 1 18 ? 47.67549 29.46364 79.65677 0.682 15.72188 16 ARG D C 1
ATOM 7869 C C B ARG D 1 18 ? 47.62363 29.46932 79.64728 0.318 16.89751 16 ARG D C 1
ATOM 7870 O O A ARG D 1 18 ? 48.03565 29.76496 78.51599 0.682 16.27233 16 ARG D O 1
ATOM 7871 O O B ARG D 1 18 ? 47.85363 29.79165 78.47626 0.318 18.59254 16 ARG D O 1
ATOM 7912 N N . ASP D 1 19 ? 47.44252 28.19676 80.01304 1.000 16.25325 17 ASP D N 1
ATOM 7913 C CA . ASP D 1 19 ? 47.60428 27.12398 79.04208 1.000 17.28456 17 ASP D CA 1
ATOM 7914 C C . ASP D 1 19 ? 46.57951 27.23525 77.91417 1.000 15.94265 17 ASP D C 1
ATOM 7915 O O . ASP D 1 19 ? 46.87964 26.90422 76.75671 1.000 18.33711 17 ASP D O 1
ATOM 7924 N N . LEU D 1 20 ? 45.37671 27.69925 78.23956 1.000 15.79909 18 LEU D N 1
ATOM 7925 C CA . LEU D 1 20 ? 44.35793 27.94715 77.23253 1.000 15.59441 18 LEU D CA 1
ATOM 7926 C C . LEU D 1 20 ? 44.77043 29.06657 76.29919 1.000 15.82236 18 LEU D C 1
ATOM 7927 O O . LEU D 1 20 ? 44.79578 28.89546 75.07298 1.000 16.34931 18 LEU D O 1
ATOM 7943 N N . MET D 1 21 ? 45.11623 30.21756 76.86185 1.000 15.80375 19 MET D N 1
ATOM 7944 C CA . MET D 1 21 ? 45.35477 31.38932 76.04526 1.000 15.40516 19 MET D CA 1
ATOM 7945 C C . MET D 1 21 ? 46.63898 31.24804 75.24286 1.000 16.02222 19 MET D C 1
ATOM 7946 O O . MET D 1 21 ? 46.76581 31.83068 74.16213 1.000 16.58572 19 MET D O 1
ATOM 7960 N N A SER D 1 22 ? 47.58480 30.47014 75.75167 0.576 14.95193 20 SER D N 1
ATOM 7961 N N B SER D 1 22 ? 47.61168 30.47534 75.73767 0.424 17.93699 20 SER D N 1
ATOM 7962 C CA A SER D 1 22 ? 48.79916 30.18367 75.00530 0.576 16.11247 20 SER D CA 1
ATOM 7963 C CA B SER D 1 22 ? 48.80317 30.21303 74.93403 0.424 18.28845 20 SER D CA 1
ATOM 7964 C C A SER D 1 22 ? 48.50017 29.48379 73.67575 0.576 16.25668 20 SER D C 1
ATOM 7965 C C B SER D 1 22 ? 48.42760 29.58750 73.59349 0.424 15.57950 20 SER D C 1
ATOM 7966 O O A SER D 1 22 ? 49.31800 29.55642 72.74687 0.576 17.92321 20 SER D O 1
ATOM 7967 O O B SER D 1 22 ? 49.08026 29.84488 72.56835 0.424 15.74938 20 SER D O 1
ATOM 7982 N N . ALA D 1 23 ? 47.35473 28.79916 73.57152 1.000 15.25925 21 ALA D N 1
ATOM 7983 C CA . ALA D 1 23 ? 46.95211 28.07354 72.37690 1.000 15.43549 21 ALA D CA 1
ATOM 7984 C C . ALA D 1 23 ? 46.07869 28.90526 71.44442 1.000 14.41830 21 ALA D C 1
ATOM 7985 O O . ALA D 1 23 ? 45.55193 28.35476 70.47330 1.000 15.46288 21 ALA D O 1
ATOM 7992 N N . PHE D 1 24 ? 45.96597 30.22731 71.67956 1.000 14.42293 22 PHE D N 1
ATOM 7993 C CA . PHE D 1 24 ? 45.31314 31.16506 70.76369 1.000 14.76076 22 PHE D CA 1
ATOM 7994 C C . PHE D 1 24 ? 46.42161 32.03580 70.18247 1.000 14.80304 22 PHE D C 1
ATOM 7995 O O . PHE D 1 24 ? 46.80937 33.04710 70.77827 1.000 15.20048 22 PHE D O 1
ATOM 8012 N N . PRO D 1 25 ? 47.01217 31.67294 69.04870 1.000 14.24156 23 PRO D N 1
ATOM 8013 C CA . PRO D 1 25 ? 48.16186 32.42857 68.56312 1.000 15.16792 23 PRO D CA 1
ATOM 8014 C C . PRO D 1 25 ? 47.72057 33.76354 67.99775 1.000 14.09113 23 PRO D C 1
ATOM 8015 O O . PRO D 1 25 ? 46.56033 33.95358 67.61061 1.000 15.79044 23 PRO D O 1
ATOM 8026 N N . THR D 1 26 ? 48.68105 34.69295 67.94331 1.000 14.73238 24 THR D N 1
ATOM 8027 C CA . THR D 1 26 ? 48.38622 36.03813 67.45898 1.000 14.57858 24 THR D CA 1
ATOM 8028 C C . THR D 1 26 ? 49.59457 36.61506 66.73627 1.000 15.04983 24 THR D C 1
ATOM 8029 O O . THR D 1 26 ? 50.72281 36.10562 66.84827 1.000 15.55436 24 THR D O 1
ATOM 8040 N N . GLY D 1 27 ? 49.35535 37.71909 66.03330 1.000 14.85439 25 GLY D N 1
ATOM 8041 C CA . GLY D 1 27 ? 50.41958 38.60640 65.67728 1.000 15.37539 25 GLY D CA 1
ATOM 8042 C C . GLY D 1 27 ? 51.05541 39.24325 66.89482 1.000 15.34488 25 GLY D C 1
ATOM 8043 O O . GLY D 1 27 ? 50.67319 38.98666 68.04118 1.000 15.85764 25 GLY D O 1
ATOM 8047 N N A ILE D 1 28 ? 52.07420 40.04741 66.65801 0.504 15.36165 26 ILE D N 1
ATOM 8048 N N B ILE D 1 28 ? 52.02934 40.10869 66.66810 0.496 17.38973 26 ILE D N 1
ATOM 8049 C CA A ILE D 1 28 ? 52.78129 40.73961 67.72286 0.504 16.03137 26 ILE D CA 1
ATOM 8050 C CA B ILE D 1 28 ? 52.72277 40.70897 67.79554 0.496 17.33135 26 ILE D CA 1
ATOM 8051 C C A ILE D 1 28 ? 52.95567 42.19265 67.33753 0.504 14.04774 26 ILE D C 1
ATOM 8052 C C B ILE D 1 28 ? 53.12881 42.13082 67.43452 0.496 16.41151 26 ILE D C 1
ATOM 8053 O O A ILE D 1 28 ? 53.26758 42.52013 66.18310 0.504 14.91157 26 ILE D O 1
ATOM 8054 O O B ILE D 1 28 ? 53.74102 42.37960 66.38884 0.496 14.78631 26 ILE D O 1
ATOM 8085 N N . ALA D 1 29 ? 52.79675 43.05945 68.32894 1.000 17.25772 27 ALA D N 1
ATOM 8086 C CA . ALA D 1 29 ? 53.03397 44.47413 68.16346 1.000 17.16370 27 ALA D CA 1
ATOM 8087 C C . ALA D 1 29 ? 53.99402 44.98321 69.22133 1.000 17.82114 27 ALA D C 1
ATOM 8088 O O . ALA D 1 29 ? 54.17505 44.37882 70.27847 1.000 17.64851 27 ALA D O 1
ATOM 8095 N N . VAL D 1 30 ? 54.57033 46.13634 68.94612 1.000 16.72483 28 VAL D N 1
ATOM 8096 C CA . VAL D 1 30 ? 55.10512 47.00214 69.97982 1.000 16.97955 28 VAL D CA 1
ATOM 8097 C C . VAL D 1 30 ? 54.20506 48.22686 70.00704 1.000 17.05446 28 VAL D C 1
ATOM 8098 O O . VAL D 1 30 ? 54.01183 48.89293 68.98081 1.000 17.74371 28 VAL D O 1
ATOM 8111 N N . VAL D 1 31 ? 53.62136 48.49487 71.16964 1.000 17.65701 29 VAL D N 1
ATOM 8112 C CA . VAL D 1 31 ? 52.80099 49.67891 71.38342 1.000 17.01240 29 VAL D CA 1
ATOM 8113 C C . VAL D 1 31 ? 53.69522 50.75170 71.98228 1.000 18.63113 29 VAL D C 1
ATOM 8114 O O . VAL D 1 31 ? 54.38735 50.49797 72.96986 1.000 19.24137 29 VAL D O 1
ATOM 8127 N N . THR D 1 32 ? 53.74708 51.91554 71.33626 1.000 18.99521 30 THR D N 1
ATOM 8128 C CA . THR D 1 32 ? 54.62493 53.00044 71.74327 1.000 19.66464 30 THR D CA 1
ATOM 8129 C C . THR D 1 32 ? 53.82204 54.26237 72.05067 1.000 20.26809 30 THR D C 1
ATOM 8130 O O . THR D 1 32 ? 52.67158 54.43506 71.61283 1.000 20.64943 30 THR D O 1
ATOM 8141 N N . SER D 1 33 ? 54.44718 55.15444 72.80734 1.000 22.49751 31 SER D N 1
ATOM 8142 C CA . SER D 1 33 ? 53.84054 56.43254 73.13490 1.000 23.00005 31 SER D CA 1
ATOM 8143 C C . SER D 1 33 ? 54.95428 57.36170 73.57473 1.000 23.93716 31 SER D C 1
ATOM 8144 O O . SER D 1 33 ? 56.12425 56.97658 73.62771 1.000 24.30776 31 SER D O 1
ATOM 8152 N N . LEU D 1 34 ? 54.57756 58.57718 73.94058 1.000 26.54943 32 LEU D N 1
ATOM 8153 C CA . LEU D 1 34 ? 55.46733 59.53117 74.59455 1.000 26.65553 32 LEU D CA 1
ATOM 8154 C C . LEU D 1 34 ? 54.88564 59.85425 75.95962 1.000 28.52058 32 LEU D C 1
ATOM 8155 O O . LEU D 1 34 ? 53.66038 59.95672 76.10662 1.000 28.66891 32 LEU D O 1
ATOM 8171 N N . ASP D 1 35 ? 55.74998 59.99808 76.96167 1.000 32.04708 33 ASP D N 1
ATOM 8172 C CA . ASP D 1 35 ? 55.25037 60.47745 78.23936 1.000 35.35218 33 ASP D CA 1
ATOM 8173 C C . ASP D 1 35 ? 55.09533 61.99873 78.18553 1.000 37.03650 33 ASP D C 1
ATOM 8174 O O . ASP D 1 35 ? 55.35248 62.64170 77.16093 1.000 36.62543 33 ASP D O 1
ATOM 8183 N N . ALA D 1 36 ? 54.65529 62.58677 79.29984 1.000 39.36982 34 ALA D N 1
ATOM 8184 C CA . ALA D 1 36 ? 54.39515 64.02255 79.33085 1.000 41.88128 34 ALA D CA 1
ATOM 8185 C C . ALA D 1 36 ? 55.65004 64.84418 79.06042 1.000 43.32714 34 ALA D C 1
ATOM 8186 O O . ALA D 1 36 ? 55.54479 65.99203 78.61154 1.000 44.25345 34 ALA D O 1
ATOM 8193 N N . GLN D 1 37 ? 56.82772 64.28924 79.31968 1.000 43.12911 35 GLN D N 1
ATOM 8194 C CA . GLN D 1 37 ? 58.08512 64.97831 79.06664 1.000 46.01392 35 GLN D CA 1
ATOM 8195 C C . GLN D 1 37 ? 58.63568 64.69823 77.67562 1.000 41.84769 35 GLN D C 1
ATOM 8196 O O . GLN D 1 37 ? 59.72462 65.17760 77.34837 1.000 43.12097 35 GLN D O 1
ATOM 8210 N N . GLY D 1 38 ? 57.92259 63.93804 76.84979 1.000 39.94044 36 GLY D N 1
ATOM 8211 C CA . GLY D 1 38 ? 58.41025 63.63962 75.52448 1.000 37.67463 36 GLY D CA 1
ATOM 8212 C C . GLY D 1 38 ? 59.31374 62.43397 75.43886 1.000 36.29520 36 GLY D C 1
ATOM 8213 O O . GLY D 1 38 ? 59.91024 62.20663 74.37780 1.000 37.30041 36 GLY D O 1
ATOM 8217 N N . VAL D 1 39 ? 59.41951 61.64551 76.50212 1.000 33.91808 37 VAL D N 1
ATOM 8218 C CA . VAL D 1 39 ? 60.30750 60.47643 76.49299 1.000 31.67454 37 VAL D CA 1
ATOM 8219 C C . VAL D 1 39 ? 59.56924 59.28734 75.87383 1.000 27.91429 37 VAL D C 1
ATOM 8220 O O . VAL D 1 39 ? 58.42451 58.99104 76.27056 1.000 28.61087 37 VAL D O 1
ATOM 8233 N N . PRO D 1 40 ? 60.16840 58.58397 74.91467 1.000 28.07448 38 PRO D N 1
ATOM 8234 C CA . PRO D 1 40 ? 59.49348 57.41739 74.32869 1.000 27.36713 38 PRO D CA 1
ATOM 8235 C C . PRO D 1 40 ? 59.32169 56.29823 75.34307 1.000 24.35997 38 PRO D C 1
ATOM 8236 O O . PRO D 1 40 ? 60.23108 55.99370 76.12782 1.000 24.98266 38 PRO D O 1
ATOM 8247 N N . ARG D 1 41 ? 58.13088 55.69087 75.30981 1.000 23.20244 39 ARG D N 1
ATOM 8248 C CA . ARG D 1 41 ? 57.78673 54.53034 76.11357 1.000 22.60927 39 ARG D CA 1
ATOM 8249 C C . ARG D 1 41 ? 57.17661 53.48050 75.19700 1.000 21.73965 39 ARG D C 1
ATOM 8250 O O . ARG D 1 41 ? 56.62788 53.81731 74.15528 1.000 22.60266 39 ARG D O 1
ATOM 8271 N N . GLY D 1 42 ? 57.29184 52.21356 75.56687 1.000 20.73032 40 GLY D N 1
ATOM 8272 C CA . GLY D 1 42 ? 56.64578 51.17148 74.78061 1.000 19.76282 40 GLY D CA 1
ATOM 8273 C C . GLY D 1 42 ? 56.79997 49.80272 75.39686 1.000 19.21491 40 GLY D C 1
ATOM 8274 O O . GLY D 1 42 ? 57.62828 49.59030 76.28021 1.000 19.49464 40 GLY D O 1
ATOM 8278 N N . MET D 1 43 ? 55.99383 48.86703 74.88008 1.000 17.69329 41 MET D N 1
ATOM 8279 C CA . MET D 1 43 ? 56.04776 47.48190 75.31645 1.000 18.05795 41 MET D CA 1
ATOM 8280 C C . MET D 1 43 ? 55.60225 46.56153 74.18463 1.000 16.87123 41 MET D C 1
ATOM 8281 O O . MET D 1 43 ? 54.82138 46.94119 73.31384 1.000 16.85587 41 MET D O 1
ATOM 8295 N N . THR D 1 44 ? 56.03697 45.31094 74.28274 1.000 16.74776 42 THR D N 1
ATOM 8296 C CA . THR D 1 44 ? 55.51930 44.23257 73.45020 1.000 16.59632 42 THR D CA 1
ATOM 8297 C C . THR D 1 44 ? 54.08611 43.92614 73.86218 1.000 16.28827 42 THR D C 1
ATOM 8298 O O . THR D 1 44 ? 53.78234 43.84554 75.06841 1.000 16.88326 42 THR D O 1
ATOM 8309 N N A CYS D 1 45 ? 53.20449 43.76895 72.87326 0.864 16.30262 43 CYS D N 1
ATOM 8310 N N B CYS D 1 45 ? 53.20867 43.79551 72.86609 0.136 16.05059 43 CYS D N 1
ATOM 8311 C CA A CYS D 1 45 ? 51.77529 43.64874 73.12440 0.864 16.15256 43 CYS D CA 1
ATOM 8312 C CA B CYS D 1 45 ? 51.77700 43.64191 73.07305 0.136 16.32996 43 CYS D CA 1
ATOM 8313 C C A CYS D 1 45 ? 51.16185 42.69182 72.10903 0.864 16.58811 43 CYS D C 1
ATOM 8314 C C B CYS D 1 45 ? 51.23480 42.63102 72.07981 0.136 16.46943 43 CYS D C 1
ATOM 8315 O O A CYS D 1 45 ? 51.27836 42.90727 70.90241 0.864 19.56552 43 CYS D O 1
ATOM 8316 O O B CYS D 1 45 ? 51.46122 42.75842 70.87264 0.136 16.25201 43 CYS D O 1
ATOM 8331 N N . SER D 1 46 ? 50.52139 41.63166 72.58526 1.000 17.14226 44 SER D N 1
ATOM 8332 C CA . SER D 1 46 ? 49.76739 40.72881 71.73074 1.000 17.83560 44 SER D CA 1
ATOM 8333 C C . SER D 1 46 ? 48.26153 40.89750 71.87756 1.000 17.87686 44 SER D C 1
ATOM 8334 O O . SER D 1 46 ? 47.52615 40.21870 71.17532 1.000 17.74010 44 SER D O 1
ATOM 8342 N N . SER D 1 47 ? 47.77210 41.80767 72.72360 1.000 20.20735 45 SER D N 1
ATOM 8343 C CA . SER D 1 47 ? 46.33149 41.98325 72.95122 1.000 19.99535 45 SER D CA 1
ATOM 8344 C C . SER D 1 47 ? 45.62307 42.93500 71.95331 1.000 20.43810 45 SER D C 1
ATOM 8345 O O . SER D 1 47 ? 44.54501 43.47064 72.23004 1.000 24.64914 45 SER D O 1
ATOM 8353 N N . VAL D 1 48 ? 46.16186 43.11783 70.77306 1.000 22.38855 46 VAL D N 1
ATOM 8354 C CA . VAL D 1 48 ? 45.53465 43.97668 69.77599 1.000 20.96081 46 VAL D CA 1
ATOM 8355 C C . VAL D 1 48 ? 44.27622 43.29744 69.23182 1.000 19.18699 46 VAL D C 1
ATOM 8356 O O . VAL D 1 48 ? 44.33328 42.15209 68.77381 1.000 22.54274 46 VAL D O 1
ATOM 8370 N N A THR D 1 49 ? 43.19126 44.06021 69.16134 0.495 18.58913 47 THR D N 1
ATOM 8371 N N B THR D 1 49 ? 43.10881 43.94396 69.33908 0.505 17.02062 47 THR D N 1
ATOM 8372 C CA A THR D 1 49 ? 41.90387 43.53856 68.75758 0.495 17.55024 47 THR D CA 1
ATOM 8373 C CA B THR D 1 49 ? 41.95273 43.45762 68.57546 0.505 17.12295 47 THR D CA 1
ATOM 8374 C C A THR D 1 49 ? 41.15169 44.65434 68.03232 0.495 16.56774 47 THR D C 1
ATOM 8375 C C B THR D 1 49 ? 41.08488 44.60698 68.09446 0.505 16.98585 47 THR D C 1
ATOM 8376 O O A THR D 1 49 ? 41.43156 45.82904 68.24595 0.495 16.32741 47 THR D O 1
ATOM 8377 O O B THR D 1 49 ? 41.14089 45.71947 68.60248 0.505 16.44151 47 THR D O 1
ATOM 8398 N N . SER D 1 50 ? 40.25725 44.29569 67.10712 1.000 18.46869 48 SER D N 1
ATOM 8399 C CA . SER D 1 50 ? 39.39634 45.29618 66.48662 1.000 20.34972 48 SER D CA 1
ATOM 8400 C C . SER D 1 50 ? 38.13217 45.51012 67.30806 1.000 21.48704 48 SER D C 1
ATOM 8401 O O . SER D 1 50 ? 37.51272 44.54519 67.77125 1.000 24.27733 48 SER D O 1
ATOM 8409 N N . ALA D 1 51 ? 37.74398 46.77534 67.48559 1.000 21.26561 49 ALA D N 1
ATOM 8410 C CA . ALA D 1 51 ? 36.49708 47.09906 68.17855 1.000 22.23476 49 ALA D CA 1
ATOM 8411 C C . ALA D 1 51 ? 35.36048 47.46370 67.23173 1.000 23.17937 49 ALA D C 1
ATOM 8412 O O . ALA D 1 51 ? 34.27152 46.88908 67.31875 1.000 26.34195 49 ALA D O 1
ATOM 8419 N N . THR D 1 52 ? 35.58273 48.40763 66.32232 1.000 20.39066 50 THR D N 1
ATOM 8420 C CA . THR D 1 52 ? 34.52284 48.79461 65.39725 1.000 20.53677 50 THR D CA 1
ATOM 8421 C C . THR D 1 52 ? 35.14268 49.44169 64.16266 1.000 19.87700 50 THR D C 1
ATOM 8422 O O . THR D 1 52 ? 36.28770 49.90757 64.19870 1.000 19.44204 50 THR D O 1
ATOM 8433 N N . LEU D 1 53 ? 34.35469 49.50584 63.07830 1.000 21.52396 51 LEU D N 1
ATOM 8434 C CA . LEU D 1 53 ? 34.77083 50.21316 61.86580 1.000 21.43195 51 LEU D CA 1
ATOM 8435 C C . LEU D 1 53 ? 34.26054 51.63194 61.79088 1.000 24.26345 51 LEU D C 1
ATOM 8436 O O . LEU D 1 53 ? 34.68216 52.37232 60.89788 1.000 28.54070 51 LEU D O 1
ATOM 8452 N N A SER D 1 54 ? 33.36773 52.03393 62.68297 0.711 22.76574 52 SER D N 1
ATOM 8453 N N B SER D 1 54 ? 33.36187 52.04044 62.68441 0.289 24.23340 52 SER D N 1
ATOM 8454 C CA A SER D 1 54 ? 32.67419 53.30679 62.53046 0.711 25.98159 52 SER D CA 1
ATOM 8455 C CA B SER D 1 54 ? 32.63431 53.30000 62.53286 0.289 26.27944 52 SER D CA 1
ATOM 8456 C C A SER D 1 54 ? 32.75139 54.11053 63.81498 0.711 24.00901 52 SER D C 1
ATOM 8457 C C B SER D 1 54 ? 32.71989 54.13124 63.80554 0.289 24.80110 52 SER D C 1
ATOM 8458 O O A SER D 1 54 ? 31.86753 54.01396 64.67707 0.711 27.92679 52 SER D O 1
ATOM 8459 O O B SER D 1 54 ? 31.81637 54.08244 64.65149 0.289 26.24381 52 SER D O 1
ATOM 8474 N N . PRO D 1 55 ? 33.79042 54.92612 63.97069 1.000 23.44863 53 PRO D N 1
ATOM 8475 C CA . PRO D 1 55 ? 34.95006 55.04272 63.09277 1.000 22.64836 53 PRO D CA 1
ATOM 8476 C C . PRO D 1 55 ? 35.94877 53.95931 63.46866 1.000 19.82308 53 PRO D C 1
ATOM 8477 O O . PRO D 1 55 ? 35.82057 53.31836 64.51818 1.000 20.08572 53 PRO D O 1
ATOM 8488 N N . PRO D 1 56 ? 36.94191 53.72733 62.62281 1.000 20.45410 54 PRO D N 1
ATOM 8489 C CA . PRO D 1 56 ? 37.92631 52.67134 62.89399 1.000 20.45593 54 PRO D CA 1
ATOM 8490 C C . PRO D 1 56 ? 38.55264 52.77416 64.28047 1.000 18.48491 54 PRO D C 1
ATOM 8491 O O . PRO D 1 56 ? 39.25403 53.74881 64.58163 1.000 19.97383 54 PRO D O 1
ATOM 8502 N N . THR D 1 57 ? 38.33891 51.75347 65.11266 1.000 18.23887 55 THR D N 1
ATOM 8503 C CA . THR D 1 57 ? 38.76769 51.75873 66.50794 1.000 18.71048 55 THR D CA 1
ATOM 8504 C C . THR D 1 57 ? 39.28092 50.36554 66.83669 1.000 18.12741 55 THR D C 1
ATOM 8505 O O . THR D 1 57 ? 38.54756 49.37626 66.69541 1.000 18.46924 55 THR D O 1
ATOM 8516 N N . LEU D 1 58 ? 40.51538 50.27750 67.28770 1.000 17.45437 56 LEU D N 1
ATOM 8517 C CA . LEU D 1 58 ? 41.06083 49.04751 67.84001 1.000 18.00132 56 LEU D CA 1
ATOM 8518 C C . LEU D 1 58 ? 41.15437 49.17751 69.35940 1.000 17.26408 56 LEU D C 1
ATOM 8519 O O . LEU D 1 58 ? 40.84378 50.22742 69.93468 1.000 17.94630 56 LEU D O 1
ATOM 8535 N N . LEU D 1 59 ? 41.57301 48.09087 70.00355 1.000 17.50028 57 LEU D N 1
ATOM 8536 C CA . LEU D 1 59 ? 41.86645 48.12997 71.42363 1.000 17.22581 57 LEU D CA 1
ATOM 8537 C C . LEU D 1 59 ? 43.15359 47.37711 71.69804 1.000 16.13179 57 LEU D C 1
ATOM 8538 O O . LEU D 1 59 ? 43.55364 46.46882 70.94985 1.000 16.35313 57 LEU D O 1
ATOM 8554 N N . VAL D 1 60 ? 43.77799 47.76803 72.80635 1.000 17.05634 58 VAL D N 1
ATOM 8555 C CA . VAL D 1 60 ? 44.90035 47.04274 73.40428 1.000 17.60334 58 VAL D CA 1
ATOM 8556 C C . VAL D 1 60 ? 44.63415 46.93323 74.90120 1.000 17.75994 58 VAL D C 1
ATOM 8557 O O . VAL D 1 60 ? 43.89035 47.72977 75.46403 1.000 20.08211 58 VAL D O 1
ATOM 8570 N N A CYS D 1 61 ? 45.23022 45.91780 75.53141 0.424 17.86707 59 CYS D N 1
ATOM 8571 N N B CYS D 1 61 ? 45.25440 45.94425 75.54769 0.576 17.41489 59 CYS D N 1
ATOM 8572 C CA A CYS D 1 61 ? 45.13175 45.69886 76.97053 0.424 18.83764 59 CYS D CA 1
ATOM 8573 C CA B CYS D 1 61 ? 45.09285 45.73698 76.98358 0.576 19.18283 59 CYS D CA 1
ATOM 8574 C C A CYS D 1 61 ? 46.51448 45.88495 77.56330 0.424 18.18571 59 CYS D C 1
ATOM 8575 C C B CYS D 1 61 ? 46.46477 45.83777 77.62647 0.576 17.39305 59 CYS D C 1
ATOM 8576 O O A CYS D 1 61 ? 47.43857 45.13138 77.22613 0.424 18.89833 59 CYS D O 1
ATOM 8577 O O B CYS D 1 61 ? 47.32502 44.97558 77.39724 0.576 19.93960 59 CYS D O 1
ATOM 8592 N N . LEU D 1 62 ? 46.65594 46.87420 78.44655 1.000 18.23812 60 LEU D N 1
ATOM 8593 C CA . LEU D 1 62 ? 47.94317 47.23626 79.03395 1.000 18.18390 60 LEU D CA 1
ATOM 8594 C C . LEU D 1 62 ? 47.91435 47.16427 80.55436 1.000 19.26524 60 LEU D C 1
ATOM 8595 O O . LEU D 1 62 ? 46.92769 47.54958 81.17701 1.000 20.13350 60 LEU D O 1
ATOM 8611 N N . ARG D 1 63 ? 49.01282 46.70608 81.15219 1.000 19.98135 61 ARG D N 1
ATOM 8612 C CA . ARG D 1 63 ? 49.05689 46.56969 82.59978 1.000 21.89739 61 ARG D CA 1
ATOM 8613 C C . ARG D 1 63 ? 49.02440 47.93282 83.29475 1.000 22.24011 61 ARG D C 1
ATOM 8614 O O . ARG D 1 63 ? 49.74217 48.86579 82.91738 1.000 22.32342 61 ARG D O 1
ATOM 8635 N N . ASN D 1 64 ? 48.22297 48.02388 84.35631 1.000 21.99393 62 ASN D N 1
ATOM 8636 C CA . ASN D 1 64 ? 48.15026 49.24479 85.15476 1.000 23.80763 62 ASN D CA 1
ATOM 8637 C C . ASN D 1 64 ? 49.48563 49.50951 85.83915 1.000 25.69306 62 ASN D C 1
ATOM 8638 O O . ASN D 1 64 ? 50.05528 48.61755 86.47074 1.000 29.85322 62 ASN D O 1
ATOM 8649 N N . GLY D 1 65 ? 50.00408 50.72730 85.68659 1.000 26.33359 63 GLY D N 1
ATOM 8650 C CA . GLY D 1 65 ? 51.29763 51.06646 86.24688 1.000 28.08000 63 GLY D CA 1
ATOM 8651 C C . GLY D 1 65 ? 52.46381 50.73638 85.34601 1.000 25.00203 63 GLY D C 1
ATOM 8652 O O . GLY D 1 65 ? 53.61284 51.00198 85.72381 1.000 26.07736 63 GLY D O 1
ATOM 8656 N N . SER D 1 66 ? 52.21385 50.15094 84.17504 1.000 22.22603 64 SER D N 1
ATOM 8657 C CA . SER D 1 66 ? 53.27323 50.02481 83.19646 1.000 22.16874 64 SER D CA 1
ATOM 8658 C C . SER D 1 66 ? 53.64558 51.41813 82.71293 1.000 21.88969 64 SER D C 1
ATOM 8659 O O . SER D 1 66 ? 52.81130 52.32804 82.65562 1.000 21.92905 64 SER D O 1
ATOM 8667 N N . ALA D 1 67 ? 54.92002 51.58810 82.37549 1.000 21.31398 65 ALA D N 1
ATOM 8668 C CA . ALA D 1 67 ? 55.36847 52.86692 81.84052 1.000 22.65535 65 ALA D CA 1
ATOM 8669 C C . ALA D 1 67 ? 54.61951 53.20719 80.56453 1.000 23.11006 65 ALA D C 1
ATOM 8670 O O . ALA D 1 67 ? 54.31617 54.37599 80.31232 1.000 22.41771 65 ALA D O 1
ATOM 8677 N N . THR D 1 68 ? 54.30971 52.20753 79.73992 1.000 21.10262 66 THR D N 1
ATOM 8678 C CA . THR D 1 68 ? 53.57301 52.49779 78.51442 1.000 21.57899 66 THR D CA 1
ATOM 8679 C C . THR D 1 68 ? 52.16900 53.01133 78.81799 1.000 22.29012 66 THR D C 1
ATOM 8680 O O . THR D 1 68 ? 51.74670 54.03375 78.28289 1.000 21.12043 66 THR D O 1
ATOM 8691 N N . LEU D 1 69 ? 51.43050 52.34547 79.69462 1.000 21.71057 67 LEU D N 1
ATOM 8692 C CA . LEU D 1 69 ? 50.10537 52.86822 79.99999 1.000 22.08831 67 LEU D CA 1
ATOM 8693 C C . LEU D 1 69 ? 50.17795 54.23168 80.66494 1.000 24.10138 67 LEU D C 1
ATOM 8694 O O . LEU D 1 69 ? 49.32299 55.09021 80.40809 1.000 24.21991 67 LEU D O 1
ATOM 8710 N N . ASP D 1 70 ? 51.17775 54.45603 81.52677 1.000 22.44873 68 ASP D N 1
ATOM 8711 C CA . ASP D 1 70 ? 51.33391 55.78234 82.12132 1.000 26.05661 68 ASP D CA 1
ATOM 8712 C C . ASP D 1 70 ? 51.42685 56.83724 81.03086 1.000 26.32008 68 ASP D C 1
ATOM 8713 O O . ASP D 1 70 ? 50.76587 57.88365 81.09508 1.000 25.96296 68 ASP D O 1
ATOM 8722 N N . ALA D 1 71 ? 52.22836 56.56581 79.99920 1.000 25.55986 69 ALA D N 1
ATOM 8723 C CA . ALA D 1 71 ? 52.40457 57.52823 78.91791 1.000 25.78305 69 ALA D CA 1
ATOM 8724 C C . ALA D 1 71 ? 51.12527 57.68316 78.11365 1.000 24.77827 69 ALA D C 1
ATOM 8725 O O . ALA D 1 71 ? 50.70920 58.80436 77.79218 1.000 25.67574 69 ALA D O 1
ATOM 8732 N N . VAL D 1 72 ? 50.49399 56.56419 77.76074 1.000 23.80932 70 VAL D N 1
ATOM 8733 C CA . VAL D 1 72 ? 49.27797 56.62111 76.96296 1.000 25.36668 70 VAL D CA 1
ATOM 8734 C C . VAL D 1 72 ? 48.19348 57.37696 77.70976 1.000 25.23342 70 VAL D C 1
ATOM 8735 O O . VAL D 1 72 ? 47.45670 58.17742 77.12389 1.000 25.94327 70 VAL D O 1
ATOM 8748 N N . SER D 1 73 ? 48.09509 57.15697 79.02232 1.000 25.39144 71 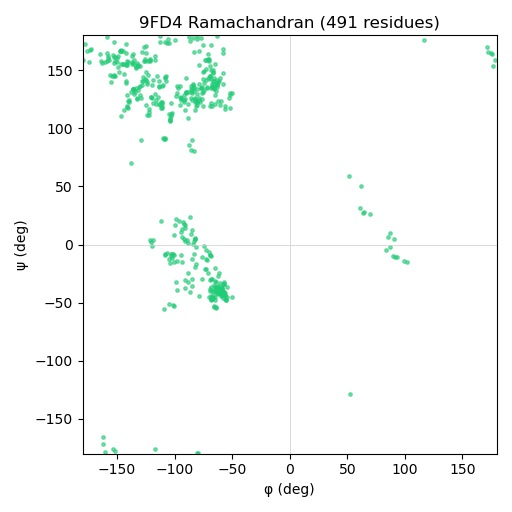SER D N 1
ATOM 8749 C CA . SER D 1 73 ? 47.05990 57.83075 79.79522 1.000 28.29533 71 SER D CA 1
ATOM 8750 C C . SER D 1 73 ? 47.32816 59.32120 79.89653 1.000 30.86445 71 SER D C 1
ATOM 8751 O O . SER D 1 73 ? 46.38693 60.12164 79.96173 1.000 31.67659 71 SER D O 1
ATOM 8759 N N . ALA D 1 74 ? 48.59715 59.71504 79.88508 1.000 31.75026 72 ALA D N 1
ATOM 8760 C CA . ALA D 1 74 ? 48.92923 61.12724 80.00329 1.000 33.05106 72 ALA D CA 1
ATOM 8761 C C . ALA D 1 74 ? 48.74340 61.86283 78.68657 1.000 31.66384 72 ALA D C 1
ATOM 8762 O O . ALA D 1 74 ? 48.18336 62.96150 78.66569 1.000 34.98675 72 ALA D O 1
ATOM 8769 N N . THR D 1 75 ? 49.20243 61.28135 77.57696 1.000 29.81427 73 THR D N 1
ATOM 8770 C CA . THR D 1 75 ? 49.23016 62.00941 76.31753 1.000 29.71267 73 THR D CA 1
ATOM 8771 C C . THR D 1 75 ? 48.07827 61.64974 75.39968 1.000 28.93518 73 THR D C 1
ATOM 8772 O O . THR D 1 75 ? 47.81802 62.37963 74.43545 1.000 29.74213 73 THR D O 1
ATOM 8783 N N . ARG D 1 76 ? 47.38604 60.54708 75.67434 1.000 27.77900 74 ARG D N 1
ATOM 8784 C CA . ARG D 1 76 ? 46.15830 60.18063 74.97252 1.000 27.90873 74 ARG D CA 1
ATOM 8785 C C . ARG D 1 76 ? 46.40840 59.76579 73.52650 1.000 26.58929 74 ARG D C 1
ATOM 8786 O O . ARG D 1 76 ? 45.50818 59.86942 72.69915 1.000 26.20990 74 ARG D O 1
ATOM 8807 N N . GLY D 1 77 ? 47.61048 59.26416 73.23018 1.000 24.63831 75 GLY D N 1
ATOM 8808 C CA . GLY D 1 77 ? 47.91889 58.73358 71.91258 1.000 23.29079 75 GLY D CA 1
ATOM 8809 C C . GLY D 1 77 ? 48.89475 57.58538 72.03499 1.000 23.65334 75 GLY D C 1
ATOM 8810 O O . GLY D 1 77 ? 49.62939 57.48242 73.01791 1.000 24.14645 75 GLY D O 1
ATOM 8814 N N . PHE D 1 78 ? 48.87699 56.70668 71.03487 1.000 22.00705 76 PHE D N 1
ATOM 8815 C CA . PHE D 1 78 ? 49.79736 55.58578 70.98443 1.000 21.44235 76 PHE D CA 1
ATOM 8816 C C . PHE D 1 78 ? 49.89493 55.09770 69.55611 1.000 22.27600 76 PHE D C 1
ATOM 8817 O O . PHE D 1 78 ? 48.98558 55.29995 68.75154 1.000 22.07221 76 PHE D O 1
ATOM 8834 N N . ALA D 1 79 ? 51.00285 54.42111 69.26895 1.000 21.05834 77 ALA D N 1
ATOM 8835 C CA . ALA D 1 79 ? 51.22397 53.77538 67.98596 1.000 19.08712 77 ALA D CA 1
ATOM 8836 C C . ALA D 1 79 ? 51.27218 52.27079 68.16386 1.000 19.02619 77 ALA D C 1
ATOM 8837 O O . ALA D 1 79 ? 51.90736 51.76074 69.08025 1.000 21.26334 77 ALA D O 1
ATOM 8844 N N . VAL D 1 80 ? 50.60217 51.56962 67.27606 1.000 18.82306 78 VAL D N 1
ATOM 8845 C CA . VAL D 1 80 ? 50.65258 50.12067 67.20153 1.000 17.42750 78 VAL D CA 1
ATOM 8846 C C . VAL D 1 80 ? 51.57255 49.76352 66.05124 1.000 17.45527 78 VAL D C 1
ATOM 8847 O O . VAL D 1 80 ? 51.25443 50.03822 64.88918 1.000 19.42498 78 VAL D O 1
ATOM 8860 N N . ASN D 1 81 ? 52.70294 49.16472 66.36910 1.000 16.86713 79 ASN D N 1
ATOM 8861 C CA . ASN D 1 81 ? 53.70267 48.76488 65.39052 1.000 17.12212 79 ASN D CA 1
ATOM 8862 C C . ASN D 1 81 ? 53.60240 47.25187 65.21022 1.000 16.46773 79 ASN D C 1
ATOM 8863 O O . ASN D 1 81 ? 54.03048 46.49363 66.08836 1.000 18.34803 79 ASN D O 1
ATOM 8874 N N . LEU D 1 82 ? 53.07100 46.80105 64.07654 1.000 16.67119 80 LEU D N 1
ATOM 8875 C CA . LEU D 1 82 ? 52.92279 45.37046 63.83030 1.000 16.12989 80 LEU D CA 1
ATOM 8876 C C . LEU D 1 82 ? 54.24800 44.81966 63.31630 1.000 16.44340 80 LEU D C 1
ATOM 8877 O O . LEU D 1 82 ? 54.76346 45.27994 62.28539 1.000 17.98559 80 LEU D O 1
ATOM 8893 N N . LEU D 1 83 ? 54.76745 43.79798 63.98309 1.000 16.47984 81 LEU D N 1
ATOM 8894 C CA . LEU D 1 83 ? 56.09359 43.27792 63.66025 1.000 17.42516 81 LEU D CA 1
ATOM 8895 C C . LEU D 1 83 ? 56.05668 42.27454 62.51129 1.000 17.09149 81 LEU D C 1
ATOM 8896 O O . LEU D 1 83 ? 55.19650 41.38587 62.45273 1.000 16.48706 81 LEU D O 1
ATOM 8912 N N . HIS D 1 84 ? 57.02735 42.40496 61.61042 1.000 17.81547 82 HIS D N 1
ATOM 8913 C CA . HIS D 1 84 ? 57.22089 41.38547 60.60027 1.000 17.67781 82 HIS D CA 1
ATOM 8914 C C . HIS D 1 84 ? 58.12871 40.27157 61.12088 1.000 19.01022 82 HIS D C 1
ATOM 8915 O O . HIS D 1 84 ? 58.71342 40.36260 62.20141 1.000 19.71124 82 HIS D O 1
ATOM 8929 N N . ASP D 1 85 ? 58.28277 39.22749 60.30491 1.000 20.28234 83 ASP D N 1
ATOM 8930 C CA . ASP D 1 85 ? 59.01256 38.03618 60.71766 1.000 21.02714 83 ASP D CA 1
ATOM 8931 C C . ASP D 1 85 ? 60.50758 38.26103 60.88845 1.000 22.36323 83 ASP D C 1
ATOM 8932 O O . ASP D 1 85 ? 61.18123 37.38050 61.42382 1.000 23.92825 83 ASP D O 1
ATOM 8941 N N . GLY D 1 86 ? 61.03207 39.39802 60.47035 1.000 22.36320 84 GLY D N 1
ATOM 8942 C CA . GLY D 1 86 ? 62.39043 39.78694 60.75525 1.000 24.45099 84 GLY D CA 1
ATOM 8943 C C . GLY D 1 86 ? 62.52909 40.65468 61.98741 1.000 23.71320 84 GLY D C 1
ATOM 8944 O O . GLY D 1 86 ? 63.63349 41.11925 62.27983 1.000 26.45449 84 GLY D O 1
ATOM 8948 N N . GLY D 1 87 ? 61.44853 40.85856 62.74180 1.000 22.15904 85 GLY D N 1
ATOM 8949 C CA . GLY D 1 87 ? 61.43550 41.82793 63.82071 1.000 22.66851 85 GLY D CA 1
ATOM 8950 C C . GLY D 1 87 ? 61.33722 41.25130 65.22382 1.000 20.14670 85 GLY D C 1
ATOM 8951 O O . GLY D 1 87 ? 61.01319 41.97390 66.17769 1.000 21.51676 85 GLY D O 1
ATOM 8955 N N . ARG D 1 88 ? 61.69138 39.97008 65.38376 1.000 19.89849 86 ARG D N 1
ATOM 8956 C CA . ARG D 1 88 ? 61.65287 39.37011 66.71033 1.000 19.03473 86 ARG D CA 1
ATOM 8957 C C . ARG D 1 88 ? 62.51796 40.13174 67.70708 1.000 18.08222 86 ARG D C 1
ATOM 8958 O O . ARG D 1 88 ? 62.17864 40.20759 68.89243 1.000 18.74561 86 ARG D O 1
ATOM 8979 N N . HIS D 1 89 ? 63.63385 40.69437 67.25651 1.000 19.09500 87 HIS D N 1
ATOM 8980 C CA . HIS D 1 89 ? 64.47834 41.49122 68.14207 1.000 19.75184 87 HIS D CA 1
ATOM 8981 C C . HIS D 1 89 ? 63.67658 42.54984 68.89562 1.000 18.24679 87 HIS D C 1
ATOM 8982 O O . HIS D 1 89 ? 63.86667 42.74762 70.10745 1.000 18.95505 87 HIS D O 1
ATOM 8996 N N . ALA D 1 90 ? 62.80169 43.26669 68.19236 1.000 18.27634 88 ALA D N 1
ATOM 8997 C CA . ALA D 1 90 ? 62.01783 44.29503 68.85819 1.000 18.32714 88 ALA D CA 1
ATOM 8998 C C . ALA D 1 90 ? 61.08728 43.69870 69.89626 1.000 17.28361 88 ALA D C 1
ATOM 8999 O O . ALA D 1 90 ? 60.90222 44.27445 70.97398 1.000 18.21190 88 ALA D O 1
ATOM 9006 N N . ALA D 1 91 ? 60.47448 42.55558 69.59065 1.000 17.40617 89 ALA D N 1
ATOM 9007 C CA . ALA D 1 91 ? 59.58899 41.92864 70.56538 1.000 17.65000 89 ALA D CA 1
ATOM 9008 C C . ALA D 1 91 ? 60.35173 41.52189 71.81415 1.000 18.28786 89 ALA D C 1
ATOM 9009 O O . ALA D 1 91 ? 59.82565 41.60855 72.93203 1.000 18.18721 89 ALA D O 1
ATOM 9016 N N . GLU D 1 92 ? 61.58062 41.04804 71.64415 1.000 18.17532 90 GLU D N 1
ATOM 9017 C CA . GLU D 1 92 ? 62.38993 40.64960 72.78306 1.000 19.98689 90 GLU D CA 1
ATOM 9018 C C . GLU D 1 92 ? 62.79158 41.86742 73.60611 1.000 20.32113 90 GLU D C 1
ATOM 9019 O O . GLU D 1 92 ? 62.63724 41.87761 74.82880 1.000 21.86985 90 GLU D O 1
ATOM 9031 N N . VAL D 1 93 ? 63.28081 42.92265 72.94890 1.000 19.66252 91 VAL D N 1
ATOM 9032 C CA . VAL D 1 93 ? 63.69621 44.12411 73.67459 1.000 20.61810 91 VAL D CA 1
ATOM 9033 C C . VAL D 1 93 ? 62.53862 44.68413 74.48076 1.000 20.71566 91 VAL D C 1
ATOM 9034 O O . VAL D 1 93 ? 62.68384 45.04968 75.65594 1.000 21.00182 91 VAL D O 1
ATOM 9047 N N . PHE D 1 94 ? 61.37446 44.78144 73.84980 1.000 18.92478 92 PHE D N 1
ATOM 9048 C CA . PHE D 1 94 ? 60.24033 45.48034 74.42745 1.000 18.85286 92 PHE D CA 1
ATOM 9049 C C . PHE D 1 94 ? 59.44807 44.62967 75.41191 1.000 18.14870 92 PHE D C 1
ATOM 9050 O O . PHE D 1 94 ? 58.45421 45.10743 75.94965 1.000 18.45652 92 PHE D O 1
ATOM 9067 N N . SER D 1 95 ? 59.90703 43.41219 75.71623 1.000 19.47043 93 SER D N 1
ATOM 9068 C CA . SER D 1 95 ? 59.33688 42.61165 76.78068 1.000 20.47219 93 SER D CA 1
ATOM 9069 C C . SER D 1 95 ? 60.35976 42.30507 77.86697 1.000 23.57869 93 SER D C 1
ATOM 9070 O O . SER D 1 95 ? 60.03666 41.57347 78.80613 1.000 24.72901 93 SER D O 1
ATOM 9078 N N . GLY D 1 96 ? 61.57791 42.83849 77.76657 1.000 23.07360 94 GLY D N 1
ATOM 9079 C CA . GLY D 1 96 ? 62.66538 42.48469 78.64311 1.000 25.26529 94 GLY D CA 1
ATOM 9080 C C . GLY D 1 96 ? 63.11132 43.61481 79.55682 1.000 25.72260 94 GLY D C 1
ATOM 9081 O O . GLY D 1 96 ? 62.56484 44.71821 79.53765 1.000 26.65964 94 GLY D O 1
ATOM 9085 N N . PRO D 1 97 ? 64.11157 43.34812 80.39466 1.000 27.36995 95 PRO D N 1
ATOM 9086 C CA . PRO D 1 97 ? 64.47494 44.28711 81.46333 1.000 29.78300 95 PRO D CA 1
ATOM 9087 C C . PRO D 1 97 ? 65.42814 45.40686 81.07102 1.000 31.42306 95 PRO D C 1
ATOM 9088 O O . PRO D 1 97 ? 65.92060 46.10382 81.96268 1.000 33.52158 95 PRO D O 1
ATOM 9099 N N . ASP D 1 98 ? 65.69510 45.65388 79.80234 1.000 33.19528 96 ASP D N 1
ATOM 9100 C CA . ASP D 1 98 ? 66.66730 46.68583 79.45749 1.000 33.89902 96 ASP D CA 1
ATOM 9101 C C . ASP D 1 98 ? 66.14442 48.05307 79.88603 1.000 33.95118 96 ASP D C 1
ATOM 9102 O O . ASP D 1 98 ? 64.98072 48.37215 79.61652 1.000 33.44077 96 ASP D O 1
ATOM 9111 N N . PRO D 1 99 ? 66.97093 48.89310 80.51912 1.000 36.64235 97 PRO D N 1
ATOM 9112 C CA . PRO D 1 99 ? 66.50027 50.21286 80.96990 1.000 34.65839 97 PRO D CA 1
ATOM 9113 C C . PRO D 1 99 ? 66.36424 51.26513 79.87596 1.000 35.99941 97 PRO D C 1
ATOM 9114 O O . PRO D 1 99 ? 65.78736 52.33325 80.14508 1.000 37.49716 97 PRO D O 1
ATOM 9125 N N . ASN D 1 100 ? 66.87593 51.01826 78.65880 1.000 32.28582 98 ASN D N 1
ATOM 9126 C CA . ASN D 1 100 ? 66.82681 52.00654 77.57269 1.000 31.06161 98 ASN D CA 1
ATOM 9127 C C . ASN D 1 100 ? 66.47121 51.27420 76.28749 1.000 28.39594 98 ASN D C 1
ATOM 9128 O O . ASN D 1 100 ? 67.27872 51.13108 75.37492 1.000 29.71133 98 ASN D O 1
ATOM 9139 N N . ARG D 1 101 ? 65.22628 50.81683 76.21006 1.000 26.98810 99 ARG D N 1
ATOM 9140 C CA . ARG D 1 101 ? 64.82737 49.98025 75.08978 1.000 25.07347 99 ARG D CA 1
ATOM 9141 C C . ARG D 1 101 ? 65.00649 50.69548 73.75915 1.000 26.57473 99 ARG D C 1
ATOM 9142 O O . ARG D 1 101 ? 65.38053 50.07298 72.75656 1.000 25.59692 99 ARG D O 1
ATOM 9163 N N . PHE D 1 102 ? 64.70544 51.99277 73.71377 1.000 26.98188 100 PHE D N 1
ATOM 9164 C CA . PHE D 1 102 ? 64.72876 52.69124 72.43180 1.000 27.41880 100 PHE D CA 1
ATOM 9165 C C . PHE D 1 102 ? 66.13779 52.84745 71.89330 1.000 30.07415 100 PHE D C 1
ATOM 9166 O O . PHE D 1 102 ? 66.31129 53.04997 70.69089 1.000 33.27033 100 PHE D O 1
ATOM 9183 N N A SER D 1 103 ? 67.14484 52.72372 72.75240 0.464 30.75188 101 SER D N 1
ATOM 9184 N N B SER D 1 103 ? 67.15169 52.72717 72.74174 0.536 30.59062 101 SER D N 1
ATOM 9185 C CA A SER D 1 103 ? 68.52919 52.72452 72.30438 0.464 32.50422 101 SER D CA 1
ATOM 9186 C CA B SER D 1 103 ? 68.51803 52.73813 72.24012 0.536 31.73465 101 SER D CA 1
ATOM 9187 C C A SER D 1 103 ? 68.93341 51.40468 71.66235 0.464 32.58016 101 SER D C 1
ATOM 9188 C C B SER D 1 103 ? 68.89540 51.42768 71.56621 0.536 31.85863 101 SER D C 1
ATOM 9189 O O A SER D 1 103 ? 70.05300 51.30004 71.14992 0.464 34.37631 101 SER D O 1
ATOM 9190 O O B SER D 1 103 ? 69.94326 51.36096 70.91443 0.536 32.46297 101 SER D O 1
ATOM 9205 N N . ARG D 1 104 ? 68.05308 50.40446 71.67831 1.000 28.72257 102 ARG D N 1
ATOM 9206 C CA . ARG D 1 104 ? 68.36536 49.05409 71.22588 1.000 29.08632 102 ARG D CA 1
ATOM 9207 C C . ARG D 1 104 ? 67.67773 48.70181 69.92338 1.000 28.76650 102 ARG D C 1
ATOM 9208 O O . ARG D 1 104 ? 67.89249 47.59653 69.40518 1.000 30.92753 102 ARG D O 1
ATOM 9229 N N . VAL D 1 105 ? 66.82664 49.58496 69.41051 1.000 29.42349 103 VAL D N 1
ATOM 9230 C CA . VAL D 1 105 ? 66.09680 49.35943 68.16958 1.000 29.86166 103 VAL D CA 1
ATOM 9231 C C . VAL D 1 105 ? 66.22168 50.59058 67.28960 1.000 32.69057 103 VAL D C 1
ATOM 9232 O O . VAL D 1 105 ? 66.45195 51.70753 67.76562 1.000 35.66980 103 VAL D O 1
ATOM 9245 N N . GLN D 1 106 ? 66.08480 50.37821 65.99181 1.000 32.55734 104 GLN D N 1
ATOM 9246 C CA . GLN D 1 106 ? 66.00917 51.50018 65.07113 1.000 35.29728 104 GLN D CA 1
ATOM 9247 C C . GLN D 1 106 ? 64.59080 52.04015 65.10722 1.000 33.21798 104 GLN D C 1
ATOM 9248 O O . GLN D 1 106 ? 63.62756 51.27393 65.00370 1.000 33.05982 104 GLN D O 1
ATOM 9262 N N . TRP D 1 107 ? 64.45716 53.34965 65.29587 1.000 31.06538 105 TRP D N 1
ATOM 9263 C CA . TRP D 1 107 ? 63.13184 53.93664 65.35713 1.000 28.96629 105 TRP D CA 1
ATOM 9264 C C . TRP D 1 107 ? 63.18334 55.36275 64.84794 1.000 30.02222 105 TRP D C 1
ATOM 9265 O O . TRP D 1 107 ? 64.24899 55.99676 64.77327 1.000 32.74771 105 TRP D O 1
ATOM 9286 N N . LYS D 1 108 ? 62.00739 55.85867 64.47944 1.000 31.99313 106 LYS D N 1
ATOM 9287 C CA . LYS D 1 108 ? 61.86866 57.24250 64.04383 1.000 34.18719 106 LYS D CA 1
ATOM 9288 C C . LYS D 1 108 ? 60.54792 57.79001 64.56346 1.000 35.80414 106 LYS D C 1
ATOM 9289 O O . LYS D 1 108 ? 59.67405 57.03781 64.97945 1.000 34.88534 106 LYS D O 1
ATOM 9308 N N . GLN D 1 109 ? 60.39161 59.10874 64.53545 1.000 38.22180 107 GLN D N 1
ATOM 9309 C CA . GLN D 1 109 ? 59.18499 59.73171 65.06740 1.000 41.42980 107 GLN D CA 1
ATOM 9310 C C . GLN D 1 109 ? 58.17899 59.97420 63.95135 1.000 42.31079 107 GLN D C 1
ATOM 9311 O O . GLN D 1 109 ? 58.51445 60.57849 62.93072 1.000 45.47694 107 GLN D O 1
ATOM 9325 N N . CYS D 1 110 ? 56.95287 59.48557 64.13681 1.000 43.24839 108 CYS D N 1
ATOM 9326 C CA . CYS D 1 110 ? 55.87291 59.90117 63.25318 1.000 44.66596 108 CYS D CA 1
ATOM 9327 C C . CYS D 1 110 ? 55.74221 61.42964 63.32736 1.000 46.84301 108 CYS D C 1
ATOM 9328 O O . CYS D 1 110 ? 56.32815 62.08254 64.19202 1.000 46.05384 108 CYS D O 1
ATOM 9336 N N . ARG D 1 111 ? 54.97429 62.01258 62.39965 1.000 50.06132 109 ARG D N 1
ATOM 9337 C CA . ARG D 1 111 ? 54.76655 63.46086 62.45283 1.000 51.93988 109 ARG D CA 1
ATOM 9338 C C . ARG D 1 111 ? 54.16071 63.88071 63.78542 1.000 48.72196 109 ARG D C 1
ATOM 9339 O O . ARG D 1 111 ? 54.46040 64.96584 64.29772 1.000 49.17533 109 ARG D O 1
ATOM 9360 N N . SER D 1 112 ? 53.30396 63.03357 64.35241 1.000 44.23595 110 SER D N 1
ATOM 9361 C CA . SER D 1 112 ? 52.70647 63.25518 65.65859 1.000 39.61832 110 SER D CA 1
ATOM 9362 C C . SER D 1 112 ? 53.70971 63.13613 66.79033 1.000 39.69608 110 SER D C 1
ATOM 9363 O O . SER D 1 112 ? 53.35657 63.43301 67.93634 1.000 42.09348 110 SER D O 1
ATOM 9371 N N . GLY D 1 113 ? 54.92798 62.67913 66.51041 1.000 37.84978 111 GLY D N 1
ATOM 9372 C CA . GLY D 1 113 ? 55.89547 62.40037 67.54464 1.000 34.67907 111 GLY D CA 1
ATOM 9373 C C . GLY D 1 113 ? 55.87427 60.98083 68.06977 1.000 32.04094 111 GLY D C 1
ATOM 9374 O O . GLY D 1 113 ? 56.78863 60.59641 68.81655 1.000 35.09790 111 GLY D O 1
ATOM 9378 N N . LEU D 1 114 ? 54.86442 60.18484 67.72969 1.000 29.45275 112 LEU D N 1
ATOM 9379 C CA . LEU D 1 114 ? 54.80387 58.82530 68.23977 1.000 27.83868 112 LEU D CA 1
ATOM 9380 C C . LEU D 1 114 ? 55.96638 58.00131 67.68311 1.000 27.81823 112 LEU D C 1
ATOM 9381 O O . LEU D 1 114 ? 56.32517 58.14193 66.51033 1.000 29.19194 112 LEU D O 1
ATOM 9397 N N . PRO D 1 115 ? 56.57618 57.13373 68.48869 1.000 27.59828 113 PRO D N 1
ATOM 9398 C CA . PRO D 1 115 ? 57.67566 56.31140 67.97131 1.000 27.08953 113 PRO D CA 1
ATOM 9399 C C . PRO D 1 115 ? 57.21097 55.21750 67.02206 1.000 26.00648 113 PRO D C 1
ATOM 9400 O O . PRO D 1 115 ? 56.27754 54.46629 67.30955 1.000 25.92272 113 PRO D O 1
ATOM 9411 N N . TRP D 1 116 ? 57.94832 55.08172 65.92492 1.000 25.45655 114 TRP D N 1
ATOM 9412 C CA . TRP D 1 116 ? 57.70143 54.10659 64.86768 1.000 27.35161 114 TRP D CA 1
ATOM 9413 C C . TRP D 1 116 ? 58.93947 53.22879 64.74611 1.000 26.42048 114 TRP D C 1
ATOM 9414 O O . TRP D 1 116 ? 60.05118 53.74622 64.58700 1.000 27.80052 114 TRP D O 1
ATOM 9435 N N . LEU D 1 117 ? 58.75022 51.90966 64.81547 1.000 24.14138 115 LEU D N 1
ATOM 9436 C CA . LEU D 1 117 ? 59.85464 50.95070 64.72452 1.000 25.67058 115 LEU D CA 1
ATOM 9437 C C . LEU D 1 117 ? 60.06990 50.63950 63.25288 1.000 28.65624 115 LEU D C 1
ATOM 9438 O O . LEU D 1 117 ? 59.55423 49.65247 62.72354 1.000 31.12444 115 LEU D O 1
ATOM 9454 N N . SER D 1 118 ? 60.86321 51.47670 62.59214 1.000 32.18133 116 SER D N 1
ATOM 9455 C CA . SER D 1 118 ? 60.91869 51.47168 61.13143 1.000 36.72457 116 SER D CA 1
ATOM 9456 C C . SER D 1 118 ? 61.52809 50.19459 60.56378 1.000 35.35243 116 SER D C 1
ATOM 9457 O O . SER D 1 118 ? 61.19559 49.79914 59.43570 1.000 39.28634 116 SER D O 1
ATOM 9465 N N . LYS D 1 119 ? 62.42943 49.55285 61.30053 1.000 31.08703 117 LYS D N 1
ATOM 9466 C CA . LYS D 1 119 ? 63.13042 48.38842 60.78238 1.000 29.23339 117 LYS D CA 1
ATOM 9467 C C . LYS D 1 119 ? 62.42238 47.07716 61.08862 1.000 27.02019 117 LYS D C 1
ATOM 9468 O O . LYS D 1 119 ? 62.54417 46.12833 60.30811 1.000 30.21688 117 LYS D O 1
ATOM 9487 N N . ASP D 1 120 ? 61.69094 46.98709 62.20225 1.000 23.54799 118 ASP D N 1
ATOM 9488 C CA . ASP D 1 120 ? 61.12519 45.72271 62.67180 1.000 21.30278 118 ASP D CA 1
ATOM 9489 C C . ASP D 1 120 ? 59.63376 45.56547 62.40216 1.000 20.64881 118 ASP D C 1
ATOM 9490 O O . ASP D 1 120 ? 59.11007 44.45696 62.56651 1.000 20.49075 118 ASP D O 1
ATOM 9499 N N . ALA D 1 121 ? 58.96512 46.62411 61.96587 1.000 20.65688 119 ALA D N 1
ATOM 9500 C CA . ALA D 1 121 ? 57.52393 46.63644 61.77912 1.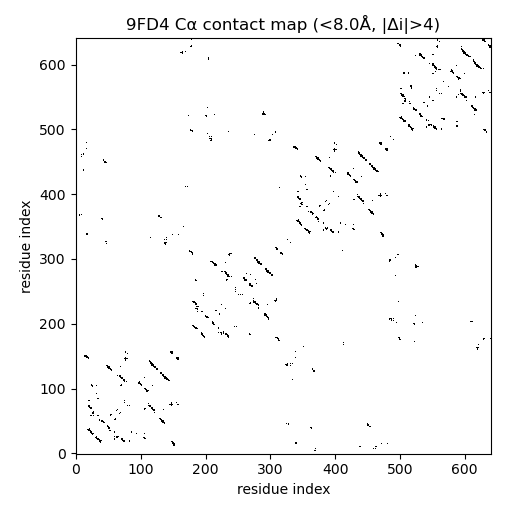000 20.40805 119 ALA D CA 1
ATOM 9501 C C . ALA D 1 121 ? 57.18819 46.81247 60.29988 1.000 21.07360 119 ALA D C 1
ATOM 9502 O O . ALA D 1 121 ? 57.86868 47.53800 59.57637 1.000 24.27849 119 ALA D O 1
ATOM 9509 N N . PHE D 1 122 ? 56.11769 46.16477 59.85386 1.000 20.82745 120 PHE D N 1
ATOM 9510 C CA . PHE D 1 122 ? 55.60612 46.35370 58.50327 1.000 20.47918 120 PHE D CA 1
ATOM 9511 C C . PHE D 1 122 ? 54.39143 47.26879 58.45481 1.000 20.52265 120 PHE D C 1
ATOM 9512 O O . PHE D 1 122 ? 53.97854 47.66162 57.35707 1.000 22.10031 120 PHE D O 1
ATOM 9529 N N . ALA D 1 123 ? 53.83834 47.64545 59.61037 1.000 19.90036 121 ALA D N 1
ATOM 9530 C CA . ALA D 1 123 ? 52.70088 48.55151 59.65828 1.000 19.87234 121 ALA D CA 1
ATOM 9531 C C . ALA D 1 123 ? 52.74450 49.31673 60.96368 1.000 19.55837 121 ALA D C 1
ATOM 9532 O O . ALA D 1 123 ? 53.17886 48.78058 61.98029 1.000 20.32899 121 ALA D O 1
ATOM 9539 N N A VAL D 1 124 ? 52.32244 50.57837 60.92678 0.450 20.54185 122 VAL D N 1
ATOM 9540 N N B VAL D 1 124 ? 52.32720 50.57569 60.89900 0.550 20.42314 122 VAL D N 1
ATOM 9541 C CA A VAL D 1 124 ? 52.20756 51.38210 62.13973 0.450 20.87610 122 VAL D CA 1
ATOM 9542 C CA B VAL D 1 124 ? 52.16953 51.42271 62.06963 0.550 20.92188 122 VAL D CA 1
ATOM 9543 C C A VAL D 1 124 ? 50.90304 52.16725 62.07278 0.450 20.37541 122 VAL D C 1
ATOM 9544 C C B VAL D 1 124 ? 50.80256 52.07253 61.99028 0.550 20.58918 122 VAL D C 1
ATOM 9545 O O A VAL D 1 124 ? 50.67065 52.91070 61.11444 0.450 21.79658 122 VAL D O 1
ATOM 9546 O O B VAL D 1 124 ? 50.42683 52.61408 60.94407 0.550 22.92299 122 VAL D O 1
ATOM 9571 N N . ALA D 1 125 ? 50.05048 51.99060 63.07973 1.000 20.59904 123 ALA D N 1
ATOM 9572 C CA . ALA D 1 125 ? 48.78224 52.69480 63.21059 1.000 19.69316 123 ALA D CA 1
ATOM 9573 C C . ALA D 1 125 ? 48.92373 53.72177 64.32668 1.000 21.05390 123 ALA D C 1
ATOM 9574 O O . ALA D 1 125 ? 49.25861 53.37197 65.46524 1.000 22.22913 123 ALA D O 1
ATOM 9581 N N . GLU D 1 126 ? 48.67594 54.98684 64.00278 1.000 20.55571 124 GLU D N 1
ATOM 9582 C CA . GLU D 1 126 ? 48.69631 56.05801 64.99255 1.000 21.16770 124 GLU D CA 1
ATOM 9583 C C . GLU D 1 126 ? 47.28885 56.22106 65.54406 1.000 21.25375 124 GLU D C 1
ATOM 9584 O O . GLU D 1 126 ? 46.34744 56.42092 64.77812 1.000 21.47254 124 GLU D O 1
ATOM 9596 N N . CYS D 1 127 ? 47.14920 56.12245 66.86114 1.000 21.76343 125 CYS D N 1
ATOM 9597 C CA . CYS D 1 127 ? 45.84977 55.99240 67.50648 1.000 22.38063 125 CYS D CA 1
ATOM 9598 C C . CYS D 1 127 ? 45.64091 57.09669 68.53012 1.000 21.41673 125 CYS D C 1
ATOM 9599 O O . CYS D 1 127 ? 46.56045 57.45260 69.26940 1.000 23.40012 125 CYS D O 1
ATOM 9607 N N . ARG D 1 128 ? 44.42536 57.62028 68.56802 1.000 21.61659 126 ARG D N 1
ATOM 9608 C CA . ARG D 1 128 ? 43.95761 58.53702 69.59762 1.000 24.72152 126 ARG D CA 1
ATOM 9609 C C . ARG D 1 128 ? 43.17795 57.74475 70.63486 1.000 24.07631 126 ARG D C 1
ATOM 9610 O O . ARG D 1 128 ? 42.26924 56.98667 70.27851 1.000 24.02565 126 ARG D O 1
ATOM 9631 N N . VAL D 1 129 ? 43.50088 57.93195 71.91538 1.000 24.35478 127 VAL D N 1
ATOM 9632 C CA . VAL D 1 129 ? 42.71675 57.27207 72.95440 1.000 24.00309 127 VAL D CA 1
ATOM 9633 C C . VAL D 1 129 ? 41.30177 57.82196 72.94278 1.000 25.59770 127 VAL D C 1
ATOM 9634 O O . VAL D 1 129 ? 41.08347 59.01985 73.17560 1.000 26.71334 127 VAL D O 1
ATOM 9647 N N . SER D 1 130 ? 40.33000 56.94106 72.72881 1.000 23.47265 128 SER D N 1
ATOM 9648 C CA . SER D 1 130 ? 38.92717 57.32971 72.69404 1.000 24.59580 128 SER D CA 1
ATOM 9649 C C . SER D 1 130 ? 38.15113 56.86085 73.91736 1.000 26.05760 128 SER D C 1
ATOM 9650 O O . SER D 1 130 ? 37.00058 57.27474 74.10024 1.000 31.25883 128 SER D O 1
ATOM 9658 N N . GLY D 1 131 ? 38.74463 56.02851 74.75485 1.000 24.46168 129 GLY D N 1
ATOM 9659 C CA . GLY D 1 131 ? 38.11170 55.57242 75.97215 1.000 26.35596 129 GLY D CA 1
ATOM 9660 C C . GLY D 1 131 ? 39.00699 54.54149 76.61392 1.000 24.95467 129 GLY D C 1
ATOM 9661 O O . GLY D 1 131 ? 39.93490 54.05027 75.96201 1.000 23.52521 129 GLY D O 1
ATOM 9665 N N . THR D 1 132 ? 38.76237 54.23584 77.88760 1.000 25.25931 130 THR D N 1
ATOM 9666 C CA . THR D 1 132 ? 39.47600 53.19621 78.61177 1.000 24.82818 130 THR D CA 1
ATOM 9667 C C . THR D 1 132 ? 38.49744 52.46769 79.51801 1.000 27.23347 130 THR D C 1
ATOM 9668 O O . THR D 1 132 ? 37.49387 53.03551 79.95894 1.000 28.14521 130 THR D O 1
ATOM 9679 N N . GLN D 1 133 ? 38.82144 51.21310 79.82374 1.000 26.00172 131 GLN D N 1
ATOM 9680 C CA . GLN D 1 133 ? 38.04366 50.42037 80.76700 1.000 25.25809 131 GLN D CA 1
ATOM 9681 C C . GLN D 1 133 ? 38.99515 49.58549 81.60043 1.000 24.86631 131 GLN D C 1
ATOM 9682 O O . GLN D 1 133 ? 39.72178 48.75350 81.05570 1.000 23.81002 131 GLN D O 1
ATOM 9696 N N . GLU D 1 134 ? 38.99089 49.80069 82.91377 1.000 24.34175 132 GLU D N 1
ATOM 9697 C CA . GLU D 1 134 ? 39.83521 49.00501 83.79075 1.000 24.57514 132 GLU D CA 1
ATOM 9698 C C . GLU D 1 134 ? 39.25891 47.60937 83.96866 1.000 24.47614 132 GLU D C 1
ATOM 9699 O O . GLU D 1 134 ? 38.04281 47.42263 84.05298 1.000 26.33843 132 GLU D O 1
ATOM 9711 N N . VAL D 1 135 ? 40.14892 46.62686 84.03105 1.000 24.57582 133 VAL D N 1
ATOM 9712 C CA . VAL D 1 135 ? 39.75637 45.24193 84.25936 1.000 25.59046 133 VAL D CA 1
ATOM 9713 C C . VAL D 1 135 ? 40.86410 44.58835 85.07177 1.000 27.01945 133 VAL D C 1
ATOM 9714 O O . VAL D 1 135 ? 41.98490 44.41640 84.58938 1.000 24.49219 133 VAL D O 1
ATOM 9727 N N . GLY D 1 136 ? 40.57100 44.27933 86.33158 1.000 27.97550 134 GLY D N 1
ATOM 9728 C CA . GLY D 1 136 ? 41.60899 43.82670 87.24460 1.000 28.82698 134 GLY D CA 1
ATOM 9729 C C . GLY D 1 136 ? 42.79370 44.77728 87.27863 1.000 26.96227 134 GLY D C 1
ATOM 9730 O O . GLY D 1 136 ? 42.65649 45.98922 87.46631 1.000 26.63021 134 GLY D O 1
ATOM 9734 N N . ASP D 1 137 ? 43.98180 44.22818 87.09140 1.000 25.40910 135 ASP D N 1
ATOM 9735 C CA . ASP D 1 137 ? 45.20306 45.01638 87.08270 1.000 23.44590 135 ASP D CA 1
ATOM 9736 C C . ASP D 1 137 ? 45.60045 45.49785 85.67374 1.000 23.09443 135 ASP D C 1
ATOM 9737 O O . ASP D 1 137 ? 46.76457 45.87118 85.45840 1.000 22.65409 135 ASP D O 1
ATOM 9746 N N . HIS D 1 138 ? 44.67361 45.48418 84.71054 1.000 21.62205 136 HIS D N 1
ATOM 9747 C CA . HIS D 1 138 ? 44.93740 45.99844 83.37685 1.000 20.76347 136 HIS D CA 1
ATOM 9748 C C . HIS D 1 138 ? 43.90081 47.04749 82.99904 1.000 20.16912 136 HIS D C 1
ATOM 9749 O O . HIS D 1 138 ? 42.86834 47.21591 83.66337 1.000 21.15732 136 HIS D O 1
ATOM 9764 N N . THR D 1 139 ? 44.17186 47.70839 81.87432 1.000 20.49676 137 THR D N 1
ATOM 9765 C CA . THR D 1 139 ? 43.26319 48.67929 81.27292 1.000 20.09872 137 THR D CA 1
ATOM 9766 C C . THR D 1 139 ? 43.13245 48.38397 79.78709 1.000 19.12726 137 THR D C 1
ATOM 9767 O O . THR D 1 139 ? 44.14396 48.28402 79.08010 1.000 19.09941 137 THR D O 1
ATOM 9778 N N . VAL D 1 140 ? 41.89283 48.21149 79.33496 1.000 18.77416 138 VAL D N 1
ATOM 9779 C CA . VAL D 1 140 ? 41.58960 48.18225 77.91164 1.000 18.76895 138 VAL D CA 1
ATOM 9780 C C . VAL D 1 140 ? 41.57990 49.61574 77.41927 1.000 20.32375 138 VAL D C 1
ATOM 9781 O O . VAL D 1 140 ? 40.82757 50.44922 77.94223 1.000 20.99644 138 VAL D O 1
ATOM 9794 N N . VAL D 1 141 ? 42.41936 49.89786 76.42077 1.000 18.95161 139 VAL D N 1
ATOM 9795 C CA . VAL D 1 141 ? 42.55525 51.22486 75.83218 1.000 19.56152 139 VAL D CA 1
ATOM 9796 C C . VAL D 1 141 ? 41.99135 51.15180 74.42523 1.000 18.15810 139 VAL D C 1
ATOM 9797 O O . VAL D 1 141 ? 42.46379 50.36098 73.59811 1.000 18.82192 139 VAL D O 1
ATOM 9810 N N . PHE D 1 142 ? 40.95475 51.94374 74.17517 1.000 19.33701 140 PHE D N 1
ATOM 9811 C CA . PHE D 1 142 ? 40.38168 52.08519 72.84843 1.000 18.61286 140 PHE D CA 1
ATOM 9812 C C . PHE D 1 142 ? 41.14039 53.14836 72.07078 1.000 19.85363 140 PHE D C 1
ATOM 9813 O O . PHE D 1 142 ? 41.37519 54.25524 72.57472 1.000 21.47929 140 PHE D O 1
ATOM 9830 N N . GLY D 1 143 ? 41.52318 52.79013 70.84432 1.000 19.10854 141 GLY D N 1
ATOM 9831 C CA . GLY D 1 143 ? 42.27507 53.66624 69.98225 1.000 19.70768 141 GLY D CA 1
ATOM 9832 C C . GLY D 1 143 ? 41.59518 53.89608 68.66080 1.000 20.10812 141 GLY D C 1
ATOM 9833 O O . GLY D 1 143 ? 41.49909 52.97241 67.84173 1.000 19.69752 141 GLY D O 1
ATOM 9837 N N . GLU D 1 144 ? 41.13251 55.11165 68.43429 1.000 20.91645 142 GLU D N 1
ATOM 9838 C CA . GLU D 1 144 ? 40.63796 55.48301 67.11742 1.000 21.43645 142 GLU D CA 1
ATOM 9839 C C . GLU D 1 144 ? 41.82721 55.70443 66.20097 1.000 20.48751 142 GLU D C 1
ATOM 9840 O O . GLU D 1 144 ? 42.77069 56.41330 66.55902 1.000 22.74940 142 GLU D O 1
ATOM 9852 N N . VAL D 1 145 ? 41.79389 55.08481 65.03193 1.000 20.35173 143 VAL D N 1
ATOM 9853 C CA . VAL D 1 145 ? 42.95639 55.01182 64.15630 1.000 20.58056 143 VAL D CA 1
ATOM 9854 C C . VAL D 1 145 ? 42.98990 56.22682 63.24015 1.000 21.58796 143 VAL D C 1
ATOM 9855 O O . VAL D 1 145 ? 42.17931 56.36205 62.32012 1.000 22.98469 143 VAL D O 1
ATOM 9868 N N . ALA D 1 146 ? 43.94573 57.11172 63.50074 1.000 21.59262 144 ALA D N 1
ATOM 9869 C CA . ALA D 1 146 ? 44.01987 58.37400 62.79928 1.000 22.50884 144 ALA D CA 1
ATOM 9870 C C . ALA D 1 146 ? 44.76446 58.23120 61.48637 1.000 23.47749 144 ALA D C 1
ATOM 9871 O O . ALA D 1 146 ? 44.42167 58.89548 60.50858 1.000 26.68423 144 ALA D O 1
ATOM 9878 N N . ARG D 1 147 ? 45.79285 57.39101 61.44899 1.000 23.56797 145 ARG D N 1
ATOM 9879 C CA . ARG D 1 147 ? 46.63903 57.26904 60.27023 1.000 23.93650 145 ARG D CA 1
ATOM 9880 C C . ARG D 1 147 ? 47.28382 55.89625 60.30947 1.000 21.54784 145 ARG D C 1
ATOM 9881 O O . ARG D 1 147 ? 47.56923 55.37383 61.37984 1.000 21.77143 145 ARG D O 1
ATOM 9902 N N . ILE D 1 148 ? 47.48893 55.31004 59.13498 1.000 21.41402 146 ILE D N 1
ATOM 9903 C CA . ILE D 1 148 ? 48.15620 54.02297 58.98638 1.000 21.12904 146 ILE D CA 1
ATOM 9904 C C . ILE D 1 148 ? 49.24305 54.16394 57.92892 1.000 20.94605 146 ILE D C 1
ATOM 9905 O O . ILE D 1 148 ? 49.02091 54.76479 56.86942 1.000 24.49425 146 ILE D O 1
ATOM 9921 N N . ALA D 1 149 ? 50.41829 53.60488 58.21365 1.000 21.53819 147 ALA D N 1
ATOM 9922 C CA . ALA D 1 149 ? 51.41551 53.32387 57.18837 1.000 22.55067 147 ALA D CA 1
ATOM 9923 C C . ALA D 1 149 ? 51.61252 51.82314 57.16252 1.000 22.33090 147 ALA D C 1
ATOM 9924 O O . ALA D 1 149 ? 51.81999 51.21624 58.20516 1.000 26.36691 147 ALA D O 1
ATOM 9931 N N . GLN D 1 150 ? 51.53911 51.22099 55.98507 1.000 20.35833 148 GLN D N 1
ATOM 9932 C CA . GLN D 1 150 ? 51.57001 49.77079 55.88592 1.000 20.44721 148 GLN D CA 1
ATOM 9933 C C . GLN D 1 150 ? 52.25996 49.37862 54.59811 1.000 23.01980 148 GLN D C 1
ATOM 9934 O O . GLN D 1 150 ? 51.99995 49.95702 53.54163 1.000 25.63376 148 GLN D O 1
ATOM 9948 N N A THR D 1 151 ? 53.13040 48.39002 54.69632 0.685 23.25492 149 THR D N 1
ATOM 9949 N N B THR D 1 151 ? 53.15507 48.40426 54.70107 0.315 24.03887 149 THR D N 1
ATOM 9950 C CA A THR D 1 151 ? 53.80992 47.83524 53.54564 0.685 26.05347 149 THR D CA 1
ATOM 9951 C CA B THR D 1 151 ? 53.84255 47.83180 53.55879 0.315 26.24900 149 THR D CA 1
ATOM 9952 C C A THR D 1 151 ? 53.64802 46.32394 53.59023 0.685 23.22990 149 THR D C 1
ATOM 9953 C C B THR D 1 151 ? 53.67386 46.32136 53.60648 0.315 24.89856 149 THR D C 1
ATOM 9954 O O A THR D 1 151 ? 53.08626 45.76879 54.53360 0.685 23.12902 149 THR D O 1
ATOM 9955 O O B THR D 1 151 ? 53.16024 45.76283 54.57753 0.315 24.46649 149 THR D O 1
ATOM 9976 N N . ASP D 1 152 ? 54.09678 45.65659 52.53876 1.000 26.55403 150 ASP D N 1
ATOM 9977 C CA . ASP D 1 152 ? 54.06182 44.20429 52.52135 1.000 27.37408 150 ASP D CA 1
ATOM 9978 C C . ASP D 1 152 ? 55.05815 43.63888 53.52849 1.000 27.47114 150 ASP D C 1
ATOM 9979 O O . ASP D 1 152 ? 56.10361 44.21599 53.82039 1.000 28.77054 150 ASP D O 1
ATOM 9988 N N . GLY D 1 153 ? 54.71136 42.50205 54.07888 1.000 28.46686 151 GLY D N 1
ATOM 9989 C CA . GLY D 1 153 ? 55.58682 41.84816 55.01816 1.000 25.65924 151 GLY D CA 1
ATOM 9990 C C . GLY D 1 153 ? 54.89671 40.62573 55.54788 1.000 24.08721 151 GLY D C 1
ATOM 9991 O O . GLY D 1 153 ? 53.66246 40.53947 55.54799 1.000 26.81731 151 GLY D O 1
ATOM 9995 N N . THR D 1 154 ? 55.68441 39.66280 55.95776 1.000 21.91330 152 THR D N 1
ATOM 9996 C CA . THR D 1 154 ? 55.13328 38.46989 56.56536 1.000 21.34018 152 THR D CA 1
ATOM 9997 C C . THR D 1 154 ? 54.99945 38.72332 58.05715 1.000 19.22823 152 THR D C 1
ATOM 9998 O O . THR D 1 154 ? 56.02036 38.98749 58.71929 1.000 21.18831 152 THR D O 1
ATOM 10009 N N . PRO D 1 155 ? 53.79439 38.63965 58.63701 1.000 18.19152 153 PRO D N 1
ATOM 10010 C CA . PRO D 1 155 ? 53.66585 38.90251 60.07538 1.000 17.72851 153 PRO D CA 1
ATOM 10011 C C . PRO D 1 155 ? 54.44136 37.90125 60.92046 1.000 17.08130 153 PRO D C 1
ATOM 10012 O O . PRO D 1 155 ? 54.43768 36.69004 60.68021 1.000 18.43395 153 PRO D O 1
ATOM 10023 N N . LEU D 1 156 ? 55.04435 38.42462 61.98595 1.000 16.96826 154 LEU D N 1
ATOM 10024 C CA . LEU D 1 156 ? 55.54303 37.60682 63.08869 1.000 17.25679 154 LEU D CA 1
ATOM 10025 C C . LEU D 1 156 ? 54.35514 37.11826 63.92401 1.000 17.33730 154 LEU D C 1
ATOM 10026 O O . LEU D 1 156 ? 53.39919 37.86226 64.15810 1.000 17.78371 154 LEU D O 1
ATOM 10042 N N . LEU D 1 157 ? 54.39035 35.86624 64.35853 1.000 16.95633 155 LEU D N 1
ATOM 10043 C CA . LEU D 1 157 ? 53.37917 35.32876 65.26067 1.000 17.08646 155 LEU D CA 1
ATOM 10044 C C . LEU D 1 157 ? 54.01580 34.92367 66.57141 1.000 16.83023 155 LEU D C 1
ATOM 10045 O O . LEU D 1 157 ? 55.20753 34.60208 66.64455 1.000 17.62462 155 LEU D O 1
ATOM 10061 N N . TYR D 1 158 ? 53.16331 34.84313 67.58593 1.000 17.11336 156 TYR D N 1
ATOM 10062 C CA . TYR D 1 158 ? 53.53433 34.27070 68.87106 1.000 16.89040 156 TYR D CA 1
ATOM 10063 C C . TYR D 1 158 ? 52.39764 33.35688 69.28825 1.000 17.60019 156 TYR D C 1
ATOM 10064 O O . TYR D 1 158 ? 51.23177 33.75810 69.25715 1.000 16.98357 156 TYR D O 1
ATOM 10082 N N . GLY D 1 159 ? 52.73284 32.12882 69.65667 1.000 17.19570 157 GLY D N 1
ATOM 10083 C CA . GLY D 1 159 ? 51.74857 31.16231 70.09201 1.000 18.28573 157 GLY D CA 1
ATOM 10084 C C . GLY D 1 159 ? 52.43365 29.94568 70.66715 1.000 17.87630 157 GLY D C 1
ATOM 10085 O O . GLY D 1 159 ? 53.55620 29.62801 70.29996 1.000 18.63188 157 GLY D O 1
ATOM 10089 N N A LEU D 1 160 ? 51.76275 29.24842 71.57195 0.447 18.10633 158 LEU D N 1
ATOM 10090 N N B LEU D 1 160 ? 51.76825 29.25847 71.58449 0.553 19.48274 158 LEU D N 1
ATOM 10091 C CA A LEU D 1 160 ? 52.32178 28.04890 72.18450 0.447 17.50351 158 LEU D CA 1
ATOM 10092 C CA B LEU D 1 160 ? 52.31680 28.04992 72.19467 0.553 21.68582 158 LEU D CA 1
ATOM 10093 C C A LEU D 1 160 ? 53.74478 28.30860 72.67353 0.447 19.37476 158 LEU D C 1
ATOM 10094 C C B LEU D 1 160 ? 53.73425 28.29350 72.70994 0.553 21.69884 158 LEU D C 1
ATOM 10095 O O A LEU D 1 160 ? 54.64436 27.47773 72.51913 0.447 21.11249 158 LEU D O 1
ATOM 10096 O O B LEU D 1 160 ? 54.61633 27.43112 72.62203 0.553 22.79036 158 LEU D O 1
ATOM 10127 N N . ARG D 1 161 ? 53.94390 29.49351 73.25702 1.000 19.67157 159 ARG D N 1
ATOM 10128 C CA . ARG D 1 161 ? 55.20083 29.88392 73.88981 1.000 20.67705 159 ARG D CA 1
ATOM 10129 C C . ARG D 1 161 ? 56.36508 29.92299 72.91340 1.000 20.43737 159 ARG D C 1
ATOM 10130 O O . ARG D 1 161 ? 57.51148 29.69084 73.30011 1.000 22.63335 159 ARG D O 1
ATOM 10152 N N A SER D 1 162 ? 56.08976 30.27861 71.66539 0.610 21.25846 160 SER D N 1
ATOM 10153 N N B SER D 1 162 ? 56.08249 30.26422 71.65172 0.390 19.45387 160 SER D N 1
ATOM 10154 C CA A SER D 1 162 ? 57.13036 30.34374 70.66261 0.610 21.32905 160 SER D CA 1
ATOM 10155 C CA B SER D 1 162 ? 57.07734 30.27035 70.59025 0.390 18.80981 160 SER D CA 1
ATOM 10156 C C A SER D 1 162 ? 56.78514 31.41419 69.64642 0.610 20.48251 160 SER D C 1
ATOM 10157 C C B SER D 1 162 ? 56.76361 31.37233 69.59045 0.390 19.61710 160 SER D C 1
ATOM 10158 O O A SER D 1 162 ? 55.61747 31.75640 69.44398 0.610 21.62021 160 SER D O 1
ATOM 10159 O O B SER D 1 162 ? 55.59821 31.67499 69.31813 0.390 19.27523 160 SER D O 1
ATOM 10174 N N . PHE D 1 163 ? 57.81359 31.94644 69.01356 1.000 19.36778 161 PHE D N 1
ATOM 10175 C CA . PHE D 1 163 ? 57.64610 32.79017 67.84223 1.000 19.29319 161 PHE D CA 1
ATOM 10176 C C . PHE D 1 163 ? 57.58722 31.92050 66.59700 1.000 19.15583 161 PHE D C 1
ATOM 10177 O O . PHE D 1 163 ? 58.23065 30.87195 66.52389 1.000 21.69924 161 PHE D O 1
ATOM 10194 N N . ALA D 1 164 ? 56.83484 32.37915 65.60261 1.000 19.71962 162 ALA D N 1
ATOM 10195 C CA . ALA D 1 164 ? 56.76743 31.71952 64.31000 1.000 20.56816 162 ALA D CA 1
ATOM 10196 C C . ALA D 1 164 ? 56.45009 32.77474 63.25872 1.000 20.64823 162 ALA D C 1
ATOM 10197 O O . ALA D 1 164 ? 55.95935 33.84715 63.56992 1.000 28.07136 162 ALA D O 1
ATOM 10204 N N . ALA D 1 165 ? 56.72237 32.46278 62.00780 1.000 22.67621 163 ALA D N 1
ATOM 10205 C CA . ALA D 1 165 ? 56.29823 33.31404 60.90482 1.000 22.69774 163 ALA D CA 1
ATOM 10206 C C . ALA D 1 165 ? 54.91497 32.88191 60.42159 1.000 20.25518 163 ALA D C 1
ATOM 10207 O O . ALA D 1 165 ? 54.61535 31.68662 60.35565 1.000 21.69364 163 ALA D O 1
ATOM 10214 N N . TRP D 1 166 ? 54.08332 33.85061 60.04228 1.000 20.04312 164 TRP D N 1
ATOM 10215 C CA . TRP D 1 166 ? 52.85873 33.51918 59.32856 1.000 19.89664 164 TRP D CA 1
ATOM 10216 C C . TRP D 1 166 ? 53.19368 32.58438 58.16574 1.000 22.19057 164 TRP D C 1
ATOM 10217 O O . TRP D 1 166 ? 54.10410 32.88776 57.39057 1.000 22.91173 164 TRP D O 1
ATOM 10238 N N . PRO D 1 167 ? 52.48970 31.45202 58.00959 1.000 21.45485 165 PRO D N 1
ATOM 10239 C CA . PRO D 1 167 ? 52.98337 30.41297 57.08935 1.000 27.86215 165 PRO D CA 1
ATOM 10240 C C . PRO D 1 167 ? 52.66313 30.61579 55.61486 1.000 32.02956 165 PRO D C 1
ATOM 10241 O O . PRO D 1 167 ? 53.33486 29.99733 54.77826 1.000 37.04100 165 PRO D O 1
ATOM 10252 N N . LEU D 1 168 ? 51.68719 31.42874 55.23927 1.000 32.51932 166 LEU D N 1
ATOM 10253 C CA . LEU D 1 168 ? 51.37884 31.52919 53.80084 1.000 38.72888 166 LEU D CA 1
ATOM 10254 C C . LEU D 1 168 ? 52.25786 32.56819 53.08971 1.000 40.39975 166 LEU D C 1
ATOM 10255 O O . LEU D 1 168 ? 52.64302 33.59001 53.67413 1.000 44.60839 166 LEU D O 1
#

Foldseek 3Di:
DDDPVVVVVVQVVLAVKAFKWWKWAAAPVLHIATAIFRQWAWDDVVPTKIKGKFFAPHPRVNRCVNVQKIKIFTFFPVQPVLNDLRHDDDRVSPVVADWDADPVRIIYRVPGGQKMWMWGFPDWDDDVRMIMTMTRTDDMDGDDGWTWMGHPNDIDTRPD/DDDDDDPVVVVQVVLAVKAFKWWKWAAALVGHIAIAIFGQWAWDDVVPTKIKGKFFAPGPRVRRCVNLQKIKIFTFFQVQPVLNDLRHDDDPDSVVPADWDADPSRITYRVPGGQKMWIFGFPDWDDDVRMIMTMTRTDDMDGDDGWTWMGHPNDIDTRDDD/DDDDDPVVVVQVVLAVKAFKWWKWAAAPVRHIDTAIFRQWAWDDVVPTKIKGKFFAPDPRVNRCVNLQKIKTFTFFQVQPVLNDLRHDDDPPSCVVADWDADPSGIIYRVPGGQKMWIFGFPDWDDDVRMIMTMTRTDDMDGDDGWTWMGHPNDIDTDDD/DDDDPVVVVQVVLAVKAFKWWKWAAAPVLHIDIAIFRQWDWDDVVPTKIKGKFFAPHPRVNRCVHPQKIKTFTFFPVQVQLNDLRHDDDPRSPVVADWDADPVRIIYRVPGGQKMFIFGFPDWDDDVRIIMTMTRTDDMDGDDGFTWMGHPNDIDTDDD

Solvent-accessible surface area: 26958 Å² total; per-residue (Å²): 127,54,77,102,104,28,57,104,2,99,45,1,28,28,8,15,0,15,1,8,0,0,0,0,0,34,21,75,154,40,64,30,70,3,33,31,6,57,16,7,8,42,2,4,50,75,58,4,3,0,0,0,13,1,128,48,57,5,56,4,12,84,0,1,58,60,62,129,14,0,0,1,0,4,1,42,72,54,0,126,98,0,0,76,7,1,80,20,143,50,105,88,41,24,86,121,18,111,75,125,104,15,252,76,12,20,0,85,0,32,127,15,11,8,3,4,0,16,4,80,11,54,24,71,74,122,20,46,66,42,10,1,0,11,0,49,0,17,96,29,44,75,90,145,33,35,2,6,1,87,4,67,141,35,37,13,40,6,59,144,106,65,89,32,22,22,83,55,66,2,121,9,1,31,24,3,13,0,16,2,5,0,0,0,0,0,36,22,79,150,45,62,32,86,5,32,34,7,57,17,7,8,45,3,4,50,64,58,5,2,0,0,0,14,0,126,50,60,4,57,4,14,88,0,2,48,54,56,122,6,0,0,1,0,5,1,42,74,50,0,124,112,0,1,75,7,1,80,19,135,83,98,108,62,28,88,89,18,108,83,95,101,9,228,62,15,9,0,64,0,41,119,8,10,10,2,4,0,16,4,94,19,57,25,68,63,113,20,44,69,40,16,0,0,9,0,41,0,6,91,38,43,70,95,147,26,43,2,6,1,87,2,74,74,39,39,14,40,20,37,155,178,102,109,64,14,117,81,99,94,2,128,48,1,31,23,2,12,0,16,1,5,0,0,0,0,0,37,22,99,116,46,39,27,37,7,35,32,6,57,17,6,8,42,4,4,48,54,70,5,2,0,0,0,14,2,126,47,73,4,56,4,19,85,0,2,61,50,54,161,7,0,0,0,0,4,2,44,67,53,0,122,118,1,0,74,7,0,77,20,89,55,46,75,56,20,92,94,18,103,85,123,132,17,245,59,15,9,0,80,0,34,128,20,11,7,2,5,0,16,5,132,24,44,28,80,71,119,21,52,81,40,9,0,0,10,0,47,17,63,118,49,53,70,94,146,31,46,2,5,1,90,3,72,144,46,38,18,38,9,58,123,119,76,13,121,82,100,96,2,126,55,2,27,26,10,13,1,16,2,6,0,0,0,0,0,31,27,75,149,39,63,30,82,6,31,32,8,53,16,7,7,42,2,4,49,69,56,4,2,0,0,0,12,1,123,51,57,6,57,3,12,85,0,2,50,61,60,110,13,0,0,1,0,4,1,37,72,57,0,121,86,0,1,75,10,2,76,19,140,41,138,85,59,19,83,115,15,106,84,90,96,12,251,63,12,16,0,71,0,48,124,6,10,8,3,3,0,18,5,65,19,58,26,66,66,121,20,50,71,41,10,0,0,8,0,27,0,8,116,38,40,72,90,130,35,48,2,6,1,86,4,72,142,47,57,21,44,9,59,119

Radius of gyration: 29.04 Å; Cα contacts (8 Å, |Δi|>4): 1737; chains: 4; bounding box: 72×47×82 Å

Sequence (641 aa):
GVTTEEQQHYRRDLMSSAFPTGIIAVVTSLDAQQGVPRGMTCCSSSVTSATLSSPPTLLVCCLRNGSATLDAVSSATRGFAVNLLHDGGRHAAEVFSGPDPNRRFSSRRVQWKQQCRSGLPWLSKDAFAVAECRVSGTQEVVGDHTVVFGEVARIAQTDGTPLLYGLLRSSSFAAWPLGGVTTEQQHYRDLMSAFPTGIAVVTSLDAQGVPRGMTCCSSVTSATLSPPTLLVCCLRNGSATLDAVSATRGFAVNLLHDGGRHAAEVFSGPDPNRFSSRVQWKQCRSGLPWLSKDAFAVAECRVSGTQEEVVGDHTVVFGEVARIAQTTDGTPLLYGLLRSSSFAAWPLPGVTTEQQHYRRDLMSSAFPTGIIAVVTSLDAQGVPRGMTCCSSVTSATLSSPPTLLVCCLRNGSATLDDAVSATRGFAVNLLHDGGRHAAEVFSGPDPNRFSSRVQWKQCRSSGLPWLSKDAFAVVAECRVSGTQEVVGDHTVVFGEVARIAQTTDGTPLLYGLLRSSSFAAWPLVTTEQQHYRRDLMSSAFPTGIIAVVTSLDAQGVPRGMTCCSSVTTSATLSSPPTLLVCCLRNGSATLDAVSATRGFAVNLLHDGGRHAAEVFSGPDPNRFSSRVQWKQCRSGLPWLSKDAFAVVAECRVSGTQEVGDHTVVFGEVARIAQTTDGTPLLYGLLRSSFAAWPL